Protein AF-A0A453GCZ1-F1 (afdb_monomer)

Radius of gyration: 31.41 Å; Cα contacts (8 Å, |Δi|>4): 240; chains: 1; bounding box: 70×49×87 Å

Structure (mmCIF, N/CA/C/O backbone):
data_AF-A0A453GCZ1-F1
#
_entry.id   AF-A0A453GCZ1-F1
#
loop_
_atom_site.group_PDB
_atom_site.id
_atom_site.type_symbol
_atom_site.label_atom_id
_atom_site.label_alt_id
_atom_site.label_comp_id
_atom_site.label_asym_id
_atom_site.label_entity_id
_atom_site.label_seq_id
_atom_site.pdbx_PDB_ins_code
_atom_site.Cartn_x
_atom_site.Cartn_y
_atom_site.Cartn_z
_atom_site.occupancy
_atom_site.B_iso_or_equiv
_atom_site.auth_seq_id
_atom_site.auth_comp_id
_atom_site.auth_asym_id
_atom_site.auth_atom_id
_atom_site.pdbx_PDB_model_num
ATOM 1 N N . ARG A 1 1 ? -0.052 4.384 -32.359 1.00 52.38 1 ARG A N 1
ATOM 2 C CA . ARG A 1 1 ? -1.405 4.890 -32.002 1.00 52.38 1 ARG A CA 1
ATOM 3 C C . ARG A 1 1 ? -2.052 4.075 -30.881 1.00 52.38 1 ARG A C 1
ATOM 5 O O . ARG A 1 1 ? -2.308 4.665 -29.848 1.00 52.38 1 ARG A O 1
ATOM 12 N N . TYR A 1 2 ? -2.239 2.755 -31.019 1.00 62.91 2 TYR A N 1
ATOM 13 C CA . TYR A 1 2 ? -2.777 1.904 -29.936 1.00 62.91 2 TYR A CA 1
ATOM 14 C C . TYR A 1 2 ? -1.978 2.024 -28.621 1.00 62.91 2 TYR A C 1
ATOM 16 O O . TYR A 1 2 ? -2.552 2.315 -27.582 1.00 62.91 2 TYR A O 1
ATOM 24 N N . LEU A 1 3 ? -0.642 1.931 -28.684 1.00 63.19 3 LEU A N 1
ATOM 25 C CA . LEU A 1 3 ? 0.225 2.043 -27.497 1.00 63.19 3 LEU A CA 1
ATOM 26 C C . LEU A 1 3 ? 0.106 3.394 -26.765 1.00 63.19 3 LEU A C 1
ATOM 28 O O . LEU A 1 3 ? 0.090 3.419 -25.540 1.00 63.19 3 LEU A O 1
ATOM 32 N N . LEU A 1 4 ? -0.033 4.490 -27.522 1.00 64.19 4 LEU A N 1
ATOM 33 C CA . LEU A 1 4 ? -0.219 5.849 -26.992 1.00 64.19 4 LEU A CA 1
ATOM 34 C C . LEU A 1 4 ? -1.610 6.042 -26.369 1.00 64.19 4 LEU A C 1
ATOM 36 O O . LEU A 1 4 ? -1.745 6.711 -25.351 1.00 64.19 4 LEU A O 1
ATOM 40 N N . LEU A 1 5 ? -2.645 5.451 -26.977 1.00 61.81 5 LEU A N 1
ATOM 41 C CA . LEU A 1 5 ? -4.030 5.562 -26.509 1.00 61.81 5 LEU A CA 1
ATOM 42 C C . LEU A 1 5 ? -4.294 4.729 -25.249 1.00 61.81 5 LEU A C 1
ATOM 44 O O . LEU A 1 5 ? -5.073 5.146 -24.401 1.00 61.81 5 LEU A O 1
ATOM 48 N N . HIS A 1 6 ? -3.640 3.574 -25.115 1.00 58.66 6 HIS A N 1
ATOM 49 C CA . HIS A 1 6 ? -3.877 2.628 -24.019 1.00 58.66 6 HIS A CA 1
ATOM 50 C C . HIS A 1 6 ? -2.789 2.632 -22.937 1.00 58.66 6 HIS A C 1
ATOM 52 O O . HIS A 1 6 ? -2.780 1.736 -22.097 1.00 58.66 6 HIS A O 1
ATOM 58 N N . ASN A 1 7 ? -1.869 3.603 -22.959 1.00 62.66 7 ASN A N 1
ATOM 59 C CA . ASN A 1 7 ? -0.787 3.764 -21.982 1.00 62.66 7 ASN A CA 1
ATOM 60 C C . ASN A 1 7 ? -0.085 2.440 -21.611 1.00 62.66 7 ASN A C 1
ATOM 62 O O . ASN A 1 7 ? 0.040 2.059 -20.449 1.00 62.66 7 ASN A O 1
ATOM 66 N N . CYS A 1 8 ? 0.348 1.690 -22.622 1.00 63.00 8 CYS A N 1
ATOM 67 C CA . CYS A 1 8 ? 0.938 0.367 -22.402 1.00 63.00 8 CYS A CA 1
ATOM 68 C C . CYS A 1 8 ? 2.413 0.421 -21.954 1.00 63.00 8 CYS A C 1
ATOM 70 O O . CYS A 1 8 ? 3.014 -0.630 -21.749 1.00 63.00 8 CYS A O 1
ATOM 72 N N . PHE A 1 9 ? 2.998 1.615 -21.791 1.00 63.91 9 PHE A N 1
ATOM 73 C CA . PHE A 1 9 ? 4.427 1.837 -21.520 1.00 63.91 9 PHE A CA 1
ATOM 74 C C . PHE A 1 9 ? 4.920 1.176 -20.229 1.00 63.91 9 PHE A C 1
ATOM 76 O O . PHE A 1 9 ? 5.952 0.512 -20.252 1.00 63.91 9 PHE A O 1
ATOM 83 N N . GLY A 1 10 ? 4.129 1.205 -19.151 1.00 55.56 10 GLY A N 1
ATOM 84 C CA . GLY A 1 10 ? 4.476 0.499 -17.910 1.00 55.56 10 GLY A CA 1
ATOM 85 C C . GLY A 1 10 ? 4.583 -1.027 -18.067 1.00 55.56 10 GLY A C 1
ATOM 86 O O . GLY A 1 10 ? 5.349 -1.668 -17.358 1.00 55.56 10 GLY A O 1
ATOM 87 N N . ARG A 1 11 ? 3.875 -1.627 -19.038 1.00 58.09 11 ARG A N 1
ATOM 88 C CA . ARG A 1 11 ? 3.975 -3.069 -19.341 1.00 58.09 11 ARG A CA 1
ATOM 89 C C . ARG A 1 11 ? 5.193 -3.413 -20.205 1.00 58.09 11 ARG A C 1
ATOM 91 O O . ARG A 1 11 ? 5.569 -4.580 -20.271 1.00 58.09 11 ARG A O 1
ATOM 98 N N . PHE A 1 12 ? 5.798 -2.424 -20.866 1.00 60.25 12 PHE A N 1
ATOM 99 C CA . PHE A 1 12 ? 6.966 -2.637 -21.719 1.00 60.25 12 PHE A CA 1
ATOM 100 C C . PHE A 1 12 ? 8.275 -2.730 -20.941 1.00 60.25 12 PHE A C 1
ATOM 102 O O . PHE A 1 12 ? 9.165 -3.404 -21.440 1.00 60.25 12 PHE A O 1
ATOM 109 N N . SER A 1 13 ? 8.391 -2.139 -19.743 1.00 56.53 13 SER A N 1
ATOM 110 C CA . SER A 1 13 ? 9.632 -2.189 -18.945 1.00 56.53 13 SER A CA 1
ATOM 111 C C . SER A 1 13 ? 10.123 -3.640 -18.762 1.00 56.53 13 SER A C 1
ATOM 113 O O . SER A 1 13 ? 11.217 -3.977 -19.205 1.00 56.53 13 SER A O 1
ATOM 115 N N . MET A 1 14 ? 9.253 -4.566 -18.326 1.00 47.69 14 MET A N 1
ATOM 116 C CA . MET A 1 14 ? 9.578 -6.006 -18.238 1.00 47.69 14 MET A CA 1
ATOM 117 C C . MET A 1 14 ? 9.864 -6.690 -19.586 1.00 47.69 14 MET A C 1
ATOM 119 O O . MET A 1 14 ? 10.720 -7.568 -19.666 1.00 47.69 14 MET A O 1
ATOM 123 N N . TYR A 1 15 ? 9.156 -6.313 -20.653 1.00 51.44 15 TYR A N 1
ATOM 124 C CA . TYR A 1 15 ? 9.354 -6.907 -21.981 1.00 51.44 15 TYR A CA 1
ATOM 125 C C . TYR A 1 15 ? 10.661 -6.444 -22.644 1.00 51.44 15 TYR A C 1
ATOM 127 O O . TYR A 1 15 ? 11.282 -7.224 -23.367 1.00 51.44 15 TYR A O 1
ATOM 135 N N . LEU A 1 16 ? 11.104 -5.208 -22.380 1.00 56.53 16 LEU A N 1
ATOM 136 C CA . LEU A 1 16 ? 12.399 -4.700 -22.835 1.00 56.53 16 LEU A CA 1
ATOM 137 C C . LEU A 1 16 ? 13.550 -5.486 -22.219 1.00 56.53 16 LEU A C 1
ATOM 139 O O . LEU A 1 16 ? 14.474 -5.843 -22.946 1.00 56.53 16 LEU A O 1
ATOM 143 N N . PHE A 1 17 ? 13.467 -5.808 -20.923 1.00 56.19 17 PHE A N 1
ATOM 144 C CA . PHE A 1 17 ? 14.454 -6.675 -20.280 1.00 56.19 17 PHE A CA 1
ATOM 145 C C . PHE A 1 17 ? 14.546 -8.032 -20.979 1.00 56.19 17 PHE A C 1
ATOM 147 O O . PHE A 1 17 ? 15.652 -8.510 -21.194 1.00 56.19 17 PHE A O 1
ATOM 154 N N . GLY A 1 18 ? 13.414 -8.599 -21.415 1.00 58.97 18 GLY A N 1
ATOM 155 C CA . GLY A 1 18 ? 13.373 -9.848 -22.183 1.00 58.97 18 GLY A CA 1
ATOM 156 C C . GLY A 1 18 ? 14.015 -9.754 -23.574 1.00 58.97 18 GLY A C 1
ATOM 157 O O . GLY A 1 18 ? 14.712 -10.672 -23.991 1.00 58.97 18 GLY A O 1
ATOM 158 N N . CYS A 1 19 ? 13.828 -8.638 -24.287 1.00 59.00 19 CYS A N 1
ATOM 159 C CA . CYS A 1 19 ? 14.410 -8.450 -25.624 1.00 59.00 19 CYS A CA 1
ATOM 160 C C . CYS A 1 19 ? 15.911 -8.126 -25.585 1.00 59.00 19 CYS A C 1
ATOM 162 O O . CYS A 1 19 ? 16.599 -8.300 -26.583 1.00 59.00 19 CYS A O 1
ATOM 164 N N . LEU A 1 20 ? 16.425 -7.653 -24.446 1.00 66.12 20 LEU A N 1
ATOM 165 C CA . LEU A 1 20 ? 17.833 -7.300 -24.239 1.00 66.12 20 LEU A CA 1
ATOM 166 C C . LEU A 1 20 ? 18.607 -8.399 -23.482 1.00 66.12 20 LEU A C 1
ATOM 168 O O . LEU A 1 20 ? 19.680 -8.145 -22.937 1.00 66.12 20 LEU A O 1
ATOM 172 N N . VAL A 1 21 ? 18.083 -9.631 -23.470 1.00 61.41 21 VAL A N 1
ATOM 173 C CA . VAL A 1 21 ? 18.743 -10.815 -22.891 1.00 61.41 21 VAL A CA 1
ATOM 174 C C . VAL A 1 21 ? 19.892 -11.308 -23.765 1.00 61.41 21 VAL A C 1
ATOM 176 O O . VAL A 1 21 ? 20.969 -11.622 -23.265 1.00 61.41 21 VAL A O 1
ATOM 179 N N . ASP A 1 22 ? 19.690 -11.347 -25.077 1.00 65.62 22 ASP A N 1
ATOM 180 C CA . ASP A 1 22 ? 20.684 -11.785 -26.045 1.00 65.62 22 ASP A CA 1
ATOM 181 C C . ASP A 1 22 ? 20.711 -10.834 -27.247 1.00 65.62 22 ASP A C 1
ATOM 183 O O . ASP A 1 22 ? 19.771 -10.080 -27.511 1.00 65.62 22 ASP A O 1
ATOM 187 N N . TYR A 1 23 ? 21.827 -10.831 -27.975 1.00 68.56 23 TYR A N 1
ATOM 188 C CA . TYR A 1 23 ? 22.014 -9.886 -29.070 1.00 68.56 23 TYR A CA 1
ATOM 189 C C . TYR A 1 23 ? 21.052 -10.112 -30.247 1.00 68.56 23 TYR A C 1
ATOM 191 O O . TYR A 1 23 ? 20.680 -9.147 -30.916 1.00 68.56 23 TYR A O 1
ATOM 199 N N . GLN A 1 24 ? 20.632 -11.352 -30.508 1.00 72.50 24 GLN A N 1
ATOM 200 C CA . GLN A 1 24 ? 19.727 -11.641 -31.616 1.00 72.50 24 GLN A CA 1
ATOM 201 C C . GLN A 1 24 ? 18.346 -11.036 -31.338 1.00 72.50 24 GLN A C 1
ATOM 203 O O . GLN A 1 24 ? 17.827 -10.295 -32.176 1.00 72.50 24 GLN A O 1
ATOM 208 N N . SER A 1 25 ? 17.823 -11.238 -30.128 1.00 73.25 25 SER A N 1
ATOM 209 C CA . SER A 1 25 ? 16.588 -10.597 -29.664 1.00 73.25 25 SER A CA 1
ATOM 210 C C . SER A 1 25 ? 16.693 -9.066 -29.672 1.00 73.25 25 SER A C 1
ATOM 212 O O . SER A 1 25 ? 15.781 -8.375 -30.135 1.00 73.25 25 SER A O 1
ATOM 214 N N . ALA A 1 26 ? 17.838 -8.514 -29.250 1.00 74.19 26 ALA A N 1
ATOM 215 C CA . ALA A 1 26 ? 18.060 -7.068 -29.232 1.00 74.19 26 ALA A CA 1
ATOM 216 C C . ALA A 1 26 ? 18.060 -6.469 -30.648 1.00 74.19 26 ALA A C 1
ATOM 218 O O . ALA A 1 26 ? 17.473 -5.412 -30.889 1.00 74.19 26 ALA A O 1
ATOM 219 N N . LYS A 1 27 ? 18.681 -7.165 -31.606 1.00 75.81 27 LYS A N 1
ATOM 220 C CA . LYS A 1 27 ? 18.728 -6.761 -33.014 1.00 75.81 27 LYS A CA 1
ATOM 221 C C . LYS A 1 27 ? 17.342 -6.767 -33.657 1.00 75.81 27 LYS A C 1
ATOM 223 O O . LYS A 1 27 ? 17.023 -5.865 -34.429 1.00 75.81 27 LYS A O 1
ATOM 228 N N . GLU A 1 28 ? 16.514 -7.756 -33.332 1.00 79.62 28 GLU A N 1
ATOM 229 C CA . GLU A 1 28 ? 15.129 -7.837 -33.810 1.00 79.62 28 GLU A CA 1
ATOM 230 C C . GLU A 1 28 ? 14.246 -6.730 -33.217 1.00 79.62 28 GLU A C 1
ATOM 232 O O . GLU A 1 28 ? 13.364 -6.208 -33.902 1.00 79.62 28 GLU A O 1
ATOM 237 N N . ALA A 1 29 ? 14.525 -6.308 -31.981 1.00 82.25 29 ALA A N 1
ATOM 238 C CA . ALA A 1 29 ? 13.827 -5.210 -31.316 1.00 82.25 29 ALA A CA 1
ATOM 239 C C . ALA A 1 29 ? 14.315 -3.806 -31.737 1.00 82.25 29 ALA A C 1
ATOM 241 O O . ALA A 1 29 ? 13.597 -2.822 -31.545 1.00 82.25 29 ALA A O 1
ATOM 242 N N . LEU A 1 30 ? 15.494 -3.679 -32.354 1.00 82.44 30 LEU A N 1
ATOM 243 C CA . LEU A 1 30 ? 16.097 -2.389 -32.719 1.00 82.44 30 LEU A CA 1
ATOM 244 C C . LEU A 1 30 ? 15.172 -1.475 -33.557 1.00 82.44 30 LEU A C 1
ATOM 246 O O . LEU A 1 30 ? 15.015 -0.301 -33.205 1.00 82.44 30 LEU A O 1
ATOM 250 N N . PRO A 1 31 ? 14.488 -1.962 -34.618 1.00 85.88 31 PRO A N 1
ATOM 251 C CA . PRO A 1 31 ? 13.574 -1.128 -35.400 1.00 85.88 31 PRO A CA 1
ATOM 252 C C . PRO A 1 31 ? 12.406 -0.590 -34.569 1.00 85.88 31 PRO A C 1
ATOM 254 O O . PRO A 1 31 ? 11.930 0.520 -34.814 1.00 85.88 31 PRO A O 1
ATOM 257 N N . PHE A 1 32 ? 11.953 -1.360 -33.576 1.00 85.56 32 PHE A N 1
ATOM 258 C CA . PHE A 1 32 ? 10.900 -0.942 -32.659 1.00 85.56 32 PHE A CA 1
ATOM 259 C C . PHE A 1 32 ? 11.378 0.198 -31.752 1.00 85.56 32 PHE A C 1
ATOM 261 O O . PHE A 1 32 ? 10.669 1.194 -31.618 1.00 85.56 32 PHE A O 1
ATOM 268 N N . PHE A 1 33 ? 12.597 0.122 -31.213 1.00 85.94 33 PHE A N 1
ATOM 269 C CA . PHE A 1 33 ? 13.170 1.202 -30.404 1.00 85.94 33 PHE A CA 1
ATOM 270 C C . PHE A 1 33 ? 13.351 2.505 -31.188 1.00 85.94 33 PHE A C 1
ATOM 272 O O . PHE A 1 33 ? 12.917 3.562 -30.726 1.00 85.94 33 PHE A O 1
ATOM 279 N N . HIS A 1 34 ? 13.883 2.439 -32.412 1.00 86.69 34 HIS A N 1
ATOM 280 C CA . HIS A 1 34 ? 13.953 3.609 -33.296 1.00 86.69 34 HIS A CA 1
ATOM 281 C C . HIS A 1 34 ? 12.562 4.188 -33.594 1.00 86.69 34 HIS A C 1
ATOM 283 O O . HIS A 1 34 ? 12.377 5.407 -33.629 1.00 86.69 34 HIS A O 1
ATOM 289 N N . ALA A 1 35 ? 11.555 3.331 -33.794 1.00 86.88 35 ALA A N 1
ATOM 290 C CA . ALA A 1 35 ? 10.185 3.777 -34.018 1.00 86.88 35 ALA A CA 1
ATOM 291 C C . ALA A 1 35 ? 9.595 4.485 -32.789 1.00 86.88 35 ALA A C 1
ATOM 293 O O . ALA A 1 35 ? 8.877 5.468 -32.967 1.00 86.88 35 ALA A O 1
ATOM 294 N N . LEU A 1 36 ? 9.911 4.042 -31.567 1.00 86.06 36 LEU A N 1
ATOM 295 C CA . LEU A 1 36 ? 9.486 4.717 -30.337 1.00 86.06 36 LEU A CA 1
ATOM 296 C C . LEU A 1 36 ? 10.095 6.115 -30.215 1.00 86.06 36 LEU A C 1
ATOM 298 O O . LEU A 1 36 ? 9.353 7.058 -29.954 1.00 86.06 36 LEU A O 1
ATOM 302 N N . ILE A 1 37 ? 11.398 6.270 -30.470 1.00 85.94 37 ILE A N 1
ATOM 303 C CA . ILE A 1 37 ? 12.069 7.582 -30.437 1.00 85.94 37 ILE A CA 1
ATOM 304 C C . ILE A 1 37 ? 11.438 8.528 -31.460 1.00 85.94 37 ILE A C 1
ATOM 306 O O . ILE A 1 37 ? 11.013 9.631 -31.123 1.00 85.94 37 ILE A O 1
ATOM 310 N N . ARG A 1 38 ? 11.294 8.079 -32.712 1.00 87.25 38 ARG A N 1
ATOM 311 C CA . ARG A 1 38 ? 10.680 8.892 -33.774 1.00 87.25 38 ARG A CA 1
ATOM 312 C C . ARG A 1 38 ? 9.235 9.254 -33.463 1.00 87.25 38 ARG A C 1
ATOM 314 O O . ARG A 1 38 ? 8.813 10.369 -33.754 1.00 87.25 38 ARG A O 1
ATOM 321 N N . LEU A 1 39 ? 8.478 8.325 -32.882 1.00 84.81 39 LEU A N 1
ATOM 322 C CA . LEU A 1 39 ? 7.102 8.570 -32.470 1.00 84.81 39 LEU A CA 1
ATOM 323 C C . LEU A 1 39 ? 7.046 9.628 -31.367 1.00 84.81 39 LEU A C 1
ATOM 325 O O . LEU A 1 39 ? 6.250 10.549 -31.477 1.00 84.81 39 LEU A O 1
ATOM 329 N N . ALA A 1 40 ? 7.915 9.530 -30.363 1.00 83.44 40 ALA A N 1
ATOM 330 C CA . ALA A 1 40 ? 8.007 10.486 -29.266 1.00 83.44 40 ALA A CA 1
ATOM 331 C C . ALA A 1 40 ? 8.329 11.902 -29.754 1.00 83.44 40 ALA A C 1
ATOM 333 O O . ALA A 1 40 ? 7.708 12.859 -29.300 1.00 83.44 40 ALA A O 1
ATOM 334 N N . VAL A 1 41 ? 9.249 12.025 -30.716 1.00 83.50 41 VAL A N 1
ATOM 335 C CA . VAL A 1 41 ? 9.578 13.299 -31.373 1.00 83.50 41 VAL A CA 1
ATOM 336 C C . VAL A 1 41 ? 8.400 13.824 -32.193 1.00 83.50 41 VAL A C 1
ATOM 338 O O . VAL A 1 41 ? 8.090 15.008 -32.138 1.00 83.50 41 VAL A O 1
ATOM 341 N N . ALA A 1 42 ? 7.724 12.957 -32.951 1.00 84.38 42 ALA A N 1
ATOM 342 C CA . ALA A 1 42 ? 6.636 13.366 -33.835 1.00 84.38 42 ALA A CA 1
ATOM 343 C C . ALA A 1 42 ? 5.349 13.754 -33.090 1.00 84.38 42 ALA A C 1
ATOM 345 O O . ALA A 1 42 ? 4.589 14.583 -33.587 1.00 84.38 42 ALA A O 1
ATOM 346 N N . THR A 1 43 ? 5.068 13.133 -31.942 1.00 81.31 43 THR A N 1
ATOM 347 C CA . THR A 1 43 ? 3.836 13.379 -31.174 1.00 81.31 43 THR A CA 1
ATOM 348 C C . THR A 1 43 ? 4.028 14.302 -29.983 1.00 81.31 43 THR A C 1
ATOM 350 O O . THR A 1 43 ? 3.031 14.663 -29.367 1.00 81.31 43 THR A O 1
ATOM 353 N N . ASP A 1 44 ? 5.274 14.632 -29.637 1.00 79.00 44 ASP A N 1
ATOM 354 C CA . ASP A 1 44 ? 5.636 15.394 -28.438 1.00 79.00 44 ASP A CA 1
ATOM 355 C C . ASP A 1 44 ? 5.010 14.820 -27.146 1.00 79.00 44 ASP A C 1
ATOM 357 O O . ASP A 1 44 ? 4.681 15.539 -26.207 1.00 79.00 44 ASP A O 1
ATOM 361 N N . ASP A 1 45 ? 4.810 13.494 -27.097 1.00 79.38 45 ASP A N 1
ATOM 362 C CA . ASP A 1 45 ? 4.117 12.848 -25.976 1.00 79.38 45 ASP A CA 1
ATOM 363 C C . ASP A 1 45 ? 5.070 12.722 -24.787 1.00 79.38 45 ASP A C 1
ATOM 365 O O . ASP A 1 45 ? 5.995 11.906 -24.793 1.00 79.38 45 ASP A O 1
ATOM 369 N N . GLU A 1 46 ? 4.826 13.528 -23.756 1.00 76.56 46 GLU A N 1
ATOM 370 C CA . GLU A 1 46 ? 5.695 13.629 -22.583 1.00 76.56 46 GLU A CA 1
ATOM 371 C C . GLU A 1 46 ? 5.865 12.294 -21.846 1.00 76.56 46 GLU A C 1
ATOM 373 O O . GLU A 1 46 ? 6.943 11.989 -21.342 1.00 76.56 46 GLU A O 1
ATOM 378 N N . ARG A 1 47 ? 4.845 11.431 -21.851 1.00 72.62 47 ARG A N 1
ATOM 379 C CA . ARG A 1 47 ? 4.907 10.122 -21.181 1.00 72.62 47 ARG A CA 1
ATOM 380 C C . ARG A 1 47 ? 5.849 9.182 -21.918 1.00 72.62 47 ARG A C 1
ATOM 382 O O . ARG A 1 47 ? 6.617 8.455 -21.292 1.00 72.6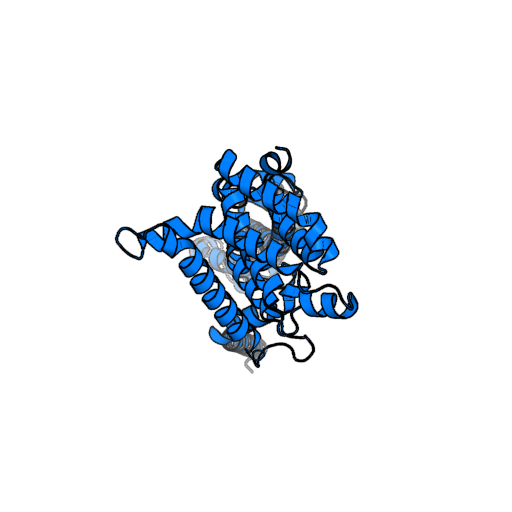2 47 ARG A O 1
ATOM 389 N N . LEU A 1 48 ? 5.811 9.211 -23.249 1.00 79.00 48 LEU A N 1
ATOM 390 C CA . LEU A 1 48 ? 6.724 8.424 -24.069 1.00 79.00 48 LEU A CA 1
ATOM 391 C C . LEU A 1 48 ? 8.169 8.935 -23.947 1.00 79.00 48 LEU A C 1
ATOM 393 O O . LEU A 1 48 ? 9.087 8.120 -23.896 1.00 79.00 48 LEU A O 1
ATOM 397 N N . LYS A 1 49 ? 8.383 10.253 -23.820 1.00 81.50 49 LYS A N 1
ATOM 398 C CA . LYS A 1 49 ? 9.717 10.810 -23.533 1.00 81.50 49 LYS A CA 1
ATOM 399 C C . LYS A 1 49 ? 10.256 10.332 -22.187 1.00 81.50 49 LYS A C 1
ATOM 401 O O . LYS A 1 49 ? 11.384 9.853 -22.126 1.00 81.50 49 LYS A O 1
ATOM 406 N N . GLN A 1 50 ? 9.442 10.412 -21.131 1.00 78.56 50 GLN A N 1
ATOM 407 C CA . GLN A 1 50 ? 9.815 9.934 -19.796 1.00 78.56 50 GLN A CA 1
ATOM 408 C C . GLN A 1 50 ? 10.141 8.437 -19.811 1.00 78.56 50 GLN A C 1
ATOM 410 O O . GLN A 1 50 ? 11.139 8.020 -19.235 1.00 78.56 50 GLN A O 1
ATOM 415 N N . PHE A 1 51 ? 9.364 7.629 -20.535 1.00 79.31 51 PHE A N 1
ATOM 416 C CA . PHE A 1 51 ? 9.672 6.212 -20.724 1.00 79.31 51 PHE A CA 1
ATOM 417 C C . PHE A 1 51 ? 11.019 5.993 -21.435 1.00 79.31 51 PHE A C 1
ATOM 419 O O . PHE A 1 51 ? 11.829 5.178 -20.995 1.00 79.31 51 PHE A O 1
ATOM 426 N N . ILE A 1 52 ? 11.295 6.731 -22.514 1.00 82.69 52 ILE A N 1
ATOM 427 C CA . ILE A 1 52 ? 12.562 6.603 -23.248 1.00 82.69 52 ILE A CA 1
ATOM 428 C C . ILE A 1 52 ? 13.754 6.976 -22.358 1.00 82.69 52 ILE A C 1
ATOM 430 O O . ILE A 1 52 ? 14.759 6.268 -22.359 1.00 82.69 52 ILE A O 1
ATOM 434 N N . LEU A 1 53 ? 13.642 8.059 -21.589 1.00 80.69 53 LEU A N 1
ATOM 435 C CA . LEU A 1 53 ? 14.731 8.570 -20.758 1.00 80.69 53 LEU A CA 1
ATOM 436 C C . LEU A 1 53 ? 14.956 7.761 -19.479 1.00 80.69 53 LEU A C 1
ATOM 438 O O . LEU A 1 53 ? 16.103 7.508 -19.125 1.00 80.69 53 LEU A O 1
ATOM 442 N N . ASN A 1 54 ? 13.888 7.339 -18.803 1.00 75.94 54 ASN A N 1
ATOM 443 C CA . ASN A 1 54 ? 13.995 6.732 -17.474 1.00 75.94 54 ASN A CA 1
ATOM 444 C C . ASN A 1 54 ? 14.070 5.198 -17.523 1.00 75.94 54 ASN A C 1
ATOM 446 O O . ASN A 1 54 ? 14.679 4.587 -16.643 1.00 75.94 54 ASN A O 1
ATOM 450 N N . GLU A 1 55 ? 13.498 4.572 -18.558 1.00 75.50 55 GLU A N 1
ATOM 451 C CA . GLU A 1 55 ? 13.418 3.109 -18.679 1.00 75.50 55 GLU A CA 1
ATOM 452 C C . GLU A 1 55 ? 14.296 2.587 -19.823 1.00 75.50 55 GLU A C 1
ATOM 454 O O . GLU A 1 55 ? 15.172 1.746 -19.611 1.00 75.50 55 GLU A O 1
ATOM 459 N N . MET A 1 56 ? 14.105 3.099 -21.044 1.00 81.00 56 MET A N 1
ATOM 460 C CA . MET A 1 56 ? 14.774 2.550 -22.231 1.00 81.00 56 MET A CA 1
ATOM 461 C C . MET A 1 56 ? 16.274 2.865 -22.249 1.00 81.00 56 MET A C 1
ATOM 463 O O . MET A 1 56 ? 17.083 1.949 -22.384 1.00 81.00 56 MET A O 1
ATOM 467 N N . LEU A 1 57 ? 16.659 4.135 -22.087 1.00 82.56 57 LEU A N 1
ATOM 468 C CA . LEU A 1 57 ? 18.056 4.569 -22.168 1.00 82.56 57 LEU A CA 1
ATOM 469 C C . LEU A 1 57 ? 18.958 3.882 -21.125 1.00 82.56 57 LEU A C 1
ATOM 471 O O . LEU A 1 57 ? 19.965 3.305 -21.537 1.00 82.56 57 LEU A O 1
ATOM 475 N N . PRO A 1 58 ? 18.618 3.839 -19.819 1.00 76.69 58 PRO A N 1
ATOM 476 C CA . PRO A 1 58 ? 19.452 3.151 -18.835 1.00 76.69 58 PRO A CA 1
ATOM 477 C C . PRO A 1 58 ? 19.610 1.659 -19.140 1.00 76.69 58 PRO A C 1
ATOM 479 O O . PRO A 1 58 ? 20.686 1.101 -18.945 1.00 76.69 58 PRO A O 1
ATOM 482 N N . THR A 1 59 ? 18.567 1.013 -19.669 1.00 76.31 59 THR A N 1
ATOM 483 C CA . THR A 1 59 ? 18.623 -0.408 -20.040 1.00 76.31 59 THR A CA 1
ATOM 484 C C . THR A 1 59 ? 19.558 -0.648 -21.230 1.00 76.31 59 THR A C 1
ATOM 486 O O . THR A 1 59 ? 20.315 -1.619 -21.231 1.00 76.31 59 THR A O 1
ATOM 489 N N . LEU A 1 60 ? 19.570 0.253 -22.217 1.00 79.06 60 LEU A N 1
ATOM 490 C CA . LEU A 1 60 ? 20.486 0.176 -23.358 1.00 79.06 60 LEU A CA 1
ATOM 491 C C . LEU A 1 60 ? 21.946 0.396 -22.944 1.00 79.06 60 LEU A C 1
ATOM 493 O O . LEU A 1 60 ? 22.814 -0.354 -23.384 1.00 79.06 60 LEU A O 1
ATOM 497 N N . VAL A 1 61 ? 22.213 1.367 -22.063 1.00 77.44 61 VAL A N 1
ATOM 498 C CA . VAL A 1 61 ? 23.569 1.616 -21.539 1.00 77.44 61 VAL A CA 1
ATOM 499 C C . VAL A 1 61 ? 24.083 0.393 -20.770 1.00 77.44 61 VAL A C 1
ATOM 501 O O . VAL A 1 61 ? 25.199 -0.060 -21.012 1.00 77.44 61 VAL A O 1
ATOM 504 N N . ARG A 1 62 ? 23.250 -0.224 -19.918 1.00 73.06 62 ARG A N 1
ATOM 505 C CA . ARG A 1 62 ? 23.601 -1.473 -19.212 1.00 73.06 62 ARG A CA 1
ATOM 506 C C . ARG A 1 62 ? 23.868 -2.642 -20.162 1.00 73.06 62 ARG A C 1
ATOM 508 O O . ARG A 1 62 ? 24.710 -3.491 -19.878 1.00 73.06 62 ARG A O 1
ATOM 515 N N . PHE A 1 63 ? 23.149 -2.720 -21.283 1.00 71.88 63 PHE A N 1
ATOM 516 C CA . PHE A 1 63 ? 23.363 -3.777 -22.272 1.00 71.88 63 PHE A CA 1
ATOM 517 C C . PHE A 1 63 ? 24.746 -3.684 -22.944 1.00 71.88 63 PHE A C 1
ATOM 519 O O . PHE A 1 63 ? 25.304 -4.729 -23.309 1.00 71.88 63 PHE A O 1
ATOM 526 N N . ASP A 1 64 ? 25.285 -2.469 -23.082 1.00 66.69 64 ASP A N 1
ATOM 527 C CA . ASP A 1 64 ? 26.565 -2.168 -23.735 1.00 66.69 64 ASP A CA 1
ATOM 528 C C . ASP A 1 64 ? 27.798 -2.486 -22.852 1.00 66.69 64 ASP A C 1
ATOM 530 O O . ASP A 1 64 ? 28.811 -2.960 -23.362 1.00 66.69 64 ASP A O 1
ATOM 534 N N . ASP A 1 65 ? 27.701 -2.345 -21.521 1.00 59.66 65 ASP A N 1
ATOM 535 C CA . ASP A 1 65 ? 28.846 -2.254 -20.580 1.00 59.66 65 ASP A CA 1
ATOM 536 C C . ASP A 1 65 ? 29.679 -3.538 -20.306 1.00 59.66 65 ASP A C 1
ATOM 538 O O . ASP A 1 65 ? 30.653 -3.517 -19.564 1.00 59.66 65 ASP A O 1
ATOM 542 N N . ARG A 1 66 ? 29.371 -4.695 -20.900 1.00 56.38 66 ARG A N 1
ATOM 543 C CA . ARG A 1 66 ? 30.151 -5.963 -20.774 1.00 56.38 66 ARG A CA 1
ATOM 544 C C . ARG A 1 66 ? 30.601 -6.446 -19.351 1.00 56.38 66 ARG A C 1
ATOM 546 O O . ARG A 1 66 ? 31.310 -7.452 -19.312 1.00 56.38 66 ARG A O 1
ATOM 553 N N . SER A 1 67 ? 30.222 -5.874 -18.194 1.00 46.19 67 SER A N 1
ATOM 554 C CA . SER A 1 67 ? 30.671 -6.347 -16.850 1.00 46.19 67 SER A CA 1
ATOM 555 C C . SER A 1 67 ? 29.714 -6.008 -15.676 1.00 46.19 67 SER A C 1
ATOM 557 O O . SER A 1 67 ? 28.856 -5.149 -15.865 1.00 46.19 67 SER A O 1
ATOM 559 N N . PRO A 1 68 ? 29.876 -6.559 -14.437 1.00 45.50 68 PRO A N 1
ATOM 560 C CA . PRO A 1 68 ? 30.053 -7.957 -13.987 1.00 45.50 68 PRO A CA 1
ATOM 561 C C . PRO A 1 68 ? 28.646 -8.644 -13.866 1.00 45.50 68 PRO A C 1
ATOM 563 O O . PRO A 1 68 ? 27.754 -8.173 -14.565 1.00 45.50 68 PRO A O 1
ATOM 566 N N . PRO A 1 69 ? 28.373 -9.755 -13.122 1.00 44.62 69 PRO A N 1
ATOM 567 C CA . PRO A 1 69 ? 27.175 -10.581 -13.338 1.00 44.62 69 PRO A CA 1
ATOM 568 C C . PRO A 1 69 ? 25.859 -9.900 -12.899 1.00 44.62 69 PRO A C 1
ATOM 570 O O . PRO A 1 69 ? 25.312 -10.199 -11.842 1.00 44.62 69 PRO A O 1
ATOM 573 N N . SER A 1 70 ? 25.342 -8.994 -13.726 1.00 50.31 70 SER A N 1
ATOM 574 C CA . SER A 1 70 ? 23.945 -8.561 -13.774 1.00 50.31 70 SER A CA 1
ATOM 575 C C . SER A 1 70 ? 22.996 -9.737 -14.024 1.00 50.31 70 SER A C 1
ATOM 577 O O . SER A 1 70 ? 23.387 -10.777 -14.569 1.00 50.31 70 SER A O 1
ATOM 579 N N . GLY A 1 71 ? 21.711 -9.570 -13.699 1.00 47.47 71 GLY A N 1
ATOM 580 C CA . GLY A 1 71 ? 20.690 -10.567 -14.055 1.00 47.47 71 GLY A CA 1
ATOM 581 C C . GLY A 1 71 ? 20.656 -10.847 -15.566 1.00 47.47 71 GLY A C 1
ATOM 582 O O . GLY A 1 71 ? 20.456 -11.984 -15.990 1.00 47.47 71 GLY A O 1
ATOM 583 N N . ILE A 1 72 ? 20.960 -9.824 -16.373 1.00 46.72 72 ILE A N 1
ATOM 584 C CA . ILE A 1 72 ? 21.025 -9.878 -17.840 1.00 46.72 72 ILE A CA 1
ATOM 585 C C . ILE A 1 72 ? 22.281 -10.616 -18.324 1.00 46.72 72 ILE A C 1
ATOM 587 O O . ILE A 1 72 ? 22.210 -11.420 -19.250 1.00 46.72 72 ILE A O 1
ATOM 591 N N . SER A 1 73 ? 23.440 -10.396 -17.701 1.00 47.62 73 SER A N 1
ATOM 592 C CA . SER A 1 73 ? 24.681 -11.076 -18.105 1.00 47.62 73 SER A CA 1
ATOM 593 C C . SER A 1 73 ? 24.714 -12.557 -17.710 1.00 47.62 73 SER A C 1
ATOM 595 O O . SER A 1 73 ? 25.315 -13.353 -18.432 1.00 47.62 73 SER A O 1
ATOM 597 N N . ARG A 1 74 ? 24.006 -12.964 -16.643 1.00 45.66 74 ARG A N 1
ATOM 598 C CA . ARG A 1 74 ? 23.761 -14.388 -16.346 1.00 45.66 74 ARG A CA 1
ATOM 599 C C . ARG A 1 74 ? 22.971 -15.067 -17.467 1.00 45.66 74 ARG A C 1
ATOM 601 O O . ARG A 1 74 ? 23.407 -16.108 -17.950 1.00 45.66 74 ARG A O 1
ATOM 608 N N . LEU A 1 75 ? 21.902 -14.435 -17.955 1.00 43.22 75 LEU A N 1
ATOM 609 C CA . LEU A 1 75 ? 21.129 -14.942 -19.096 1.00 43.22 75 LEU A CA 1
ATOM 610 C C . LEU A 1 75 ? 21.927 -14.894 -20.422 1.00 43.22 75 LEU A C 1
ATOM 612 O O . LEU A 1 75 ? 21.819 -15.812 -21.237 1.00 43.22 75 LEU A O 1
ATOM 616 N N . LYS A 1 76 ? 22.798 -13.886 -20.619 1.00 45.97 76 LYS A N 1
ATOM 617 C CA . LYS A 1 76 ? 23.760 -13.842 -21.745 1.00 45.97 76 LYS A CA 1
ATOM 618 C C . LYS A 1 76 ? 24.735 -15.020 -21.715 1.00 45.97 76 LYS A C 1
ATOM 620 O O . LYS A 1 76 ? 25.014 -15.594 -22.766 1.00 45.97 76 LYS A O 1
ATOM 625 N N . SER A 1 77 ? 25.260 -15.370 -20.536 1.00 46.72 77 SER A N 1
ATOM 626 C CA . SER A 1 77 ? 26.283 -16.416 -20.382 1.00 46.72 77 SER A CA 1
ATOM 627 C C . SER A 1 77 ? 25.781 -17.821 -20.726 1.00 46.72 77 SER A C 1
ATOM 629 O O . SER A 1 77 ? 26.566 -18.658 -21.163 1.00 46.72 77 SER A O 1
ATOM 631 N N . GLU A 1 78 ? 24.472 -18.058 -20.609 1.00 47.25 78 GLU A N 1
ATOM 632 C CA . GLU A 1 78 ? 23.830 -19.310 -21.025 1.00 47.25 78 GLU A CA 1
ATOM 633 C C . GLU A 1 78 ? 23.613 -19.389 -22.545 1.00 47.25 78 GLU A C 1
ATOM 635 O O . GLU A 1 78 ? 23.418 -20.482 -23.076 1.00 47.25 78 GLU A O 1
ATOM 640 N N . SER A 1 79 ? 23.670 -18.255 -23.258 1.00 48.31 79 SER A N 1
ATOM 641 C CA . SER A 1 79 ? 23.012 -18.135 -24.561 1.00 48.31 79 SER A CA 1
ATOM 642 C C . SER A 1 79 ? 23.913 -17.917 -25.777 1.00 48.31 79 SER A C 1
ATOM 644 O O . SER A 1 79 ? 23.401 -18.130 -26.870 1.00 48.31 79 SER A O 1
ATOM 646 N N . ASN A 1 80 ? 25.197 -17.515 -25.697 1.00 44.81 80 ASN A N 1
ATOM 647 C CA . ASN A 1 80 ? 25.964 -17.311 -26.945 1.00 44.81 80 ASN A CA 1
ATOM 648 C C . ASN A 1 80 ? 27.496 -17.460 -26.909 1.00 44.81 80 ASN A C 1
ATOM 650 O O . ASN A 1 80 ? 28.209 -16.810 -26.149 1.00 44.81 80 ASN A O 1
ATOM 654 N N . SER A 1 81 ? 27.982 -18.216 -27.901 1.00 43.56 81 SER A N 1
ATOM 655 C CA . SER A 1 81 ? 29.341 -18.224 -28.446 1.00 43.56 81 SER A CA 1
ATOM 656 C C . SER A 1 81 ? 29.372 -17.501 -29.810 1.00 43.56 81 SER A C 1
ATOM 658 O O . SER A 1 81 ? 28.782 -17.994 -30.769 1.00 43.56 81 SER A O 1
ATOM 660 N N . GLY A 1 82 ? 30.104 -16.384 -29.944 1.00 45.94 82 GLY A N 1
ATOM 661 C CA . GLY A 1 82 ? 30.817 -16.068 -31.200 1.00 45.94 82 GLY A CA 1
ATOM 662 C C . GLY A 1 82 ? 30.425 -14.868 -32.091 1.00 45.94 82 GLY A C 1
ATOM 663 O O . GLY A 1 82 ? 31.105 -14.684 -33.097 1.00 45.94 82 GLY A O 1
ATOM 664 N N . ILE A 1 83 ? 29.423 -14.022 -31.793 1.00 50.50 83 ILE A N 1
ATOM 665 C CA . ILE A 1 83 ? 29.010 -12.909 -32.700 1.00 50.50 83 ILE A CA 1
ATOM 666 C C . ILE A 1 83 ? 28.881 -11.559 -31.951 1.00 50.50 83 ILE A C 1
ATOM 668 O O . ILE A 1 83 ? 27.791 -11.024 -31.771 1.00 50.50 83 ILE A O 1
ATOM 672 N N . GLU A 1 84 ? 29.994 -10.987 -31.474 1.00 52.25 84 GLU A N 1
ATOM 673 C CA . GLU A 1 84 ? 29.967 -9.848 -30.523 1.00 52.25 84 GLU A CA 1
ATOM 674 C C . GLU A 1 84 ? 30.437 -8.468 -31.038 1.00 52.25 84 GLU A C 1
ATOM 676 O O . GLU A 1 84 ? 30.253 -7.477 -30.333 1.00 52.25 84 GLU A O 1
ATOM 681 N N . VAL A 1 85 ? 31.082 -8.348 -32.207 1.00 47.28 85 VAL A N 1
ATOM 682 C CA . VAL A 1 85 ? 31.882 -7.132 -32.513 1.00 47.28 85 VAL A CA 1
ATOM 683 C C . VAL A 1 85 ? 31.199 -6.121 -33.446 1.00 47.28 85 VAL A C 1
ATOM 685 O O . VAL A 1 85 ? 31.357 -4.917 -33.252 1.00 47.28 85 VAL A O 1
ATOM 688 N N . SER A 1 86 ? 30.416 -6.545 -34.448 1.00 46.94 86 SER A N 1
ATOM 689 C CA . SER A 1 86 ? 29.662 -5.592 -35.296 1.00 46.94 86 SER A CA 1
ATOM 690 C C . SER A 1 86 ? 28.372 -5.103 -34.636 1.00 46.94 86 SER A C 1
ATOM 692 O O . SER A 1 86 ? 27.742 -4.173 -35.121 1.00 46.94 86 SER A O 1
ATOM 694 N N . SER A 1 87 ? 27.988 -5.764 -33.553 1.00 54.75 87 SER A N 1
ATOM 695 C CA . SER A 1 87 ? 26.649 -5.833 -33.002 1.00 54.75 87 SER A CA 1
ATOM 696 C C . SER A 1 87 ? 26.339 -4.751 -31.963 1.00 54.75 87 SER A C 1
ATOM 698 O O . SER A 1 87 ? 25.218 -4.261 -31.887 1.00 54.75 87 SER A O 1
ATOM 700 N N . MET A 1 88 ? 27.348 -4.302 -31.217 1.00 64.19 88 MET A N 1
ATOM 701 C CA . MET A 1 88 ? 27.211 -3.227 -30.222 1.00 64.19 88 MET A CA 1
ATOM 702 C C . MET A 1 88 ? 27.118 -1.827 -30.830 1.00 64.19 88 MET A C 1
ATOM 704 O O . MET A 1 88 ? 26.530 -0.932 -30.230 1.00 64.19 88 MET A O 1
ATOM 708 N N . LYS A 1 89 ? 27.628 -1.636 -32.054 1.00 71.56 89 LYS A N 1
ATOM 709 C CA . LYS A 1 89 ? 27.551 -0.338 -32.740 1.00 71.56 89 LYS A CA 1
ATOM 710 C C . LYS A 1 89 ? 26.110 0.139 -32.903 1.00 71.56 89 LYS A C 1
ATOM 712 O O . LYS A 1 89 ? 25.860 1.324 -32.737 1.00 71.56 89 LYS A O 1
ATOM 717 N N . ASP A 1 90 ? 25.176 -0.775 -33.160 1.00 76.56 90 ASP A N 1
ATOM 718 C CA . ASP A 1 90 ? 23.762 -0.442 -33.352 1.00 76.56 90 ASP A CA 1
ATOM 719 C C . ASP A 1 90 ? 23.109 0.076 -32.056 1.00 76.56 90 ASP A C 1
ATOM 721 O O . ASP A 1 90 ? 22.334 1.031 -32.088 1.00 76.56 90 ASP A O 1
ATOM 725 N N . ILE A 1 91 ? 23.472 -0.499 -30.903 1.00 77.81 91 ILE A N 1
ATOM 726 C CA . ILE A 1 91 ? 22.991 -0.058 -29.584 1.00 77.81 91 ILE A CA 1
ATOM 727 C C . ILE A 1 91 ? 23.609 1.289 -29.206 1.00 77.81 91 ILE A C 1
ATOM 729 O O . ILE A 1 91 ? 22.892 2.190 -28.778 1.00 77.81 91 ILE A O 1
ATOM 733 N N . VAL A 1 92 ? 24.911 1.472 -29.441 1.00 80.31 92 VAL A N 1
ATOM 734 C CA . VAL A 1 92 ? 25.584 2.764 -29.235 1.00 80.31 92 VAL A CA 1
ATOM 735 C C . VAL A 1 92 ? 24.967 3.849 -30.122 1.00 80.31 92 VAL A C 1
ATOM 737 O O . VAL A 1 92 ? 24.727 4.958 -29.649 1.00 80.31 92 VAL A O 1
ATOM 740 N N . CYS A 1 93 ? 24.638 3.538 -31.381 1.00 82.56 93 CYS A N 1
ATOM 741 C CA . CYS A 1 93 ? 23.934 4.461 -32.273 1.00 82.56 93 CYS A CA 1
ATOM 742 C C . CYS A 1 93 ? 22.540 4.831 -31.748 1.00 82.56 93 CYS A C 1
ATOM 744 O O . CYS A 1 93 ? 22.144 5.991 -31.851 1.00 82.56 93 CYS A O 1
ATOM 746 N N . LEU A 1 94 ? 21.813 3.880 -31.159 1.00 84.06 94 LEU A N 1
ATOM 747 C CA . LEU A 1 94 ? 20.513 4.132 -30.538 1.00 84.06 94 LEU A CA 1
ATOM 748 C C . LEU A 1 94 ? 20.646 5.028 -29.292 1.00 84.06 94 LEU A C 1
ATOM 750 O O . LEU A 1 94 ? 19.901 5.997 -29.156 1.00 84.06 94 LEU A O 1
ATOM 754 N N . CYS A 1 95 ? 21.631 4.773 -28.424 1.00 84.06 95 CYS A N 1
ATOM 755 C CA . CYS A 1 95 ? 21.958 5.649 -27.292 1.00 84.06 95 CYS A CA 1
ATOM 756 C C . CYS A 1 95 ? 22.321 7.064 -27.761 1.00 84.06 95 CYS A C 1
ATOM 758 O O . CYS A 1 95 ? 21.869 8.048 -27.176 1.00 84.06 95 CYS A O 1
ATOM 760 N N . GLN A 1 96 ? 23.093 7.173 -28.844 1.00 84.19 96 GLN A N 1
ATOM 761 C CA . GLN A 1 96 ? 23.471 8.452 -29.435 1.00 84.19 96 GLN A CA 1
ATOM 762 C C . GLN A 1 96 ? 22.261 9.197 -30.015 1.00 84.19 96 GLN A C 1
ATOM 764 O O . GLN A 1 96 ? 22.169 10.416 -29.877 1.00 84.19 96 GLN A O 1
ATOM 769 N N . GLU A 1 97 ? 21.308 8.489 -30.627 1.00 84.94 97 GLU A N 1
ATOM 770 C CA . GLU A 1 97 ? 20.057 9.085 -31.107 1.00 84.94 97 GLU A CA 1
ATOM 771 C C . GLU A 1 97 ? 19.246 9.670 -29.943 1.00 84.94 97 GLU A C 1
ATOM 773 O O . GLU A 1 97 ? 18.837 10.828 -30.011 1.00 84.94 97 GLU A O 1
ATOM 778 N N . ILE A 1 98 ? 19.086 8.929 -28.841 1.00 85.31 98 ILE A N 1
ATOM 779 C CA . ILE A 1 98 ? 18.391 9.419 -27.639 1.00 85.31 98 ILE A CA 1
ATOM 780 C C . ILE A 1 98 ? 19.123 10.631 -27.043 1.00 85.31 98 ILE A C 1
ATOM 782 O O . ILE A 1 98 ? 18.486 11.636 -26.722 1.00 85.31 98 ILE A O 1
ATOM 786 N N . TYR A 1 99 ? 20.454 10.563 -26.930 1.00 83.25 99 TYR A N 1
ATOM 787 C CA . TYR A 1 99 ? 21.275 11.653 -26.402 1.00 83.25 99 TYR A CA 1
ATOM 788 C C . TYR A 1 99 ? 21.109 12.937 -27.220 1.00 83.25 99 TYR A C 1
ATOM 790 O O . TYR A 1 99 ? 20.833 13.998 -26.659 1.00 83.25 99 TYR A O 1
ATOM 798 N N . ASN A 1 100 ? 21.206 12.840 -28.546 1.00 82.12 100 ASN A N 1
ATOM 799 C CA . ASN A 1 100 ? 21.067 13.990 -29.438 1.00 82.12 100 ASN A CA 1
ATOM 800 C C . ASN A 1 100 ? 19.659 14.596 -29.383 1.00 82.12 100 ASN A C 1
ATOM 802 O O . ASN A 1 100 ? 19.506 15.814 -29.436 1.00 82.12 100 ASN A O 1
ATOM 806 N N . VAL A 1 101 ? 18.626 13.755 -29.269 1.00 81.38 101 VAL A N 1
ATOM 807 C CA . VAL A 1 101 ? 17.231 14.212 -29.251 1.00 81.38 101 VAL A CA 1
ATOM 808 C C . VAL A 1 101 ? 16.862 14.875 -27.921 1.00 81.38 101 VAL A C 1
ATOM 810 O O . VAL A 1 101 ? 16.171 15.892 -27.929 1.00 81.38 101 VAL A O 1
ATOM 813 N N . TYR A 1 102 ? 17.308 14.329 -26.786 1.00 77.12 102 TYR A N 1
ATOM 814 C CA . TYR A 1 102 ? 16.776 14.717 -25.474 1.00 77.12 102 TYR A CA 1
ATOM 815 C C . TYR A 1 102 ? 17.789 15.343 -24.514 1.00 77.12 102 TYR A C 1
ATOM 817 O O . TYR A 1 102 ? 17.412 16.191 -23.706 1.00 77.12 102 TYR A O 1
ATOM 825 N N . LEU A 1 103 ? 19.062 14.952 -24.580 1.00 72.25 103 LEU A N 1
ATOM 826 C CA . LEU A 1 103 ? 20.065 15.313 -23.571 1.00 72.25 103 LEU A CA 1
ATOM 827 C C . LEU A 1 103 ? 21.011 16.418 -24.047 1.00 72.25 103 LEU A C 1
ATOM 829 O O . LEU A 1 103 ? 21.444 17.244 -23.244 1.00 72.25 103 LEU A O 1
ATOM 833 N N . GLN A 1 104 ? 21.272 16.511 -25.352 1.00 67.81 104 GLN A N 1
ATOM 834 C CA . GLN A 1 104 ? 22.189 17.496 -25.929 1.00 67.81 104 GLN A CA 1
ATOM 835 C C . GLN A 1 104 ? 21.810 18.945 -25.574 1.00 67.81 104 GLN A C 1
ATOM 837 O O . GLN A 1 104 ? 22.690 19.743 -25.244 1.00 67.81 104 GLN A O 1
ATOM 842 N N . ASN A 1 105 ? 20.513 19.272 -25.578 1.00 56.06 105 ASN A N 1
ATOM 843 C CA . ASN A 1 105 ? 20.003 20.603 -25.220 1.00 56.06 105 ASN A CA 1
ATOM 844 C C . ASN A 1 105 ? 20.066 20.888 -23.707 1.00 56.06 105 ASN A C 1
ATOM 846 O O . ASN A 1 105 ? 20.174 22.043 -23.306 1.00 56.06 105 ASN A O 1
ATOM 850 N N . GLN A 1 106 ? 20.031 19.857 -22.855 1.00 55.47 106 GLN A N 1
ATOM 851 C CA . GLN A 1 106 ? 20.181 20.024 -21.405 1.00 55.47 106 GLN A CA 1
ATOM 852 C C . GLN A 1 106 ? 21.649 20.268 -21.026 1.00 55.47 106 GLN A C 1
ATOM 854 O O . GLN A 1 106 ? 21.933 21.153 -20.223 1.00 55.47 106 GLN A O 1
ATOM 859 N N . VAL A 1 107 ? 22.586 19.568 -21.678 1.00 50.41 107 VAL A N 1
ATOM 860 C CA . VAL A 1 107 ? 24.040 19.726 -21.473 1.00 50.41 107 VAL A CA 1
ATOM 861 C C . VAL A 1 107 ? 24.546 21.099 -21.949 1.00 50.41 107 VAL A C 1
ATOM 863 O O . VAL A 1 107 ? 25.400 21.703 -21.296 1.00 50.41 107 VAL A O 1
ATOM 866 N N . THR A 1 108 ? 23.995 21.630 -23.046 1.00 47.47 108 THR A N 1
ATOM 867 C CA . THR A 1 108 ? 24.332 22.972 -23.574 1.00 47.47 108 THR A CA 1
ATOM 868 C C . THR A 1 108 ? 23.718 24.127 -22.777 1.00 47.47 108 THR A C 1
ATOM 870 O O . THR A 1 108 ? 24.240 25.234 -22.827 1.00 47.47 108 THR A O 1
ATOM 873 N N . MET A 1 109 ? 22.651 23.896 -22.008 1.00 42.72 109 MET A N 1
ATOM 874 C CA . MET A 1 109 ? 22.075 24.905 -21.105 1.00 42.72 109 MET A CA 1
ATOM 875 C C . MET A 1 109 ? 22.857 25.038 -19.787 1.00 42.72 109 MET A C 1
ATOM 877 O O . MET A 1 109 ? 22.907 26.124 -19.215 1.00 42.72 109 MET A O 1
ATOM 881 N N . THR A 1 110 ? 23.492 23.963 -19.308 1.00 44.81 110 THR A N 1
ATOM 882 C CA . THR A 1 110 ? 24.377 23.993 -18.126 1.00 44.81 110 THR A CA 1
ATOM 883 C C . THR A 1 110 ? 25.766 24.563 -18.410 1.00 44.81 110 THR A C 1
ATOM 885 O O . THR A 1 110 ? 26.385 25.131 -17.513 1.00 44.81 110 THR A O 1
ATOM 888 N N . ASN A 1 111 ? 26.245 24.451 -19.649 1.00 45.19 111 ASN A N 1
ATOM 889 C CA . ASN A 1 111 ? 27.554 24.940 -20.071 1.00 45.19 111 ASN A CA 1
ATOM 890 C C . ASN A 1 111 ? 27.337 26.070 -21.081 1.00 45.19 111 ASN A C 1
ATOM 892 O O . ASN A 1 111 ? 27.149 25.804 -22.264 1.00 45.19 111 ASN A O 1
ATOM 896 N N . GLY A 1 112 ? 27.291 27.314 -20.601 1.00 42.31 112 GLY A N 1
ATOM 897 C CA . GLY A 1 112 ? 27.007 28.482 -21.433 1.00 42.31 112 GLY A CA 1
ATOM 898 C C . GLY A 1 112 ? 27.829 28.552 -22.731 1.00 42.31 112 GLY A C 1
ATOM 899 O O . GLY A 1 112 ? 29.027 28.294 -22.733 1.00 42.31 112 GLY A O 1
ATOM 900 N N . GLU A 1 113 ? 27.130 28.977 -23.788 1.00 47.34 113 GLU A N 1
ATOM 901 C CA . GLU A 1 113 ? 27.593 29.430 -25.110 1.00 47.34 113 GLU A CA 1
ATOM 902 C C . GLU A 1 113 ? 28.209 28.409 -26.097 1.00 47.34 113 GLU A C 1
ATOM 904 O O . GLU A 1 113 ? 29.268 27.829 -25.897 1.00 47.34 113 GLU A O 1
ATOM 909 N N . MET A 1 114 ? 27.535 28.313 -27.258 1.00 50.62 114 MET A N 1
ATOM 910 C CA . MET A 1 114 ? 28.069 28.025 -28.603 1.00 50.62 114 MET A CA 1
ATOM 911 C C . MET A 1 114 ? 29.103 26.888 -28.709 1.00 50.62 114 MET A C 1
ATOM 913 O O . MET A 1 114 ? 30.289 27.121 -28.934 1.00 50.62 114 MET A O 1
ATOM 917 N N . ALA A 1 115 ? 28.637 25.637 -28.683 1.00 42.19 115 ALA A N 1
ATOM 918 C CA . ALA A 1 115 ? 29.453 24.502 -29.106 1.00 42.19 115 ALA A CA 1
ATOM 919 C C . ALA A 1 115 ? 29.214 24.169 -30.591 1.00 42.19 115 ALA A C 1
ATOM 921 O O . ALA A 1 115 ? 28.118 23.787 -31.007 1.00 42.19 115 ALA A O 1
ATOM 922 N N . ASP A 1 116 ? 30.276 24.333 -31.377 1.00 47.41 116 ASP A N 1
ATOM 923 C CA . ASP A 1 116 ? 30.404 23.987 -32.792 1.00 47.41 116 ASP A CA 1
ATOM 924 C C . ASP A 1 116 ? 30.046 22.505 -33.062 1.00 47.41 116 ASP A C 1
ATOM 926 O O . ASP A 1 116 ? 30.182 21.642 -32.198 1.00 47.41 116 ASP A O 1
ATOM 930 N N . ARG A 1 117 ? 29.596 22.136 -34.268 1.00 46.25 117 ARG A N 1
ATOM 931 C CA . ARG A 1 117 ? 29.070 20.768 -34.538 1.00 46.25 117 ARG A CA 1
ATOM 932 C C . ARG A 1 117 ? 30.089 19.628 -34.345 1.00 46.25 117 ARG A C 1
ATOM 934 O O . ARG A 1 117 ? 29.687 18.467 -34.292 1.00 46.25 117 ARG A O 1
ATOM 941 N N . LYS A 1 118 ? 31.385 19.939 -34.221 1.00 45.56 118 LYS A N 1
ATOM 942 C CA . LYS A 1 118 ? 32.453 18.973 -33.902 1.00 45.56 118 LYS A CA 1
ATOM 943 C C . LYS A 1 118 ? 32.438 18.500 -32.439 1.00 45.56 118 LYS A C 1
ATOM 945 O O . LYS A 1 118 ? 32.955 17.427 -32.176 1.00 45.56 118 LYS A O 1
ATOM 950 N N . THR A 1 119 ? 31.783 19.225 -31.531 1.00 55.47 119 THR A N 1
ATOM 951 C CA . THR A 1 119 ? 31.737 18.942 -30.081 1.00 55.47 119 THR A CA 1
ATOM 952 C C . THR A 1 119 ? 30.638 17.943 -29.677 1.00 55.47 119 THR A C 1
ATOM 954 O O . THR A 1 119 ? 30.561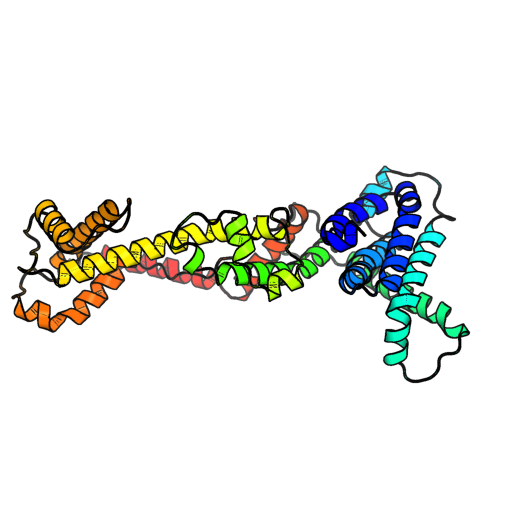 17.527 -28.526 1.00 55.47 119 THR A O 1
ATOM 957 N N . CYS A 1 120 ? 29.758 17.553 -30.609 1.00 52.91 120 CYS A N 1
ATOM 958 C CA . CYS A 1 120 ? 28.588 16.705 -30.335 1.00 52.91 120 CYS A CA 1
ATOM 959 C C . CYS A 1 120 ? 28.946 15.218 -30.147 1.00 52.91 120 CYS A C 1
ATOM 961 O O . CYS A 1 120 ? 28.430 14.575 -29.234 1.00 52.91 120 CYS A O 1
ATOM 963 N N . ALA A 1 121 ? 29.853 14.683 -30.973 1.00 58.69 121 ALA A N 1
ATOM 964 C CA . ALA A 1 121 ? 30.326 13.306 -30.833 1.00 58.69 121 ALA A CA 1
ATOM 965 C C . ALA A 1 121 ? 31.183 13.138 -29.570 1.00 58.69 121 ALA A C 1
ATOM 967 O O . ALA A 1 121 ? 30.966 12.195 -28.815 1.00 58.69 121 ALA A O 1
ATOM 968 N N . ASP A 1 122 ? 32.076 14.094 -29.305 1.00 65.31 122 ASP A N 1
ATOM 969 C CA . ASP A 1 122 ? 32.931 14.087 -28.114 1.00 65.31 122 ASP A CA 1
ATOM 970 C C . ASP A 1 122 ? 32.089 14.204 -26.828 1.00 65.31 122 ASP A C 1
ATOM 972 O O . ASP A 1 122 ? 32.284 13.433 -25.893 1.00 65.31 122 ASP A O 1
ATOM 976 N N . GLY A 1 123 ? 31.056 15.060 -26.821 1.00 76.06 123 GLY A N 1
ATOM 977 C CA . GLY A 1 123 ? 30.140 15.193 -25.683 1.00 76.06 123 GLY A CA 1
ATOM 978 C C . GLY A 1 123 ? 29.305 13.939 -25.390 1.00 76.06 123 GLY A C 1
ATOM 979 O O . GLY A 1 123 ? 29.107 13.601 -24.224 1.00 76.06 123 GLY A O 1
ATOM 980 N N . PHE A 1 124 ? 28.844 13.220 -26.421 1.00 79.56 124 PHE A N 1
ATOM 981 C CA . PHE A 1 124 ? 28.160 11.933 -26.233 1.00 79.56 124 PHE A CA 1
ATOM 982 C C . PHE A 1 124 ? 29.094 10.879 -25.630 1.00 79.56 124 PHE A C 1
ATOM 984 O O . PHE A 1 124 ? 28.704 10.177 -24.700 1.00 79.56 124 PHE A O 1
ATOM 991 N N . ILE A 1 125 ? 30.324 10.774 -26.142 1.00 79.62 125 ILE A N 1
ATOM 992 C CA . ILE A 1 125 ? 31.307 9.801 -25.655 1.00 79.62 125 ILE A CA 1
ATOM 993 C C . ILE A 1 125 ? 31.699 10.099 -24.204 1.00 79.62 125 ILE A C 1
ATOM 995 O O . ILE A 1 125 ? 31.763 9.178 -23.392 1.00 79.62 125 ILE A O 1
ATOM 999 N N . ASP A 1 126 ? 31.904 11.367 -23.848 1.00 79.75 126 ASP A N 1
ATOM 1000 C CA . ASP A 1 126 ? 32.199 11.770 -22.471 1.00 79.75 126 ASP A CA 1
ATOM 1001 C C . ASP A 1 126 ? 31.041 11.461 -21.516 1.00 79.75 126 ASP A C 1
ATOM 1003 O O . ASP A 1 126 ? 31.265 10.934 -20.421 1.00 79.75 126 ASP A O 1
ATOM 1007 N N . TRP A 1 127 ? 29.801 11.735 -21.937 1.00 85.31 127 TRP A N 1
ATOM 1008 C CA . TRP A 1 127 ? 28.603 11.378 -21.176 1.00 85.31 127 TRP A CA 1
ATOM 1009 C C . TRP A 1 127 ? 28.490 9.862 -20.989 1.00 85.31 127 TRP A C 1
ATOM 1011 O O . TRP A 1 127 ? 28.380 9.396 -19.856 1.00 85.31 127 TRP A O 1
ATOM 1021 N N . LEU A 1 128 ? 28.602 9.086 -22.070 1.00 82.19 128 LEU A N 1
ATOM 1022 C CA . LEU A 1 128 ? 28.506 7.628 -22.022 1.00 82.19 128 LEU A CA 1
ATOM 1023 C C . LEU A 1 128 ? 29.589 7.040 -21.108 1.00 82.19 128 LEU A C 1
ATOM 1025 O O . LEU A 1 128 ? 29.291 6.226 -20.241 1.00 82.19 128 LEU A O 1
ATOM 1029 N N . ASN A 1 129 ? 30.833 7.511 -21.217 1.00 79.00 129 ASN A N 1
ATOM 1030 C CA . ASN A 1 129 ? 31.925 7.083 -20.342 1.00 79.00 129 ASN A CA 1
ATOM 1031 C C . ASN A 1 129 ? 31.663 7.395 -18.863 1.00 79.00 129 ASN A C 1
ATOM 1033 O O . ASN A 1 129 ? 32.111 6.651 -17.989 1.00 79.00 129 ASN A O 1
ATOM 1037 N N . LYS A 1 130 ? 30.980 8.504 -18.560 1.00 83.69 130 LYS A N 1
ATOM 1038 C CA . LYS A 1 130 ? 30.593 8.848 -17.190 1.00 83.69 130 LYS A CA 1
ATOM 1039 C C . LYS A 1 130 ? 29.523 7.891 -16.663 1.00 83.69 130 LYS A C 1
ATOM 1041 O O . LYS A 1 130 ? 29.687 7.392 -15.553 1.00 83.69 130 LYS A O 1
ATOM 1046 N N . GLU A 1 131 ? 28.493 7.605 -17.457 1.00 80.38 131 GLU A N 1
ATOM 1047 C CA . GLU A 1 131 ? 27.441 6.645 -17.097 1.00 80.38 131 GLU A CA 1
ATOM 1048 C C . GLU A 1 131 ? 28.017 5.241 -16.870 1.00 80.38 131 GLU A C 1
ATOM 1050 O O . GLU A 1 131 ? 27.752 4.627 -15.840 1.00 80.38 131 GLU A O 1
ATOM 1055 N N . LEU A 1 132 ? 28.889 4.761 -17.764 1.00 78.44 132 LEU A N 1
ATOM 1056 C CA . LEU A 1 132 ? 29.545 3.456 -17.613 1.00 78.44 132 LEU A CA 1
ATOM 1057 C C . LEU A 1 132 ? 30.433 3.408 -16.360 1.00 78.44 132 LEU A C 1
ATOM 1059 O O . LEU A 1 132 ? 30.441 2.416 -15.637 1.00 78.44 132 LEU A O 1
ATOM 1063 N N . LYS A 1 133 ? 31.176 4.476 -16.040 1.00 79.56 133 LYS A N 1
ATOM 1064 C CA . LYS A 1 133 ? 31.971 4.531 -14.797 1.00 79.56 133 LYS A CA 1
ATOM 1065 C C . LYS A 1 133 ? 31.102 4.438 -13.544 1.00 79.56 133 LYS A C 1
ATOM 1067 O O . LYS A 1 133 ? 31.488 3.772 -12.586 1.00 79.56 133 LYS A O 1
ATOM 1072 N N . ASP A 1 134 ? 29.959 5.111 -13.545 1.00 80.38 134 ASP A N 1
ATOM 1073 C CA . ASP A 1 134 ? 29.022 5.096 -12.426 1.00 80.38 134 ASP A CA 1
ATOM 1074 C C . ASP A 1 134 ? 28.326 3.730 -12.277 1.00 80.38 134 ASP A C 1
ATOM 1076 O O . ASP A 1 134 ? 28.172 3.224 -11.163 1.00 80.38 134 ASP A O 1
ATOM 1080 N N . LEU A 1 135 ? 27.989 3.074 -13.391 1.00 74.81 135 LEU A N 1
ATOM 1081 C CA . LEU A 1 135 ? 27.496 1.693 -13.405 1.00 74.81 135 LEU A CA 1
ATOM 1082 C C . LEU A 1 135 ? 28.521 0.719 -12.815 1.00 74.81 135 LEU A C 1
ATOM 1084 O O . LEU A 1 135 ? 28.189 -0.041 -11.906 1.00 74.81 135 LEU A O 1
ATOM 1088 N N . HIS A 1 136 ? 29.780 0.791 -13.251 1.00 73.44 136 HIS A N 1
ATOM 1089 C CA . HIS A 1 136 ? 30.857 -0.033 -12.702 1.00 73.44 136 HIS A CA 1
ATOM 1090 C C . HIS A 1 136 ? 31.051 0.176 -11.199 1.00 73.44 136 HIS A C 1
ATOM 1092 O O . HIS A 1 136 ? 31.241 -0.789 -10.456 1.00 73.44 136 HIS A O 1
ATOM 1098 N N . TYR A 1 137 ? 30.996 1.429 -10.741 1.00 78.62 137 TYR A N 1
ATOM 1099 C CA . TYR A 1 137 ? 31.090 1.741 -9.321 1.00 78.62 137 TYR A CA 1
ATOM 1100 C C . TYR A 1 137 ? 29.958 1.069 -8.537 1.00 78.62 137 TYR A C 1
ATOM 1102 O O . TYR A 1 137 ? 30.229 0.341 -7.581 1.00 78.62 137 TYR A O 1
ATOM 1110 N N . ARG A 1 138 ? 28.706 1.223 -8.983 1.00 74.88 138 ARG A N 1
ATOM 1111 C CA . ARG A 1 138 ? 27.531 0.614 -8.342 1.00 74.88 138 ARG A CA 1
ATOM 1112 C C . ARG A 1 138 ? 27.580 -0.912 -8.354 1.00 74.88 138 ARG A C 1
ATOM 1114 O O . ARG A 1 138 ? 27.312 -1.537 -7.332 1.00 74.88 138 ARG A O 1
ATOM 1121 N N . ALA A 1 139 ? 28.012 -1.508 -9.462 1.00 71.06 139 ALA A N 1
ATOM 1122 C CA . ALA A 1 139 ? 28.167 -2.953 -9.588 1.00 71.06 139 ALA A CA 1
ATOM 1123 C C . ALA A 1 139 ? 29.288 -3.538 -8.714 1.00 71.06 139 ALA A C 1
ATOM 1125 O O . ALA A 1 139 ? 29.274 -4.731 -8.411 1.00 71.06 139 ALA A O 1
ATOM 1126 N N . SER A 1 140 ? 30.254 -2.711 -8.307 1.00 73.56 140 SER A N 1
ATOM 1127 C CA . SER A 1 140 ? 31.344 -3.105 -7.409 1.00 73.56 140 SER A CA 1
ATOM 1128 C C . SER A 1 140 ? 30.991 -3.016 -5.920 1.00 73.56 140 SER A C 1
ATOM 1130 O O . SER A 1 140 ? 31.776 -3.468 -5.084 1.00 73.56 140 SER A O 1
ATOM 1132 N N . LEU A 1 141 ? 29.834 -2.438 -5.574 1.00 78.25 141 LEU A N 1
ATOM 1133 C CA . LEU A 1 141 ? 29.416 -2.297 -4.183 1.00 78.25 141 LEU A CA 1
ATOM 1134 C C . LEU A 1 141 ? 29.145 -3.674 -3.555 1.00 78.25 141 LEU A C 1
ATOM 1136 O O . LEU A 1 141 ? 28.519 -4.531 -4.184 1.00 78.25 141 LEU A O 1
ATOM 1140 N N . PRO A 1 142 ? 29.601 -3.912 -2.313 1.00 78.25 142 PRO A N 1
ATOM 1141 C CA . PRO A 1 142 ? 29.257 -5.127 -1.596 1.00 78.25 142 PRO A CA 1
ATOM 1142 C C . PRO A 1 142 ? 27.781 -5.107 -1.183 1.00 78.25 142 PRO A C 1
ATOM 1144 O O . PRO A 1 142 ? 27.184 -4.047 -0.984 1.00 78.25 142 PRO A O 1
ATOM 1147 N N . ALA A 1 143 ? 27.210 -6.299 -0.998 1.00 79.25 143 ALA A N 1
ATOM 1148 C CA . ALA A 1 143 ? 25.890 -6.435 -0.400 1.00 79.25 143 ALA A CA 1
ATOM 1149 C C . ALA A 1 143 ? 25.869 -5.777 0.996 1.00 79.25 143 ALA A C 1
ATOM 1151 O O . ALA A 1 143 ? 26.823 -5.969 1.756 1.00 79.25 143 ALA A O 1
ATOM 1152 N N . PRO A 1 144 ? 24.802 -5.047 1.363 1.00 79.62 144 PRO A N 1
ATOM 1153 C CA . PRO A 1 144 ? 24.646 -4.528 2.716 1.00 79.62 144 PRO A CA 1
ATOM 1154 C C . PRO A 1 144 ? 24.674 -5.661 3.749 1.00 79.62 144 PRO A C 1
ATOM 1156 O O . PRO A 1 144 ? 24.069 -6.709 3.524 1.00 79.62 144 PRO A O 1
ATOM 1159 N N . ASP A 1 145 ? 25.294 -5.436 4.910 1.00 79.31 145 ASP A N 1
ATOM 1160 C CA . ASP A 1 145 ? 25.417 -6.453 5.972 1.00 79.31 145 ASP A CA 1
ATOM 1161 C C . ASP A 1 145 ? 24.060 -6.975 6.483 1.00 79.31 145 ASP A C 1
ATOM 1163 O O . ASP A 1 145 ? 23.950 -8.111 6.947 1.00 79.31 145 ASP A O 1
ATOM 1167 N N . ILE A 1 146 ? 23.022 -6.142 6.375 1.00 79.50 146 ILE A N 1
ATOM 1168 C CA . ILE A 1 146 ? 21.640 -6.427 6.790 1.00 79.50 146 ILE A CA 1
ATOM 1169 C C . ILE A 1 146 ? 20.906 -7.288 5.739 1.00 79.50 146 ILE A C 1
ATOM 1171 O O . ILE A 1 146 ? 19.855 -7.865 6.021 1.00 79.50 146 ILE A O 1
ATOM 1175 N N . PHE A 1 147 ? 21.442 -7.415 4.520 1.00 84.25 147 PHE A N 1
ATOM 1176 C CA . PHE A 1 147 ? 20.776 -8.141 3.444 1.00 84.25 147 PHE A CA 1
ATOM 1177 C C . PHE A 1 147 ? 20.756 -9.662 3.707 1.00 84.25 147 PHE A C 1
ATOM 1179 O O . PHE A 1 147 ? 21.744 -10.226 4.190 1.00 84.25 147 PHE A O 1
ATOM 1186 N N . PRO A 1 148 ? 19.658 -10.376 3.384 1.00 79.88 148 PRO A N 1
ATOM 1187 C CA . PRO A 1 148 ? 19.546 -11.796 3.688 1.00 79.88 148 PRO A CA 1
ATOM 1188 C C . PRO A 1 148 ? 20.645 -12.636 3.026 1.00 79.88 148 PRO A C 1
ATOM 1190 O O . PRO A 1 148 ? 20.740 -12.706 1.805 1.00 79.88 148 PRO A O 1
ATOM 1193 N N . LYS A 1 149 ? 21.423 -13.376 3.830 1.00 78.94 149 LYS A N 1
ATOM 1194 C CA . LYS A 1 149 ? 22.548 -14.214 3.352 1.00 78.94 149 LYS A CA 1
ATOM 1195 C C . LYS A 1 149 ? 22.156 -15.316 2.360 1.00 78.94 149 LYS A C 1
ATOM 1197 O O . LYS A 1 149 ? 23.013 -15.844 1.660 1.00 78.94 149 LYS A O 1
ATOM 1202 N N . HIS A 1 150 ? 20.882 -15.702 2.343 1.00 77.38 150 HIS A N 1
ATOM 1203 C CA . HIS A 1 150 ? 20.342 -16.731 1.453 1.00 77.38 150 HIS A CA 1
ATOM 1204 C C . HIS A 1 150 ? 19.826 -16.163 0.120 1.00 77.38 150 HIS A C 1
ATOM 1206 O O . HIS A 1 150 ? 19.415 -16.933 -0.745 1.00 77.38 150 HIS A O 1
ATOM 1212 N N . VAL A 1 151 ? 19.845 -14.837 -0.057 1.00 76.25 151 VAL A N 1
ATOM 1213 C CA . VAL A 1 151 ? 19.420 -14.151 -1.281 1.00 76.25 151 VAL A CA 1
ATOM 1214 C C . VAL A 1 151 ? 20.638 -13.504 -1.929 1.00 76.25 151 VAL A C 1
ATOM 1216 O O . VAL A 1 151 ? 21.446 -12.855 -1.270 1.00 76.25 151 VAL A O 1
ATOM 1219 N N . VAL A 1 152 ? 20.776 -13.674 -3.244 1.00 78.44 152 VAL A N 1
ATOM 1220 C CA . VAL A 1 152 ? 21.835 -13.005 -4.003 1.00 78.44 152 VAL A CA 1
ATOM 1221 C C . VAL A 1 152 ? 21.469 -11.533 -4.138 1.00 78.44 152 VAL A C 1
ATOM 1223 O O . VAL A 1 152 ? 20.501 -11.198 -4.818 1.00 78.44 152 VAL A O 1
ATOM 1226 N N . TRP A 1 153 ? 22.244 -10.663 -3.494 1.00 80.00 153 TRP A N 1
ATOM 1227 C CA . TRP A 1 153 ? 22.101 -9.224 -3.670 1.00 80.00 153 TRP A CA 1
ATOM 1228 C C . TRP A 1 153 ? 22.506 -8.816 -5.090 1.00 80.00 153 TRP A C 1
ATOM 1230 O O . T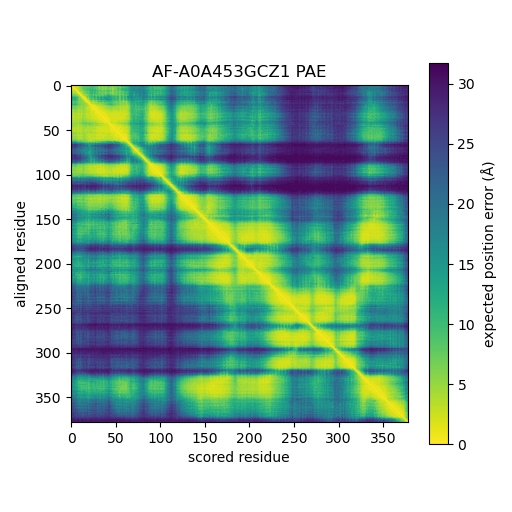RP A 1 153 ? 23.570 -9.189 -5.585 1.00 80.00 153 TRP A O 1
ATOM 1240 N N . ASN A 1 154 ? 21.637 -8.042 -5.725 1.00 80.31 154 ASN A N 1
ATOM 1241 C CA . ASN A 1 154 ? 21.844 -7.394 -7.013 1.00 80.31 154 ASN A CA 1
ATOM 1242 C C . ASN A 1 154 ? 21.586 -5.885 -6.874 1.00 80.31 154 ASN A C 1
ATOM 1244 O O . ASN A 1 154 ? 20.494 -5.475 -6.469 1.00 80.31 154 ASN A O 1
ATOM 1248 N N . TRP A 1 155 ? 22.568 -5.064 -7.235 1.00 77.44 155 TRP A N 1
ATOM 1249 C CA . TRP A 1 155 ? 22.449 -3.606 -7.241 1.00 77.44 155 TRP A CA 1
ATOM 1250 C C . TRP A 1 155 ? 21.355 -3.112 -8.208 1.00 77.44 155 TRP A C 1
ATOM 1252 O O . TRP A 1 155 ? 20.703 -2.111 -7.928 1.00 77.44 155 TRP A O 1
ATOM 1262 N N . GLU A 1 156 ? 21.080 -3.839 -9.299 1.00 73.88 156 GLU A N 1
ATOM 1263 C CA . GLU A 1 156 ? 20.060 -3.463 -10.291 1.00 73.88 156 GLU A CA 1
ATOM 1264 C C . GLU A 1 156 ? 18.648 -3.500 -9.702 1.00 73.88 156 GLU A C 1
ATOM 1266 O O . GLU A 1 156 ? 17.838 -2.609 -9.953 1.00 73.88 156 GLU A O 1
ATOM 1271 N N . PHE A 1 157 ? 18.358 -4.522 -8.896 1.00 81.38 157 PHE A N 1
ATOM 1272 C CA . PHE A 1 157 ? 17.076 -4.640 -8.203 1.00 81.38 157 PHE A CA 1
ATOM 1273 C C . PHE A 1 157 ? 16.971 -3.646 -7.045 1.00 81.38 157 PHE A C 1
ATOM 1275 O O . PHE A 1 157 ? 15.870 -3.206 -6.730 1.00 81.38 157 PHE A O 1
ATOM 1282 N N . ASN A 1 158 ? 18.101 -3.244 -6.449 1.00 82.31 158 ASN A N 1
ATOM 1283 C CA . ASN A 1 158 ? 18.108 -2.153 -5.478 1.00 82.31 158 ASN A CA 1
ATOM 1284 C C . ASN A 1 158 ? 17.686 -0.835 -6.137 1.00 82.31 158 ASN A C 1
ATOM 1286 O O . ASN A 1 158 ? 16.827 -0.138 -5.616 1.00 82.31 158 ASN A O 1
ATOM 1290 N N . GLU A 1 159 ? 18.226 -0.523 -7.317 1.00 80.69 159 GLU A N 1
ATOM 1291 C CA . GLU A 1 159 ? 17.801 0.662 -8.070 1.00 80.69 159 GLU A CA 1
ATOM 1292 C C . GLU A 1 159 ? 16.346 0.596 -8.522 1.00 80.69 159 GLU A C 1
ATOM 1294 O O . GLU A 1 159 ? 15.646 1.605 -8.491 1.00 80.69 159 GLU A O 1
ATOM 1299 N N . GLU A 1 160 ? 15.888 -0.570 -8.983 1.00 81.12 160 GLU A N 1
ATOM 1300 C CA . GLU A 1 160 ? 14.486 -0.760 -9.356 1.00 81.12 160 GLU A CA 1
ATOM 1301 C C . GLU A 1 160 ? 13.569 -0.516 -8.151 1.00 81.12 160 GLU A C 1
ATOM 1303 O O . GLU A 1 160 ? 12.570 0.197 -8.273 1.00 81.12 160 GLU A O 1
ATOM 1308 N N . PHE A 1 161 ? 13.944 -1.031 -6.974 1.00 85.31 161 PHE A N 1
ATOM 1309 C CA . PHE A 1 161 ? 13.258 -0.739 -5.721 1.00 85.31 161 PHE A CA 1
ATOM 1310 C C . PHE A 1 161 ? 13.260 0.765 -5.416 1.00 85.31 161 PHE A C 1
ATOM 1312 O O . PHE A 1 161 ? 12.184 1.329 -5.228 1.00 85.31 161 PHE A O 1
ATOM 1319 N N . ASP A 1 162 ? 14.419 1.429 -5.439 1.00 84.06 162 ASP A N 1
ATOM 1320 C CA . ASP A 1 162 ? 14.545 2.858 -5.121 1.00 84.06 162 ASP A CA 1
ATOM 1321 C C . ASP A 1 162 ? 13.706 3.743 -6.060 1.00 84.06 162 ASP A C 1
ATOM 1323 O O . ASP A 1 162 ? 13.118 4.736 -5.630 1.00 84.06 162 ASP A O 1
ATOM 1327 N N . ARG A 1 163 ? 13.593 3.370 -7.342 1.00 83.25 163 ARG A N 1
ATOM 1328 C CA . ARG A 1 163 ? 12.742 4.070 -8.321 1.00 83.25 163 ARG A CA 1
ATOM 1329 C C . ARG A 1 163 ? 11.256 3.842 -8.076 1.00 83.25 163 ARG A C 1
ATOM 1331 O O . ARG A 1 163 ? 10.454 4.762 -8.238 1.00 83.25 163 ARG A O 1
ATOM 1338 N N . TYR A 1 164 ? 10.873 2.618 -7.726 1.00 83.44 164 TYR A N 1
ATOM 1339 C CA . TYR A 1 164 ? 9.474 2.260 -7.515 1.00 83.44 164 TYR A CA 1
ATOM 1340 C C . TYR A 1 164 ? 8.947 2.723 -6.148 1.00 83.44 164 TYR A C 1
ATOM 1342 O O . TYR A 1 164 ? 7.765 3.044 -6.014 1.00 83.44 164 TYR A O 1
ATOM 1350 N N . PHE A 1 165 ? 9.817 2.814 -5.142 1.00 86.75 165 PHE A N 1
ATOM 1351 C CA . PHE A 1 165 ? 9.454 3.095 -3.758 1.00 86.75 165 PHE A CA 1
ATOM 1352 C C . PHE A 1 165 ? 8.633 4.388 -3.557 1.00 86.75 165 PHE A C 1
ATOM 1354 O O . PHE A 1 165 ? 7.602 4.319 -2.885 1.00 86.75 165 PHE A O 1
ATOM 1361 N N . PRO A 1 166 ? 8.965 5.545 -4.169 1.00 88.12 166 PRO A N 1
ATOM 1362 C CA . PRO A 1 166 ? 8.129 6.744 -4.070 1.00 88.12 166 PRO A CA 1
ATOM 1363 C C . PRO A 1 166 ? 6.703 6.526 -4.588 1.00 88.12 166 PRO A C 1
ATOM 1365 O O . PRO A 1 166 ? 5.739 6.939 -3.951 1.00 88.12 166 PRO A O 1
ATOM 1368 N N . THR A 1 167 ? 6.558 5.806 -5.704 1.00 87.81 167 THR A N 1
ATOM 1369 C CA . THR A 1 167 ? 5.242 5.468 -6.271 1.00 87.81 167 THR A CA 1
ATOM 1370 C C . THR A 1 167 ? 4.451 4.564 -5.334 1.00 87.81 167 THR A C 1
ATOM 1372 O O . THR A 1 167 ? 3.250 4.753 -5.153 1.00 87.81 167 THR A O 1
ATOM 1375 N N . TYR A 1 168 ? 5.127 3.603 -4.706 1.00 90.38 168 TYR A N 1
ATOM 1376 C CA . TYR A 1 168 ? 4.536 2.758 -3.677 1.00 90.38 168 TYR A CA 1
ATOM 1377 C C . TYR A 1 168 ? 4.033 3.567 -2.471 1.00 90.38 168 TYR A C 1
ATOM 1379 O O . TYR A 1 168 ? 2.909 3.349 -2.026 1.00 90.38 168 TYR A O 1
ATOM 1387 N N . MET A 1 169 ? 4.811 4.537 -1.987 1.00 90.50 169 MET A N 1
ATOM 1388 C CA . MET A 1 169 ? 4.394 5.396 -0.873 1.00 90.50 169 MET A CA 1
ATOM 1389 C C . MET A 1 169 ? 3.193 6.278 -1.231 1.00 90.50 169 MET A C 1
ATOM 1391 O O . MET A 1 169 ? 2.299 6.452 -0.407 1.00 90.50 169 MET A O 1
ATOM 1395 N N . GLU A 1 170 ? 3.125 6.792 -2.461 1.00 90.38 170 GLU A N 1
ATOM 1396 C CA . GLU A 1 170 ? 1.952 7.537 -2.931 1.00 90.38 170 GLU A CA 1
ATOM 1397 C C . GLU A 1 170 ? 0.707 6.645 -3.038 1.00 90.38 170 GLU A C 1
ATOM 1399 O O . GLU A 1 170 ? -0.373 7.069 -2.637 1.00 90.38 170 GLU A O 1
ATOM 1404 N N . MET A 1 171 ? 0.848 5.395 -3.505 1.00 90.50 171 MET A N 1
ATOM 1405 C CA . MET A 1 171 ? -0.247 4.413 -3.485 1.00 90.50 171 MET A CA 1
ATOM 1406 C C . MET A 1 171 ? -0.740 4.131 -2.066 1.00 90.50 171 MET A C 1
ATOM 1408 O O . MET A 1 171 ? -1.949 4.085 -1.842 1.00 90.50 171 MET A O 1
ATOM 1412 N N . LEU A 1 172 ? 0.190 3.942 -1.125 1.00 90.25 172 LEU A N 1
ATOM 1413 C CA . LEU A 1 172 ? -0.121 3.688 0.278 1.00 90.25 172 LEU A CA 1
ATOM 1414 C C . LEU A 1 172 ? -0.915 4.858 0.869 1.00 90.25 172 LEU A C 1
ATOM 1416 O O . LEU A 1 172 ? -1.981 4.641 1.431 1.00 90.25 172 LEU A O 1
ATOM 1420 N N . HIS A 1 173 ? -0.437 6.090 0.671 1.00 88.81 173 HIS A N 1
ATOM 1421 C CA . HIS A 1 173 ? -1.112 7.302 1.135 1.00 88.81 173 HIS A CA 1
ATOM 1422 C C . HIS A 1 173 ? -2.502 7.464 0.505 1.00 88.81 173 HIS A C 1
ATOM 1424 O O . HIS A 1 173 ? -3.473 7.733 1.203 1.00 88.81 173 HIS A O 1
ATOM 1430 N N . GLU A 1 174 ? -2.621 7.270 -0.809 1.00 89.56 174 GLU A N 1
ATOM 1431 C CA . GLU A 1 174 ? -3.899 7.359 -1.517 1.00 89.56 174 GLU A CA 1
ATOM 1432 C C . GLU A 1 174 ? -4.930 6.387 -0.915 1.00 89.56 174 GLU A C 1
ATOM 1434 O O . GLU A 1 174 ? -6.036 6.797 -0.570 1.00 89.56 174 GLU A O 1
ATOM 1439 N N . VAL A 1 175 ? -4.549 5.127 -0.673 1.00 85.81 175 VAL A N 1
ATOM 1440 C CA . VAL A 1 175 ? -5.404 4.136 0.009 1.00 85.81 175 VAL A CA 1
ATOM 1441 C C . VAL A 1 175 ? -5.688 4.515 1.469 1.00 85.81 175 V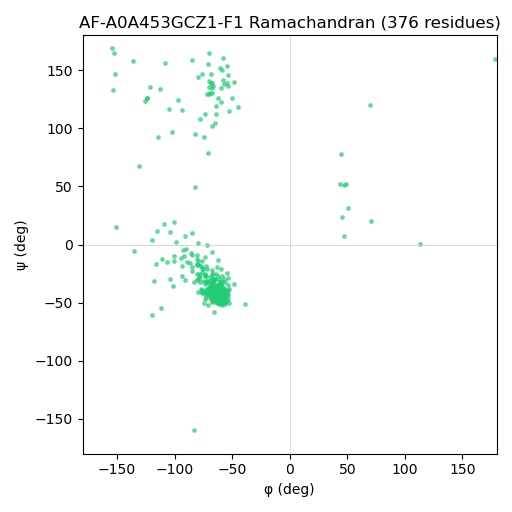AL A C 1
ATOM 1443 O O . VAL A 1 175 ? -6.808 4.339 1.964 1.00 85.81 175 VAL A O 1
ATOM 1446 N N . ASP A 1 176 ? -4.704 5.054 2.180 1.00 82.81 176 ASP A N 1
ATOM 1447 C CA . ASP A 1 176 ? -4.846 5.453 3.581 1.00 82.81 176 ASP A CA 1
ATOM 1448 C C . ASP A 1 176 ? -5.852 6.607 3.760 1.00 82.81 176 ASP A C 1
ATOM 1450 O O . ASP A 1 176 ? -6.615 6.636 4.726 1.00 82.81 176 ASP A O 1
ATOM 1454 N N . THR A 1 177 ? -6.001 7.475 2.758 1.00 82.75 177 THR A N 1
ATOM 1455 C CA . THR A 1 177 ? -7.034 8.526 2.774 1.00 82.75 177 THR A CA 1
ATOM 1456 C C . THR A 1 177 ? -8.457 8.024 2.479 1.00 82.75 177 THR A C 1
ATOM 1458 O O . THR A 1 177 ? -9.428 8.712 2.788 1.00 82.75 177 THR A O 1
ATOM 1461 N N . MET A 1 178 ? -8.630 6.802 1.956 1.00 78.19 178 MET A N 1
ATOM 1462 C CA . MET A 1 178 ? -9.933 6.231 1.565 1.00 78.19 178 MET A CA 1
ATOM 1463 C C . MET A 1 178 ? -10.732 5.625 2.740 1.00 78.19 178 MET A C 1
ATOM 1465 O O . MET A 1 178 ? -11.195 4.487 2.661 1.00 78.19 178 MET A O 1
ATOM 1469 N N . ASN A 1 179 ? -10.893 6.348 3.852 1.00 67.12 179 ASN A N 1
ATOM 1470 C CA . ASN A 1 179 ? -11.621 5.850 5.036 1.00 67.12 179 ASN A CA 1
ATOM 1471 C C . ASN A 1 179 ? -13.128 5.656 4.771 1.00 67.12 179 ASN A C 1
ATOM 1473 O O . ASN A 1 179 ? -13.651 4.561 4.974 1.00 67.12 179 ASN A O 1
ATOM 1477 N N . ASP A 1 180 ? -13.783 6.651 4.171 1.00 60.28 180 ASP A N 1
ATOM 1478 C CA . ASP A 1 180 ? -15.230 6.667 3.872 1.00 60.28 180 ASP A CA 1
ATOM 1479 C C . ASP A 1 180 ? -15.647 5.630 2.803 1.00 60.28 180 ASP A C 1
ATOM 1481 O O . ASP A 1 180 ? -16.814 5.465 2.442 1.00 60.28 180 ASP A O 1
ATOM 1485 N N . CYS A 1 181 ? -14.671 4.954 2.192 1.00 55.69 181 CYS A N 1
ATOM 1486 C CA . CYS A 1 181 ? -14.890 4.004 1.104 1.00 55.69 181 CYS A CA 1
ATOM 1487 C C . CYS A 1 181 ? -15.235 2.601 1.603 1.00 55.69 181 CYS A C 1
ATOM 1489 O O . CYS A 1 181 ? -15.868 1.834 0.878 1.00 55.69 181 CYS A O 1
ATOM 1491 N N . LEU A 1 182 ? -14.860 2.286 2.840 1.00 56.31 182 LEU A N 1
ATOM 1492 C CA . LEU A 1 182 ? -15.098 0.990 3.470 1.00 56.31 182 LEU A CA 1
ATOM 1493 C C . LEU A 1 182 ? -16.416 0.974 4.271 1.00 56.31 182 LEU A C 1
ATOM 1495 O O . LEU A 1 182 ? -16.841 -0.083 4.736 1.00 56.31 182 LEU A O 1
ATOM 1499 N N . GLU A 1 183 ? -17.104 2.120 4.384 1.00 52.25 183 GLU A N 1
ATOM 1500 C CA . GLU A 1 183 ? -18.323 2.307 5.185 1.00 52.25 183 GLU A CA 1
ATOM 1501 C C . GLU A 1 183 ? -19.535 1.490 4.707 1.00 52.25 183 GLU A C 1
ATOM 1503 O O . GLU A 1 183 ? -20.360 1.078 5.525 1.00 52.25 183 GLU A O 1
ATOM 1508 N N . HIS A 1 184 ? -19.654 1.185 3.408 1.00 48.56 184 HIS A N 1
ATOM 1509 C CA . HIS A 1 184 ? -20.950 0.744 2.866 1.00 48.56 184 HIS A CA 1
ATOM 1510 C C . HIS A 1 184 ? -20.959 -0.466 1.921 1.00 48.56 184 HIS A C 1
ATOM 1512 O O . HIS A 1 184 ? -22.057 -0.898 1.574 1.00 48.56 184 HIS A O 1
ATOM 1518 N N . LYS A 1 185 ? -19.811 -1.031 1.510 1.00 52.03 185 LYS A N 1
ATOM 1519 C CA . LYS A 1 185 ? -19.688 -2.311 0.766 1.00 52.03 185 LYS A CA 1
ATOM 1520 C C . LYS A 1 185 ? -18.223 -2.618 0.439 1.00 52.03 185 LYS A C 1
ATOM 1522 O O . LYS A 1 185 ? -17.412 -1.702 0.364 1.00 52.03 185 LYS A O 1
ATOM 1527 N N . PHE A 1 186 ? -17.931 -3.892 0.156 1.00 53.81 186 PHE A N 1
ATOM 1528 C CA . PHE A 1 186 ? -16.686 -4.326 -0.483 1.00 53.81 186 PHE A CA 1
ATOM 1529 C C . PHE A 1 186 ? -16.357 -3.418 -1.676 1.00 53.81 186 PHE A C 1
ATOM 1531 O O . PHE A 1 186 ? -17.135 -3.349 -2.634 1.00 53.81 186 PHE A O 1
ATOM 1538 N N . LEU A 1 187 ? -15.215 -2.730 -1.631 1.00 58.78 187 LEU A N 1
ATOM 1539 C CA . LEU A 1 187 ? -14.709 -1.989 -2.784 1.00 58.78 187 LEU A CA 1
ATOM 1540 C C . LEU A 1 187 ? -14.318 -2.999 -3.862 1.00 58.78 187 LEU A C 1
ATOM 1542 O O . LEU A 1 187 ? -13.272 -3.645 -3.789 1.00 58.78 187 LEU A O 1
ATOM 1546 N N . ASN A 1 188 ? -15.174 -3.154 -4.869 1.00 66.75 188 ASN A N 1
ATOM 1547 C CA . ASN A 1 188 ? -14.787 -3.837 -6.092 1.00 66.75 188 ASN A CA 1
ATOM 1548 C C . ASN A 1 188 ? -13.790 -2.962 -6.883 1.00 66.75 188 ASN A C 1
ATOM 1550 O O . ASN A 1 188 ? -13.631 -1.766 -6.625 1.00 66.75 188 ASN A O 1
ATOM 1554 N N . GLY A 1 189 ? -13.099 -3.563 -7.856 1.00 68.94 189 GLY A N 1
ATOM 1555 C CA . GLY A 1 189 ? -12.089 -2.851 -8.648 1.00 68.94 189 GLY A CA 1
ATOM 1556 C C . GLY A 1 189 ? -12.630 -1.610 -9.373 1.00 68.94 189 GLY A C 1
ATOM 1557 O O . GLY A 1 189 ? -11.884 -0.650 -9.558 1.00 68.94 189 GLY A O 1
ATOM 1558 N N . ASP A 1 190 ? -13.915 -1.612 -9.740 1.00 74.94 190 ASP A N 1
ATOM 1559 C CA . ASP A 1 190 ? -14.594 -0.482 -10.386 1.00 74.94 190 ASP A CA 1
ATOM 1560 C C . ASP A 1 190 ? -14.736 0.714 -9.440 1.00 74.94 190 ASP A C 1
ATOM 1562 O O . ASP A 1 190 ? -14.315 1.821 -9.777 1.00 74.94 190 ASP A O 1
ATOM 1566 N N . ALA A 1 191 ? -15.235 0.484 -8.224 1.00 77.38 191 ALA A N 1
ATOM 1567 C CA . ALA A 1 191 ? -15.400 1.527 -7.219 1.00 77.38 191 ALA A CA 1
ATOM 1568 C C . ALA A 1 191 ? -14.052 2.125 -6.785 1.00 77.38 191 ALA A C 1
ATOM 1570 O O . ALA A 1 191 ? -13.951 3.335 -6.582 1.00 77.38 191 ALA A O 1
ATOM 1571 N N . LEU A 1 192 ? -13.000 1.301 -6.706 1.00 81.38 192 LEU A N 1
ATOM 1572 C CA . LEU A 1 192 ? -11.640 1.785 -6.465 1.00 81.38 192 LEU A CA 1
ATOM 1573 C C . LEU A 1 192 ? -11.179 2.723 -7.587 1.00 81.38 192 LEU A C 1
ATOM 1575 O O . LEU A 1 192 ? -10.709 3.825 -7.319 1.00 81.38 192 LEU A O 1
ATOM 1579 N N . LEU A 1 193 ? -11.334 2.311 -8.848 1.00 83.31 193 LEU A N 1
ATOM 1580 C CA . LEU A 1 193 ? -10.912 3.117 -9.992 1.00 83.31 193 LEU A CA 1
ATOM 1581 C C . LEU A 1 193 ? -11.655 4.459 -10.070 1.00 83.31 193 LEU A C 1
ATOM 1583 O O . LEU A 1 193 ? -11.057 5.460 -10.471 1.00 83.31 193 LEU A O 1
ATOM 1587 N N . GLU A 1 194 ? -12.939 4.497 -9.722 1.00 83.44 194 GLU A N 1
ATOM 1588 C CA . GLU A 1 194 ? -13.732 5.731 -9.706 1.00 83.44 194 GLU A CA 1
ATOM 1589 C C . GLU A 1 194 ? -13.311 6.699 -8.597 1.00 83.44 194 GLU A C 1
ATOM 1591 O O . GLU A 1 194 ? -13.313 7.906 -8.829 1.00 83.44 194 GLU A O 1
ATOM 1596 N N . ARG A 1 195 ? -12.918 6.185 -7.425 1.00 83.50 195 ARG A N 1
ATOM 1597 C CA . ARG A 1 195 ? -12.600 7.009 -6.250 1.00 83.50 195 ARG A CA 1
ATOM 1598 C C . ARG A 1 195 ? -11.166 7.512 -6.164 1.00 83.50 195 ARG A C 1
ATOM 1600 O O . ARG A 1 195 ? -10.921 8.431 -5.391 1.00 83.50 195 ARG A O 1
ATOM 1607 N N . LEU A 1 196 ? -10.240 6.944 -6.935 1.00 86.69 196 LEU A N 1
ATOM 1608 C CA . LEU A 1 196 ? -8.871 7.456 -6.999 1.00 86.69 196 LEU A CA 1
ATOM 1609 C C . LEU A 1 196 ? -8.853 8.952 -7.336 1.00 86.69 196 LEU A C 1
ATOM 1611 O O . LEU A 1 196 ? -9.530 9.392 -8.272 1.00 86.69 196 LEU A O 1
ATOM 1615 N N . ASN A 1 197 ? -8.006 9.699 -6.632 1.00 87.38 197 ASN A N 1
ATOM 1616 C CA . ASN A 1 197 ? -7.754 11.105 -6.885 1.00 87.38 197 ASN A CA 1
ATOM 1617 C C . ASN A 1 197 ? -7.441 11.325 -8.382 1.00 87.38 197 ASN A C 1
ATOM 1619 O O . ASN A 1 197 ? -6.537 10.676 -8.926 1.00 87.38 197 ASN A O 1
ATOM 1623 N N . PRO A 1 198 ? -8.156 12.233 -9.078 1.00 85.56 198 PRO A N 1
ATOM 1624 C CA . PRO A 1 198 ? -7.922 12.518 -10.491 1.00 85.56 198 PRO A CA 1
ATOM 1625 C C . PRO A 1 198 ? -6.466 12.872 -10.824 1.00 85.56 198 PRO A C 1
ATOM 1627 O O . PRO A 1 198 ? -5.975 12.471 -11.881 1.00 85.56 198 PRO A O 1
ATOM 1630 N N . GLU A 1 199 ? -5.760 13.567 -9.929 1.00 84.12 199 GLU A N 1
ATOM 1631 C CA . GLU A 1 199 ? -4.347 13.920 -10.107 1.00 84.12 199 GLU A CA 1
ATOM 1632 C C . GLU A 1 199 ? -3.451 12.679 -10.051 1.00 84.12 199 GLU A C 1
ATOM 1634 O O . GLU A 1 199 ? -2.601 12.486 -10.922 1.00 84.12 199 GLU A O 1
ATOM 1639 N N . PHE A 1 200 ? -3.699 11.784 -9.091 1.00 85.88 200 PHE A N 1
ATOM 1640 C CA . PHE A 1 200 ? -3.002 10.504 -8.976 1.00 85.88 200 PHE A CA 1
ATOM 1641 C C . PHE A 1 200 ? -3.261 9.617 -10.205 1.00 85.88 200 PHE A C 1
ATOM 1643 O O . PHE A 1 200 ? -2.327 9.078 -10.812 1.00 85.88 200 PHE A O 1
ATOM 1650 N N . LYS A 1 201 ? -4.525 9.524 -10.649 1.00 82.75 201 LYS A N 1
ATOM 1651 C CA . LYS A 1 201 ? -4.902 8.792 -11.869 1.00 82.75 201 LYS A CA 1
ATOM 1652 C C . LYS A 1 201 ? -4.202 9.342 -13.100 1.00 82.75 201 LYS A C 1
ATOM 1654 O O . LYS A 1 201 ? -3.762 8.550 -13.928 1.00 82.75 201 LYS A O 1
ATOM 1659 N N . ALA A 1 202 ? -4.111 10.664 -13.237 1.00 76.06 202 ALA A N 1
ATOM 1660 C CA . ALA A 1 202 ? -3.446 11.304 -14.364 1.00 76.06 202 ALA A CA 1
ATOM 1661 C C . ALA A 1 202 ? -1.930 11.065 -14.329 1.00 76.06 202 ALA A C 1
ATOM 1663 O O . ALA A 1 202 ? -1.359 10.668 -15.346 1.00 76.06 202 ALA A O 1
ATOM 1664 N N . LYS A 1 203 ? -1.302 11.224 -13.156 1.00 80.69 203 LYS A N 1
ATOM 1665 C CA . LYS A 1 203 ? 0.139 11.033 -12.939 1.00 80.69 203 LYS A CA 1
ATOM 1666 C C . LYS A 1 203 ? 0.606 9.631 -13.324 1.00 80.69 203 LYS A C 1
ATOM 1668 O O . LYS A 1 203 ? 1.603 9.489 -14.025 1.00 80.69 203 LYS A O 1
ATOM 1673 N N . TYR A 1 204 ? -0.142 8.606 -12.919 1.00 78.94 204 TYR A N 1
ATOM 1674 C CA . TYR A 1 204 ? 0.181 7.204 -13.210 1.00 78.94 204 TYR A CA 1
ATOM 1675 C C . TYR A 1 204 ? -0.594 6.625 -14.402 1.00 78.94 204 TYR A C 1
ATOM 1677 O O . TYR A 1 204 ? -0.434 5.454 -14.739 1.00 78.94 204 TYR A O 1
ATOM 1685 N N . ALA A 1 205 ? -1.426 7.444 -15.052 1.00 74.69 205 ALA A N 1
ATOM 1686 C CA . ALA A 1 205 ? -2.279 7.093 -16.185 1.00 74.69 205 ALA A CA 1
ATOM 1687 C C . ALA A 1 205 ? -3.075 5.782 -15.976 1.00 74.69 205 ALA A C 1
ATOM 1689 O O . ALA A 1 205 ? -3.110 4.878 -16.823 1.00 74.69 205 ALA A O 1
ATOM 1690 N N . ILE A 1 206 ? -3.753 5.720 -14.827 1.00 77.50 206 ILE A N 1
ATOM 1691 C CA . ILE A 1 206 ? -4.598 4.608 -14.384 1.00 77.50 206 ILE A CA 1
ATOM 1692 C C . ILE A 1 206 ? -5.984 4.736 -15.030 1.00 77.50 206 ILE A C 1
ATOM 1694 O O . ILE A 1 206 ? -6.867 5.427 -14.525 1.00 77.50 206 ILE A O 1
ATOM 1698 N N . ASN A 1 207 ? -6.175 4.040 -16.154 1.00 75.38 207 ASN A N 1
ATOM 1699 C CA . ASN A 1 207 ? -7.395 4.131 -16.975 1.00 75.38 207 ASN A CA 1
ATOM 1700 C C . ASN A 1 207 ? -8.155 2.801 -17.119 1.00 75.38 207 ASN A C 1
ATOM 1702 O O . ASN A 1 207 ? -9.103 2.704 -17.893 1.00 75.38 207 ASN A O 1
ATOM 1706 N N . SER A 1 208 ? -7.706 1.743 -16.445 1.00 77.56 208 SER A N 1
ATOM 1707 C CA . SER A 1 208 ? -8.271 0.401 -16.592 1.00 77.56 208 SER A CA 1
ATOM 1708 C C . SER A 1 208 ? -8.093 -0.405 -15.317 1.00 77.56 208 SER A C 1
ATOM 1710 O O . SER A 1 208 ? -7.045 -0.318 -14.683 1.00 77.56 208 SER A O 1
ATOM 1712 N N . LEU A 1 209 ? -9.061 -1.275 -15.026 1.00 74.44 209 LEU A N 1
ATOM 1713 C CA . LEU A 1 209 ? -9.017 -2.273 -13.951 1.00 74.44 209 LEU A CA 1
ATOM 1714 C C . LEU A 1 209 ? -7.795 -3.195 -14.008 1.00 74.44 209 LEU A C 1
ATOM 1716 O O . LEU A 1 209 ? -7.378 -3.746 -12.997 1.00 74.44 209 LEU A O 1
ATOM 1720 N N . GLN A 1 210 ? -7.202 -3.368 -15.191 1.00 75.56 210 GLN A N 1
ATOM 1721 C CA . GLN A 1 210 ? -6.014 -4.202 -15.373 1.00 75.56 210 GLN A CA 1
ATOM 1722 C C . GLN A 1 210 ? -4.700 -3.464 -15.070 1.00 75.56 210 GLN A C 1
ATOM 1724 O O . GLN A 1 210 ? -3.623 -3.952 -15.436 1.00 75.56 210 GLN A O 1
ATOM 1729 N N . HIS A 1 211 ? -4.762 -2.261 -14.498 1.00 78.06 211 HIS A N 1
ATOM 1730 C CA . HIS A 1 211 ? -3.564 -1.523 -14.131 1.00 78.06 211 HIS A CA 1
ATOM 1731 C C . HIS A 1 211 ? -2.854 -2.223 -12.956 1.00 78.06 211 HIS A C 1
ATOM 1733 O O . HIS A 1 211 ? -3.506 -2.506 -11.950 1.00 78.06 211 HIS A O 1
ATOM 1739 N N . PRO A 1 212 ? -1.531 -2.477 -13.027 1.00 78.00 212 PRO A N 1
ATOM 1740 C CA . PRO A 1 212 ? -0.796 -3.163 -11.960 1.00 78.00 212 PRO A CA 1
ATOM 1741 C C . PRO A 1 212 ? -0.978 -2.519 -10.579 1.00 78.00 212 PRO A C 1
ATOM 1743 O O . PRO A 1 212 ? -1.182 -3.229 -9.597 1.00 78.00 212 PRO A O 1
ATOM 1746 N N . HIS A 1 213 ? -0.996 -1.183 -10.520 1.00 85.69 213 HIS A N 1
ATOM 1747 C CA . HIS A 1 213 ? -1.201 -0.438 -9.272 1.00 85.69 213 HIS A CA 1
ATOM 1748 C C . HIS A 1 213 ? -2.558 -0.732 -8.622 1.00 85.69 213 HIS A C 1
ATOM 1750 O O . HIS A 1 213 ? -2.605 -0.934 -7.417 1.00 85.69 213 HIS A O 1
ATOM 1756 N N . LEU A 1 214 ? -3.648 -0.871 -9.391 1.00 83.12 214 LEU A N 1
ATOM 1757 C CA . LEU A 1 214 ? -4.969 -1.167 -8.813 1.00 83.12 214 LEU A CA 1
ATOM 1758 C C . LEU A 1 214 ? -4.993 -2.510 -8.085 1.00 83.12 214 LEU A C 1
ATOM 1760 O O . LEU A 1 214 ? -5.636 -2.639 -7.049 1.00 83.12 214 LEU A O 1
ATOM 1764 N N . ARG A 1 215 ? -4.262 -3.509 -8.592 1.00 81.69 215 ARG A N 1
ATOM 1765 C CA . ARG A 1 215 ? -4.151 -4.815 -7.928 1.00 81.69 215 ARG A CA 1
ATOM 1766 C C . ARG A 1 215 ? -3.398 -4.721 -6.599 1.00 81.69 215 ARG A C 1
ATOM 1768 O O . ARG A 1 215 ? -3.669 -5.497 -5.688 1.00 81.69 215 ARG A O 1
ATOM 1775 N N . ILE A 1 216 ? -2.423 -3.823 -6.502 1.00 86.38 216 ILE A N 1
ATOM 1776 C CA . ILE A 1 216 ? -1.667 -3.580 -5.269 1.00 86.38 216 ILE A CA 1
ATOM 1777 C C . ILE A 1 216 ? -2.538 -2.797 -4.285 1.00 86.38 216 ILE A C 1
ATOM 1779 O O . ILE A 1 216 ? -2.767 -3.258 -3.175 1.00 86.38 216 ILE A O 1
ATOM 1783 N N . MET A 1 217 ? -3.136 -1.695 -4.733 1.00 87.81 217 MET A N 1
ATOM 1784 C CA . MET A 1 217 ? -4.025 -0.857 -3.924 1.00 87.81 217 MET A CA 1
ATOM 1785 C C . MET A 1 217 ? -5.252 -1.622 -3.409 1.00 87.81 217 MET A C 1
ATOM 1787 O O . MET A 1 217 ? -5.683 -1.416 -2.281 1.00 87.81 217 MET A O 1
ATOM 1791 N N . SER A 1 218 ? -5.785 -2.566 -4.187 1.00 83.00 218 SER A N 1
ATOM 1792 C CA . SER A 1 218 ? -6.857 -3.457 -3.729 1.00 83.00 218 SER A CA 1
ATOM 1793 C C . SER A 1 218 ? -6.415 -4.366 -2.574 1.00 83.00 218 SER A C 1
ATOM 1795 O O . SER A 1 218 ? -7.200 -4.587 -1.658 1.00 83.00 218 SER A O 1
ATOM 1797 N N . ARG A 1 219 ? -5.166 -4.855 -2.572 1.00 83.00 219 ARG A N 1
ATOM 1798 C CA . ARG A 1 219 ? -4.609 -5.636 -1.452 1.00 83.00 219 ARG A CA 1
ATOM 1799 C C . ARG A 1 219 ? -4.355 -4.760 -0.225 1.00 83.00 219 ARG A C 1
ATOM 1801 O O . ARG A 1 219 ? -4.690 -5.164 0.881 1.00 83.00 219 ARG A O 1
ATOM 1808 N N . MET A 1 220 ? -3.832 -3.551 -0.423 1.00 87.56 220 MET A N 1
ATOM 1809 C CA . MET A 1 220 ? -3.688 -2.542 0.635 1.00 87.56 220 MET A CA 1
ATOM 1810 C C . MET A 1 220 ? -5.035 -2.239 1.310 1.00 87.56 220 MET A C 1
ATOM 1812 O O . MET A 1 220 ? -5.132 -2.256 2.534 1.00 87.56 220 MET A O 1
ATOM 1816 N N . LEU A 1 221 ? -6.095 -2.053 0.517 1.00 81.19 221 LEU A N 1
ATOM 1817 C CA . LEU A 1 221 ? -7.451 -1.838 1.028 1.00 81.19 221 LEU A CA 1
ATOM 1818 C C . LEU A 1 221 ? -7.976 -3.024 1.837 1.00 81.19 221 LEU A C 1
ATOM 1820 O O . LEU A 1 221 ? -8.595 -2.805 2.869 1.00 81.19 221 LEU A O 1
ATOM 1824 N N . GLN A 1 222 ? -7.711 -4.262 1.411 1.00 78.31 222 GLN A N 1
ATOM 1825 C CA . GLN A 1 222 ? -8.093 -5.456 2.178 1.00 78.31 222 GLN A CA 1
ATOM 1826 C C . GLN A 1 222 ? -7.390 -5.521 3.537 1.00 78.31 222 GLN A C 1
ATOM 1828 O O . GLN A 1 222 ? -8.000 -5.914 4.525 1.00 78.31 222 GLN A O 1
ATOM 1833 N N . ARG A 1 223 ? -6.115 -5.116 3.610 1.00 80.38 223 ARG A N 1
ATOM 1834 C CA . ARG A 1 223 ? -5.383 -5.057 4.886 1.00 80.38 223 ARG A CA 1
ATOM 1835 C C . ARG A 1 223 ? -5.974 -3.993 5.818 1.00 80.38 223 ARG A C 1
ATOM 1837 O O . ARG A 1 223 ? -6.119 -4.249 7.005 1.00 80.38 223 ARG A O 1
ATOM 1844 N N . LYS A 1 224 ? -6.412 -2.863 5.259 1.00 76.81 224 LYS A N 1
ATOM 1845 C CA . LYS A 1 224 ? -7.097 -1.782 5.984 1.00 76.81 224 LYS A CA 1
ATOM 1846 C C . LYS A 1 224 ? -8.547 -2.108 6.374 1.00 76.81 224 LYS A C 1
ATOM 1848 O O . LYS A 1 224 ? -9.080 -1.533 7.319 1.00 76.81 224 LYS A O 1
ATOM 1853 N N . GLU A 1 225 ? -9.208 -3.003 5.637 1.00 72.19 225 GLU A N 1
ATOM 1854 C CA . GLU A 1 225 ? -10.613 -3.374 5.854 1.00 72.19 225 GLU A CA 1
ATOM 1855 C C . GLU A 1 225 ? -10.851 -3.835 7.290 1.00 72.19 225 GLU A C 1
ATOM 1857 O O . GLU A 1 225 ? -11.822 -3.413 7.914 1.00 72.19 225 GLU A O 1
ATOM 1862 N N . TYR A 1 226 ? -9.934 -4.639 7.832 1.00 67.38 226 TYR A N 1
ATOM 1863 C CA . TYR A 1 226 ? -10.037 -5.137 9.198 1.00 67.38 226 TYR A CA 1
ATOM 1864 C C . TYR A 1 226 ? -10.085 -3.996 10.225 1.00 67.38 226 TYR A C 1
ATOM 1866 O O . TYR A 1 226 ? -10.962 -3.991 11.090 1.00 67.38 226 TYR A O 1
ATOM 1874 N N . ASP A 1 227 ? -9.221 -2.991 10.077 1.00 67.81 227 ASP A N 1
ATOM 1875 C CA . ASP A 1 227 ? -9.132 -1.856 11.002 1.00 67.81 227 ASP A CA 1
ATOM 1876 C C . ASP A 1 227 ? -10.357 -0.939 10.907 1.00 67.81 227 ASP A C 1
ATOM 1878 O O . ASP A 1 227 ? -10.871 -0.458 11.920 1.00 67.81 227 ASP A O 1
ATOM 1882 N N . VAL A 1 228 ? -10.891 -0.728 9.699 1.00 67.88 228 VAL A N 1
ATOM 1883 C CA . VAL A 1 228 ? -12.112 0.076 9.519 1.00 67.88 228 VAL A CA 1
ATOM 1884 C C . VAL A 1 228 ? -13.356 -0.667 10.004 1.00 67.88 228 VAL A C 1
ATOM 1886 O O . VAL A 1 228 ? -14.228 -0.063 10.631 1.00 67.88 228 VAL A O 1
ATOM 1889 N N . CYS A 1 229 ? -13.443 -1.980 9.781 1.00 68.94 229 CYS A N 1
ATOM 1890 C CA . CYS A 1 229 ? -14.500 -2.808 10.357 1.00 68.94 229 CYS A CA 1
ATOM 1891 C C . CYS A 1 229 ? -14.433 -2.821 11.889 1.00 68.94 229 CYS A C 1
ATOM 1893 O O . CYS A 1 229 ? -15.477 -2.742 12.539 1.00 68.94 229 CYS A O 1
ATOM 1895 N N . TYR A 1 230 ? -13.226 -2.878 12.462 1.00 71.69 230 TYR A N 1
ATOM 1896 C CA . TYR A 1 230 ? -13.021 -2.750 13.901 1.00 71.69 230 TYR A CA 1
ATOM 1897 C C . TYR A 1 230 ? -13.520 -1.391 14.412 1.00 71.69 230 TYR A C 1
ATOM 1899 O O . TYR A 1 230 ? -14.316 -1.362 15.348 1.00 71.69 230 TYR A O 1
ATOM 1907 N N . ARG A 1 231 ? -13.156 -0.281 13.749 1.00 71.81 231 ARG A N 1
ATOM 1908 C CA . ARG A 1 231 ? -13.643 1.063 14.109 1.00 71.81 231 ARG A CA 1
ATOM 1909 C C . ARG A 1 231 ? -15.165 1.141 14.096 1.00 71.81 231 ARG A C 1
ATOM 1911 O O . ARG A 1 231 ? -15.744 1.553 15.094 1.00 71.81 231 ARG A O 1
ATOM 1918 N N . ARG A 1 232 ? -15.813 0.708 13.006 1.00 72.38 232 ARG A N 1
ATOM 1919 C CA . ARG A 1 232 ? -17.283 0.739 12.908 1.00 72.38 232 ARG A CA 1
ATOM 1920 C C . ARG A 1 232 ? -17.915 -0.015 14.063 1.00 72.38 232 ARG A C 1
ATOM 1922 O O . ARG A 1 232 ? -18.842 0.472 14.693 1.00 72.38 232 ARG A O 1
ATOM 1929 N N . ARG A 1 233 ? -17.405 -1.212 14.347 1.00 75.75 233 ARG A N 1
ATOM 1930 C CA . ARG A 1 233 ? -17.890 -2.012 15.464 1.00 75.75 233 ARG A CA 1
ATOM 1931 C C . ARG A 1 233 ? -17.764 -1.255 16.787 1.00 75.75 233 ARG A C 1
ATOM 1933 O O . ARG A 1 233 ? -18.703 -1.276 17.571 1.00 75.75 233 ARG A O 1
ATOM 1940 N N . THR A 1 234 ? -16.619 -0.633 17.047 1.00 79.25 234 THR A N 1
ATOM 1941 C CA . THR A 1 234 ? -16.377 0.160 18.258 1.00 79.25 234 THR A CA 1
ATOM 1942 C C . THR A 1 234 ? -17.313 1.365 18.351 1.00 79.25 234 THR A C 1
ATOM 1944 O O . THR A 1 234 ? -17.884 1.591 19.414 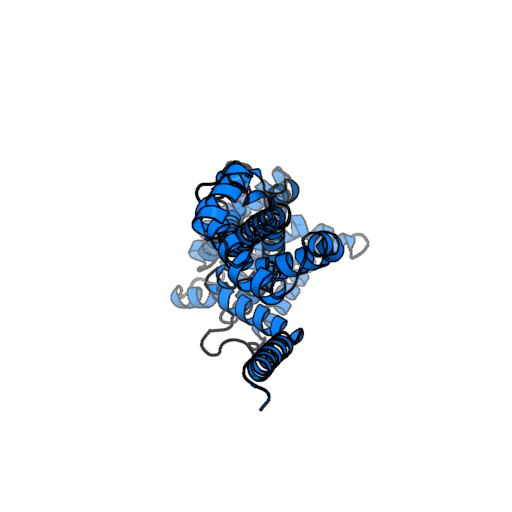1.00 79.25 234 THR A O 1
ATOM 1947 N N . GLU A 1 235 ? -17.507 2.107 17.261 1.00 80.19 235 GLU A N 1
ATOM 1948 C CA . GLU A 1 235 ? -18.413 3.261 17.207 1.00 80.19 235 GLU A CA 1
ATOM 1949 C C . GLU A 1 235 ? -19.869 2.837 17.424 1.00 80.19 235 GLU A C 1
ATOM 1951 O O . GLU A 1 235 ? -20.537 3.394 18.288 1.00 80.19 235 GLU A O 1
ATOM 1956 N N . GLU A 1 236 ? -20.333 1.782 16.747 1.00 81.75 236 GLU A N 1
ATOM 1957 C CA . GLU A 1 236 ? -21.686 1.250 16.941 1.00 81.75 236 GLU A CA 1
ATOM 1958 C C . GLU A 1 236 ? -21.891 0.752 18.384 1.00 81.75 236 GLU A C 1
ATOM 1960 O O . GLU A 1 236 ? -22.908 1.059 19.003 1.00 81.75 236 GLU A O 1
ATOM 1965 N N . ILE A 1 237 ? -20.916 0.037 18.968 1.00 85.69 237 ILE A N 1
ATOM 1966 C CA . ILE A 1 237 ? -20.955 -0.365 20.388 1.00 85.69 237 ILE A CA 1
ATOM 1967 C C . ILE A 1 237 ? -21.021 0.864 21.299 1.00 85.69 237 ILE A C 1
ATOM 1969 O O . ILE A 1 237 ? -21.803 0.870 22.248 1.00 85.69 237 ILE A O 1
ATOM 1973 N N . TYR A 1 238 ? -20.230 1.902 21.028 1.00 87.62 238 TYR A N 1
ATOM 1974 C CA . TYR A 1 238 ? -20.254 3.131 21.811 1.00 87.62 238 TYR A CA 1
ATOM 1975 C C . TYR A 1 238 ? -21.619 3.820 21.740 1.00 87.62 238 TYR A C 1
ATOM 1977 O O . TYR A 1 238 ? -22.167 4.168 22.783 1.00 87.62 238 TYR A O 1
ATOM 1985 N N . ASP A 1 239 ? -22.203 3.953 20.552 1.00 87.81 239 ASP A N 1
ATOM 1986 C CA . ASP A 1 239 ? -23.521 4.562 20.366 1.00 87.81 239 ASP A CA 1
ATOM 1987 C C . ASP A 1 239 ? -24.609 3.795 21.134 1.00 87.81 239 ASP A C 1
ATOM 1989 O O . ASP A 1 239 ? -25.466 4.396 21.788 1.00 87.81 239 ASP A O 1
ATOM 1993 N N . PHE A 1 240 ? -24.532 2.461 21.162 1.00 88.56 240 PHE A N 1
ATOM 1994 C CA . PHE A 1 240 ? -25.399 1.651 22.017 1.00 88.56 240 PHE A CA 1
ATOM 1995 C C . PHE A 1 240 ? -25.193 1.917 23.502 1.00 88.56 240 PHE A C 1
ATOM 1997 O O . PHE A 1 240 ? -26.171 2.043 24.236 1.00 88.56 240 PHE A O 1
ATOM 2004 N N . LEU A 1 241 ? -23.943 2.010 23.962 1.00 88.94 241 LEU A N 1
ATOM 2005 C CA . LEU A 1 241 ? -23.646 2.331 25.358 1.00 88.94 241 LEU A CA 1
ATOM 2006 C C . LEU A 1 241 ? -24.175 3.719 25.731 1.00 88.94 241 LEU A C 1
ATOM 2008 O O . LEU A 1 241 ? -24.726 3.882 26.819 1.00 88.94 241 LEU A O 1
ATOM 2012 N N . VAL A 1 242 ? -24.065 4.702 24.834 1.00 89.12 242 VAL A N 1
ATOM 2013 C CA . VAL A 1 242 ? -24.645 6.041 25.010 1.00 89.12 242 VAL A CA 1
ATOM 2014 C C . VAL A 1 242 ? -26.154 5.935 25.223 1.00 89.12 242 VAL A C 1
ATOM 2016 O O . VAL A 1 242 ? -26.673 6.521 26.179 1.00 89.12 242 VAL A O 1
ATOM 2019 N N . GLU A 1 243 ? -26.854 5.143 24.411 1.00 90.00 243 GLU A N 1
ATOM 2020 C CA . GLU A 1 243 ? -28.298 4.983 24.581 1.00 90.00 243 GLU A CA 1
ATOM 2021 C C . GLU A 1 243 ? -28.688 4.190 25.813 1.00 90.00 243 GLU A C 1
ATOM 2023 O O . GLU A 1 243 ? -29.565 4.634 26.554 1.00 90.00 243 GLU A O 1
ATOM 2028 N N . LEU A 1 244 ? -27.971 3.120 26.147 1.00 88.88 244 LEU A N 1
ATOM 2029 C CA . LEU A 1 244 ? -28.154 2.415 27.415 1.00 88.88 244 LEU A CA 1
ATOM 2030 C C . LEU A 1 244 ? -27.955 3.349 28.620 1.00 88.88 244 LEU A C 1
ATOM 2032 O O . LEU A 1 244 ? -28.725 3.285 29.584 1.00 88.88 244 LEU A O 1
ATOM 2036 N N . ILE A 1 245 ? -26.985 4.272 28.559 1.00 87.69 245 ILE A N 1
ATOM 2037 C CA . ILE A 1 245 ? -26.767 5.305 29.581 1.00 87.69 245 ILE A CA 1
ATOM 2038 C C . ILE A 1 245 ? -27.985 6.237 29.691 1.00 87.69 245 ILE A C 1
ATOM 2040 O O . ILE A 1 245 ? -28.373 6.568 30.819 1.00 87.69 245 ILE A O 1
ATOM 2044 N N . ASN A 1 246 ? -28.598 6.612 28.563 1.00 87.44 246 ASN A N 1
ATOM 2045 C CA . ASN A 1 246 ? -29.710 7.566 28.460 1.00 87.44 246 ASN A CA 1
ATOM 2046 C C . ASN A 1 246 ? -31.112 6.974 28.683 1.00 87.44 246 ASN A C 1
ATOM 2048 O O . ASN A 1 246 ? -32.045 7.739 28.958 1.00 87.44 246 ASN A O 1
ATOM 2052 N N . LEU A 1 247 ? -31.282 5.654 28.555 1.00 86.69 247 LEU A N 1
ATOM 2053 C CA . LEU A 1 247 ? -32.580 4.981 28.620 1.00 86.69 247 LEU A CA 1
ATOM 2054 C C . LEU A 1 247 ? -33.356 5.316 29.902 1.00 86.69 247 LEU A C 1
ATOM 2056 O O . LEU A 1 247 ? -32.820 5.317 31.013 1.00 86.69 247 LEU A O 1
ATOM 2060 N N . LYS A 1 248 ? -34.669 5.530 29.742 1.00 84.81 248 LYS A N 1
ATOM 2061 C CA . LYS A 1 248 ? -35.625 5.706 30.844 1.00 84.81 248 LYS A CA 1
ATOM 2062 C C . LYS A 1 248 ? -36.730 4.646 30.763 1.00 84.81 248 LYS A C 1
ATOM 2064 O O . LYS A 1 248 ? -37.248 4.433 29.670 1.00 84.81 248 LYS A O 1
ATOM 2069 N N . PRO A 1 249 ? -37.123 4.003 31.881 1.00 84.69 249 PRO A N 1
ATOM 2070 C CA . PRO A 1 249 ? -36.512 4.081 33.220 1.00 84.69 249 PRO A CA 1
ATOM 2071 C C . PRO A 1 249 ? -35.048 3.603 33.219 1.00 84.69 249 PRO A C 1
ATOM 2073 O O . PRO A 1 249 ? -34.676 2.805 32.377 1.00 84.69 249 PRO A O 1
ATOM 2076 N N . TYR A 1 250 ? -34.185 4.094 34.108 1.00 85.62 250 TYR A N 1
ATOM 2077 C CA . TYR A 1 250 ? -32.767 3.707 34.049 1.00 85.62 250 TYR A CA 1
ATOM 2078 C C . TYR A 1 250 ? -32.588 2.192 34.211 1.00 85.62 250 TYR A C 1
ATOM 2080 O O . TYR A 1 250 ? -33.220 1.591 35.080 1.00 85.62 250 TYR A O 1
ATOM 2088 N N . VAL A 1 251 ? -31.747 1.610 33.353 1.00 84.31 251 VAL A N 1
ATOM 2089 C CA . VAL A 1 251 ? -31.327 0.203 33.426 1.00 84.31 251 VAL A CA 1
ATOM 2090 C C . VAL A 1 251 ? -30.473 -0.004 34.670 1.00 84.31 251 VAL A C 1
ATOM 2092 O O . VAL A 1 251 ? -29.581 0.817 34.915 1.00 84.31 251 VAL A O 1
ATOM 2095 N N . LYS A 1 252 ? -30.755 -1.084 35.400 1.00 84.06 252 LYS A N 1
ATOM 2096 C CA . LYS A 1 252 ? -30.034 -1.549 36.586 1.00 84.06 252 LYS A CA 1
ATOM 2097 C C . LYS A 1 252 ? -29.238 -2.815 36.282 1.00 84.06 252 LYS A C 1
ATOM 2099 O O . LYS A 1 252 ? -29.627 -3.610 35.439 1.00 84.06 252 LYS A O 1
ATOM 2104 N N . GLN A 1 253 ? -28.196 -3.065 37.059 1.00 81.50 253 GLN A N 1
ATOM 2105 C CA . GLN A 1 253 ? -27.309 -4.221 36.971 1.00 81.50 253 GLN A CA 1
ATOM 2106 C C . GLN A 1 253 ? -28.071 -5.540 37.163 1.00 81.50 253 GLN A C 1
ATOM 2108 O O . GLN A 1 253 ? -27.710 -6.568 36.609 1.00 81.50 253 GLN A O 1
ATOM 2113 N N . THR A 1 254 ? -29.133 -5.510 37.971 1.00 82.12 254 THR A N 1
ATOM 2114 C CA . THR A 1 254 ? -30.008 -6.660 38.235 1.00 82.12 254 THR A CA 1
ATOM 2115 C C . THR A 1 254 ? -31.041 -6.908 37.138 1.00 82.12 254 THR A C 1
ATOM 2117 O O . THR A 1 254 ? -31.767 -7.898 37.225 1.00 82.12 254 THR A O 1
ATOM 2120 N N . ASP A 1 255 ? -31.185 -5.991 36.177 1.00 84.31 255 ASP A N 1
ATOM 2121 C CA . ASP A 1 255 ? -32.132 -6.161 35.076 1.00 84.31 255 ASP A CA 1
ATOM 2122 C C . ASP A 1 255 ? -31.659 -7.310 34.173 1.00 84.31 255 ASP A C 1
ATOM 2124 O O . ASP A 1 255 ? -30.462 -7.555 34.013 1.00 84.31 255 ASP A O 1
ATOM 2128 N N . CYS A 1 256 ? -32.605 -8.051 33.594 1.00 87.62 256 CYS A N 1
ATOM 2129 C CA . CYS A 1 256 ? -32.270 -9.157 32.706 1.00 87.62 256 CYS A CA 1
ATOM 2130 C C . CYS A 1 256 ? -31.692 -8.622 31.388 1.00 87.62 256 CYS A C 1
ATOM 2132 O O . CYS A 1 256 ? -32.256 -7.697 30.806 1.00 87.62 256 CYS A O 1
ATOM 2134 N N . SER A 1 257 ? -30.605 -9.227 30.892 1.00 86.38 257 SER A N 1
ATOM 2135 C CA . SER A 1 257 ? -29.975 -8.836 29.618 1.00 86.38 257 SER A CA 1
ATOM 2136 C C . SER A 1 257 ? -30.974 -8.837 28.451 1.00 86.38 257 SER A C 1
ATOM 2138 O O . SER A 1 257 ? -30.992 -7.889 27.668 1.00 86.38 257 SER A O 1
ATOM 2140 N N . ASP A 1 258 ? -31.886 -9.817 28.396 1.00 86.38 258 ASP A N 1
ATOM 2141 C CA . ASP A 1 258 ? -32.927 -9.889 27.361 1.00 86.38 258 ASP A CA 1
ATOM 2142 C C . ASP A 1 258 ? -33.907 -8.700 27.438 1.00 86.38 258 ASP A C 1
ATOM 2144 O O . ASP A 1 258 ? -34.194 -8.071 26.420 1.00 86.38 258 ASP A O 1
ATOM 2148 N N . ASP A 1 259 ? -34.341 -8.314 28.644 1.00 87.81 259 ASP A N 1
ATOM 2149 C CA . ASP A 1 259 ? -35.232 -7.161 28.843 1.00 87.81 259 ASP A CA 1
ATOM 2150 C C . ASP A 1 259 ? -34.533 -5.838 28.480 1.00 87.81 259 ASP A C 1
ATOM 2152 O O . ASP A 1 259 ? -35.145 -4.916 27.936 1.00 87.81 259 ASP A O 1
ATOM 2156 N N . VAL A 1 260 ? -33.237 -5.715 28.781 1.00 87.62 260 VAL A N 1
ATOM 2157 C CA . VAL A 1 260 ? -32.429 -4.540 28.416 1.00 87.62 260 VAL A CA 1
ATOM 2158 C C . VAL A 1 260 ? -32.238 -4.465 26.902 1.00 87.62 260 VAL A C 1
ATOM 2160 O O . VAL A 1 260 ? -32.348 -3.380 26.325 1.00 87.62 260 VAL A O 1
ATOM 2163 N N . MET A 1 261 ? -32.009 -5.607 26.253 1.00 87.88 261 MET A N 1
ATOM 2164 C CA . MET A 1 261 ? -31.909 -5.715 24.801 1.00 87.88 261 MET A CA 1
ATOM 2165 C C . MET A 1 261 ? -33.208 -5.317 24.105 1.00 87.88 261 MET A C 1
ATOM 2167 O O . MET A 1 261 ? -33.157 -4.526 23.164 1.00 87.88 261 MET A O 1
ATOM 2171 N N . ASP A 1 262 ? -34.362 -5.792 24.572 1.00 87.00 262 ASP A N 1
ATOM 2172 C CA . ASP A 1 262 ? -35.658 -5.422 23.992 1.00 87.00 262 ASP A CA 1
ATOM 2173 C C . ASP A 1 262 ? -35.890 -3.907 24.075 1.00 87.00 262 ASP A C 1
ATOM 2175 O O . ASP A 1 262 ? -36.280 -3.268 23.097 1.00 87.00 262 ASP A O 1
ATOM 2179 N N . ARG A 1 263 ? -35.531 -3.294 25.206 1.00 87.94 263 ARG A N 1
ATOM 2180 C CA . ARG A 1 263 ? -35.636 -1.842 25.401 1.00 87.94 263 ARG A CA 1
ATOM 2181 C C . ARG A 1 263 ? -34.674 -1.043 24.522 1.00 87.94 263 ARG A C 1
ATOM 2183 O O . ARG A 1 263 ? -35.038 0.034 24.052 1.00 87.94 263 ARG A O 1
ATOM 2190 N N . LEU A 1 264 ? -33.466 -1.556 24.292 1.00 87.00 264 LEU A N 1
ATOM 2191 C CA . LEU A 1 264 ? -32.496 -0.957 23.373 1.00 87.00 264 LEU A CA 1
ATOM 2192 C C . LEU A 1 264 ? -32.975 -1.052 21.913 1.00 87.00 264 LEU A C 1
ATOM 2194 O O . LEU A 1 264 ? -32.810 -0.112 21.136 1.00 87.00 264 LEU A O 1
ATOM 2198 N N . VAL A 1 265 ? -33.603 -2.170 21.541 1.00 84.25 265 VAL A N 1
ATOM 2199 C CA . VAL A 1 265 ? -34.212 -2.369 20.216 1.00 84.25 265 VAL A CA 1
ATOM 2200 C C . VAL A 1 265 ? -35.422 -1.455 20.018 1.00 84.25 265 VAL A C 1
ATOM 2202 O O . VAL A 1 265 ? -35.634 -0.950 18.920 1.00 84.25 265 VAL A O 1
ATOM 2205 N N . GLU A 1 266 ? -36.205 -1.194 21.064 1.00 83.38 266 GLU A N 1
ATOM 2206 C CA . GLU A 1 266 ? -37.305 -0.227 21.006 1.00 83.38 266 GLU A CA 1
ATOM 2207 C C . GLU A 1 266 ? -36.813 1.221 20.856 1.00 83.38 266 GLU A C 1
ATOM 2209 O O . GLU A 1 266 ? -37.467 2.019 20.179 1.00 83.38 266 GLU A O 1
ATOM 2214 N N . SER A 1 267 ? -35.667 1.575 21.453 1.00 80.81 267 SER A N 1
ATOM 2215 C CA . SER A 1 267 ? -35.096 2.925 21.339 1.00 80.81 267 SER A CA 1
ATOM 2216 C C . SER A 1 267 ? -34.367 3.178 20.021 1.00 80.81 267 SER A C 1
ATOM 2218 O O . SER A 1 267 ? -34.280 4.326 19.586 1.00 80.81 267 SER A O 1
ATOM 2220 N N . CYS A 1 268 ? -33.862 2.130 19.372 1.00 73.38 268 CYS A N 1
ATOM 2221 C CA . CYS A 1 268 ? -32.989 2.249 18.212 1.00 73.38 268 CYS A CA 1
ATOM 2222 C C . CYS A 1 268 ? -33.548 1.484 17.003 1.00 73.38 268 CYS A C 1
ATOM 2224 O O . CYS A 1 268 ? -33.786 0.282 17.070 1.00 73.38 268 CYS A O 1
ATOM 2226 N N . GLN A 1 269 ? -33.698 2.141 15.847 1.00 64.12 269 GLN A N 1
ATOM 2227 C CA . GLN A 1 269 ? -34.060 1.422 14.618 1.00 64.12 269 GLN A CA 1
ATOM 2228 C C . GLN A 1 269 ? -32.867 0.582 14.125 1.00 64.12 269 GLN A C 1
ATOM 2230 O O . GLN A 1 269 ? -31.777 1.136 13.993 1.00 64.12 269 GLN A O 1
ATOM 2235 N N . PRO A 1 270 ? -33.039 -0.721 13.826 1.00 58.84 270 PRO A N 1
ATOM 2236 C CA . PRO A 1 270 ? -31.941 -1.571 13.372 1.00 58.84 270 PRO A CA 1
ATOM 2237 C C . PRO A 1 270 ? -31.359 -1.070 12.045 1.00 58.84 270 PRO A C 1
ATOM 2239 O O . PRO A 1 270 ? -32.092 -0.901 11.070 1.00 58.84 270 PRO A O 1
ATOM 2242 N N . GLN A 1 271 ? -30.039 -0.848 12.011 1.00 57.56 271 GLN A N 1
ATOM 2243 C CA . GLN A 1 271 ? -29.352 -0.237 10.863 1.00 57.56 271 GLN A CA 1
ATOM 2244 C C . GLN A 1 271 ? -28.516 -1.215 10.014 1.00 57.56 271 GLN A C 1
ATOM 2246 O O . GLN A 1 271 ? -28.156 -0.879 8.887 1.00 57.56 271 GLN A O 1
ATOM 2251 N N . SER A 1 272 ? -28.214 -2.426 10.500 1.00 59.97 272 SER A N 1
ATOM 2252 C CA . SER A 1 272 ? -27.385 -3.403 9.771 1.00 59.97 272 SER A CA 1
ATOM 2253 C C . SER A 1 272 ? -27.702 -4.861 10.137 1.00 59.97 272 SER A C 1
ATOM 2255 O O . SER A 1 272 ? -28.321 -5.132 11.162 1.00 59.97 272 SER A O 1
ATOM 2257 N N . ASP A 1 273 ? -27.243 -5.823 9.329 1.00 59.78 273 ASP A N 1
ATOM 2258 C CA . ASP A 1 273 ? -27.400 -7.261 9.617 1.00 59.78 273 ASP A CA 1
ATOM 2259 C C . ASP A 1 273 ? -26.585 -7.719 10.847 1.00 59.78 273 ASP A C 1
ATOM 2261 O O . ASP A 1 273 ? -26.937 -8.697 11.509 1.00 59.78 273 ASP A O 1
ATOM 2265 N N . LEU A 1 274 ? -25.503 -7.004 11.182 1.00 65.56 274 LEU A N 1
ATOM 2266 C CA . LEU A 1 274 ? -24.629 -7.295 12.329 1.00 65.56 274 LEU A CA 1
ATOM 2267 C C . LEU A 1 274 ? -25.041 -6.548 13.606 1.00 65.56 274 LEU A C 1
ATOM 2269 O O . LEU A 1 274 ? -24.570 -6.897 14.692 1.00 65.56 274 LEU A O 1
ATOM 2273 N N . TRP A 1 275 ? -25.970 -5.597 13.483 1.00 75.06 275 TRP A N 1
ATOM 2274 C CA . TRP A 1 275 ? -26.562 -4.781 14.546 1.00 75.06 275 TRP A CA 1
ATOM 2275 C C . TRP A 1 275 ? -26.828 -5.552 15.837 1.00 75.06 275 TRP A C 1
ATOM 2277 O O . TRP A 1 275 ? -26.393 -5.158 16.916 1.00 75.06 275 TRP A O 1
ATOM 2287 N N . ARG A 1 276 ? -27.504 -6.703 15.725 1.00 78.00 276 ARG A N 1
ATOM 2288 C CA . ARG A 1 276 ? -27.901 -7.507 16.887 1.00 78.00 276 ARG A CA 1
ATOM 2289 C C . ARG A 1 276 ? -26.699 -8.047 17.661 1.00 78.00 276 ARG A C 1
ATOM 2291 O O . ARG A 1 276 ? -26.758 -8.130 18.882 1.00 78.00 276 ARG A O 1
ATOM 2298 N N . SER A 1 277 ? -25.615 -8.397 16.966 1.00 78.56 277 SER A N 1
ATOM 2299 C CA . SER A 1 277 ? -24.397 -8.909 17.605 1.00 78.56 277 SER A CA 1
ATOM 2300 C C . SER A 1 277 ? -23.638 -7.819 18.366 1.00 78.56 277 SER A C 1
ATOM 2302 O O . SER A 1 277 ? -23.050 -8.090 19.411 1.00 78.56 277 SER A O 1
ATOM 2304 N N . TYR A 1 278 ? -23.674 -6.580 17.871 1.00 83.56 278 TYR A N 1
ATOM 2305 C CA . TYR A 1 278 ? -23.018 -5.441 18.508 1.00 83.56 278 TYR A CA 1
ATOM 2306 C C . TYR A 1 278 ? -23.831 -4.885 19.674 1.00 83.56 278 TYR A C 1
ATOM 2308 O O . TYR A 1 278 ? -23.256 -4.628 20.726 1.00 83.56 278 TYR A O 1
ATOM 2316 N N . ALA A 1 279 ? -25.156 -4.803 19.528 1.00 84.06 279 ALA A N 1
ATOM 2317 C CA . ALA A 1 279 ? -26.071 -4.443 20.607 1.00 84.06 279 ALA A CA 1
ATOM 2318 C C . ALA A 1 279 ? -25.942 -5.400 21.802 1.00 84.06 279 ALA A C 1
ATOM 2320 O O . ALA A 1 279 ? -25.811 -4.945 22.934 1.00 84.06 279 ALA A O 1
ATOM 2321 N N . LEU A 1 280 ? -25.885 -6.716 21.549 1.00 85.06 280 LEU A N 1
ATOM 2322 C CA . LEU A 1 280 ? -25.704 -7.719 22.604 1.00 85.06 280 LEU A CA 1
ATOM 2323 C C . LEU A 1 280 ? -24.389 -7.503 23.360 1.00 85.06 280 LEU A C 1
ATOM 2325 O O . LEU A 1 280 ? -24.379 -7.421 24.582 1.00 85.06 280 LEU A O 1
ATOM 2329 N N . ARG A 1 281 ? -23.292 -7.288 22.626 1.00 85.06 281 ARG A N 1
ATOM 2330 C CA . ARG A 1 281 ? -21.993 -6.987 23.238 1.00 85.06 281 ARG A CA 1
ATOM 2331 C C . ARG A 1 281 ? -21.994 -5.667 24.015 1.00 85.06 281 ARG A C 1
ATOM 2333 O O . ARG A 1 281 ? -21.313 -5.575 25.029 1.00 85.06 281 ARG A O 1
ATOM 2340 N N . ALA A 1 282 ? -22.729 -4.654 23.560 1.00 88.00 282 ALA A N 1
ATOM 2341 C CA . ALA A 1 282 ? -22.880 -3.399 24.289 1.00 88.00 282 ALA A CA 1
ATOM 2342 C C . ALA A 1 282 ? -23.671 -3.589 25.592 1.00 88.00 282 ALA A C 1
ATOM 2344 O O . ALA A 1 282 ? -23.274 -3.036 26.613 1.00 88.00 282 ALA A O 1
ATOM 2345 N N . VAL A 1 283 ? -24.737 -4.399 25.589 1.00 88.88 283 VAL A N 1
ATOM 2346 C CA . VAL A 1 283 ? -25.485 -4.743 26.810 1.00 88.88 283 VAL A CA 1
ATOM 2347 C C . VAL A 1 283 ? -24.611 -5.507 27.799 1.00 88.88 283 VAL A C 1
ATOM 2349 O O . VAL A 1 283 ? -24.590 -5.133 28.969 1.00 88.88 283 VAL A O 1
ATOM 2352 N N . ASP A 1 284 ? -23.826 -6.482 27.336 1.00 87.00 284 ASP A N 1
ATOM 2353 C CA . ASP A 1 284 ? -22.877 -7.208 28.189 1.00 87.00 284 ASP A CA 1
ATOM 2354 C C . ASP A 1 284 ? -21.850 -6.246 28.815 1.00 87.00 284 ASP A C 1
ATOM 2356 O O . ASP A 1 284 ? -21.676 -6.220 30.029 1.00 87.00 284 ASP A O 1
ATOM 2360 N N . ILE A 1 285 ? -21.215 -5.373 28.018 1.00 86.38 285 ILE A N 1
ATOM 2361 C CA . ILE A 1 285 ? -20.278 -4.352 28.533 1.00 86.38 285 ILE A CA 1
ATOM 2362 C C . ILE A 1 285 ? -20.976 -3.426 29.541 1.00 86.38 285 ILE A C 1
ATOM 2364 O O . ILE A 1 285 ? -20.402 -3.057 30.570 1.00 86.38 285 ILE A O 1
ATOM 2368 N N . PHE A 1 286 ? -22.214 -3.030 29.258 1.00 88.06 286 PHE A N 1
ATOM 2369 C CA . PHE A 1 286 ? -22.955 -2.111 30.105 1.00 88.06 286 PHE A CA 1
ATOM 2370 C C . PHE A 1 286 ? -23.301 -2.729 31.464 1.00 88.06 286 PHE A C 1
ATOM 2372 O O . PHE A 1 286 ? -23.036 -2.109 32.493 1.00 88.06 286 PHE A O 1
ATOM 2379 N N . LEU A 1 287 ? -23.850 -3.945 31.481 1.00 86.31 287 LEU A N 1
ATOM 2380 C CA . LEU A 1 287 ? -24.250 -4.640 32.706 1.00 86.31 287 LEU A CA 1
ATOM 2381 C C . LEU A 1 287 ? -23.037 -5.162 33.486 1.00 86.31 287 LEU A C 1
ATOM 2383 O O . LEU A 1 287 ? -22.942 -4.913 34.689 1.00 86.31 287 LEU A O 1
ATOM 2387 N N . ASP A 1 288 ? -22.097 -5.814 32.795 1.00 84.75 288 ASP A N 1
ATOM 2388 C CA . ASP A 1 288 ? -21.015 -6.587 33.415 1.00 84.75 288 ASP A CA 1
ATOM 2389 C C . ASP A 1 288 ? -19.714 -5.800 33.605 1.00 84.75 288 ASP A C 1
ATOM 2391 O O . ASP A 1 288 ? -18.813 -6.250 34.310 1.00 84.75 288 ASP A O 1
ATOM 2395 N N . SER A 1 289 ? -19.586 -4.614 33.009 1.00 84.44 289 SER A N 1
ATOM 2396 C CA . SER A 1 289 ? -18.429 -3.738 33.239 1.00 84.44 289 SER A CA 1
ATOM 2397 C C . SER A 1 289 ? -18.856 -2.398 33.820 1.00 84.44 289 SER A C 1
ATOM 2399 O O . SER A 1 289 ? -18.483 -2.078 34.945 1.00 84.44 289 SER A O 1
ATOM 2401 N N . LEU A 1 290 ? -19.676 -1.614 33.115 1.00 84.38 290 LEU A N 1
ATOM 2402 C CA . LEU A 1 290 ? -20.032 -0.269 33.585 1.00 84.38 290 LEU A CA 1
ATOM 2403 C C .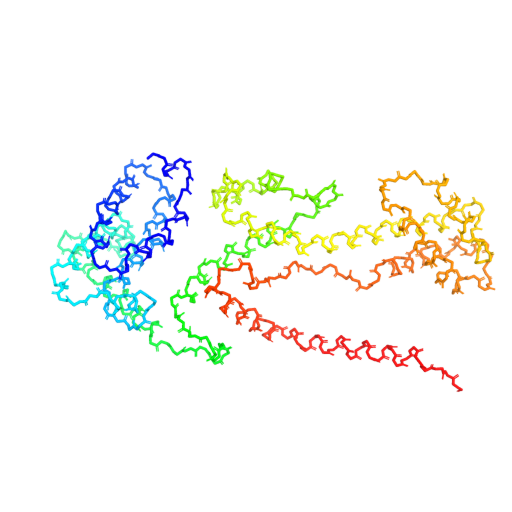 LEU A 1 290 ? -20.850 -0.310 34.880 1.00 84.38 290 LEU A C 1
ATOM 2405 O O . LEU A 1 290 ? -20.423 0.244 35.891 1.00 84.38 290 LEU A O 1
ATOM 2409 N N . LEU A 1 291 ? -22.005 -0.974 34.894 1.00 82.56 291 LEU A N 1
ATOM 2410 C CA . LEU A 1 291 ? -22.869 -0.969 36.074 1.00 82.56 291 LEU A CA 1
ATOM 2411 C C . LEU A 1 291 ? -22.269 -1.738 37.258 1.00 82.56 291 LEU A C 1
ATOM 2413 O O . LEU A 1 291 ? -22.498 -1.337 38.394 1.00 82.56 291 LEU A O 1
ATOM 2417 N N . ILE A 1 292 ? -21.425 -2.752 37.042 1.00 80.00 292 ILE A N 1
ATOM 2418 C CA . ILE A 1 292 ? -20.722 -3.429 38.150 1.00 80.00 292 ILE A CA 1
ATOM 2419 C C . ILE A 1 292 ? -19.896 -2.443 38.985 1.00 80.00 292 ILE A C 1
ATOM 2421 O O . ILE A 1 292 ? -19.954 -2.474 40.216 1.00 80.00 292 ILE A O 1
ATOM 2425 N N . PHE A 1 293 ? -19.139 -1.556 38.336 1.00 72.81 293 PHE A N 1
ATOM 2426 C CA . PHE A 1 293 ? -18.310 -0.580 39.048 1.00 72.81 293 PHE A CA 1
ATOM 2427 C C . PHE A 1 293 ? -19.107 0.634 39.531 1.00 72.81 293 PHE A C 1
ATOM 2429 O O . PHE A 1 293 ? -18.772 1.227 40.558 1.00 72.81 293 PHE A O 1
ATOM 2436 N N . TRP A 1 294 ? -20.164 1.006 38.808 1.00 73.06 294 TRP A N 1
ATOM 2437 C CA . TRP A 1 294 ? -20.892 2.253 39.038 1.00 73.06 294 TRP A CA 1
ATOM 2438 C C . TRP A 1 294 ? -22.193 2.101 39.828 1.00 73.06 294 TRP A C 1
ATOM 2440 O O . TRP A 1 294 ? -22.722 3.103 40.297 1.00 73.06 294 TRP A O 1
ATOM 2450 N N . GLU A 1 295 ? -22.728 0.897 40.006 1.00 70.00 295 GLU A N 1
ATOM 2451 C CA . GLU A 1 295 ? -24.060 0.673 40.570 1.00 70.00 295 GLU A CA 1
ATOM 2452 C C . GLU A 1 295 ? -24.174 -0.058 41.925 1.00 70.00 295 GLU A C 1
ATOM 2454 O O . GLU A 1 295 ? -25.310 -0.292 42.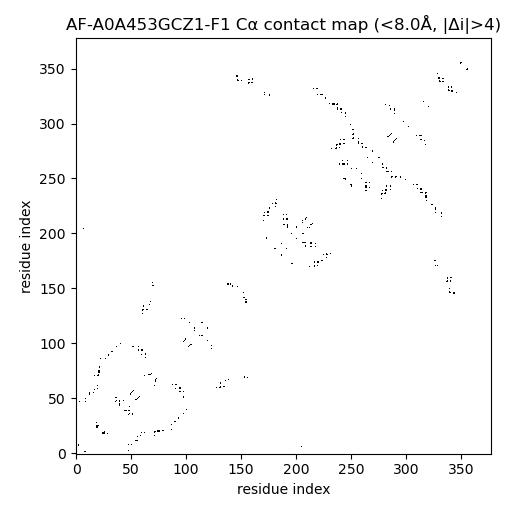344 1.00 70.00 295 GLU A O 1
ATOM 2459 N N . PRO A 1 296 ? -23.118 -0.299 42.738 1.00 55.62 296 PRO A N 1
ATOM 2460 C CA . PRO A 1 296 ? -23.363 -0.784 44.096 1.00 55.62 296 PRO A CA 1
ATOM 2461 C C . PRO A 1 296 ? -24.154 0.212 44.977 1.00 55.62 296 PRO A C 1
ATOM 2463 O O . PRO A 1 296 ? -24.692 -0.204 46.002 1.00 55.62 296 PRO A O 1
ATOM 2466 N N . GLN A 1 297 ? -24.217 1.522 44.640 1.00 53.41 297 GLN A N 1
ATOM 2467 C CA . GLN A 1 297 ? -24.792 2.574 45.516 1.00 53.41 297 GLN A CA 1
ATOM 2468 C C . GLN A 1 297 ? -25.429 3.822 44.833 1.00 53.41 297 GLN A C 1
ATOM 2470 O O . GLN A 1 297 ? -25.653 4.828 45.511 1.00 53.41 297 GLN A O 1
ATOM 2475 N N . PHE A 1 298 ? -25.736 3.842 43.528 1.00 55.41 298 PHE A N 1
ATOM 2476 C CA . PHE A 1 298 ? -26.110 5.104 42.849 1.00 55.41 298 PHE A CA 1
ATOM 2477 C C . PHE A 1 298 ? -27.630 5.350 42.708 1.00 55.41 298 PHE A C 1
ATOM 2479 O O . PHE A 1 298 ? -28.373 4.570 42.121 1.00 55.41 298 PHE A O 1
ATOM 2486 N N . HIS A 1 299 ? -28.095 6.503 43.214 1.00 58.91 299 HIS A N 1
ATOM 2487 C CA . HIS A 1 299 ? -29.431 7.070 42.964 1.00 58.91 299 HIS A CA 1
ATOM 2488 C C . HIS A 1 299 ? -29.485 7.697 41.548 1.00 58.91 299 HIS A C 1
ATOM 2490 O O . HIS A 1 299 ? -28.493 8.302 41.138 1.00 58.91 299 HIS A O 1
ATOM 2496 N N . PRO A 1 300 ? -30.622 7.674 40.818 1.00 61.25 300 PRO A N 1
ATOM 2497 C CA . PRO A 1 300 ? -30.748 8.207 39.447 1.00 61.25 300 PRO A CA 1
ATOM 2498 C C . PRO A 1 300 ? -30.185 9.623 39.212 1.00 61.25 300 PRO A C 1
ATOM 2500 O O . PRO A 1 300 ? -29.620 9.917 38.164 1.00 61.25 300 PRO A O 1
ATOM 2503 N N . LEU A 1 301 ? -30.280 10.499 40.217 1.00 60.00 301 LEU A N 1
ATOM 2504 C CA . LEU A 1 301 ? -29.728 11.865 40.189 1.00 60.00 301 LEU A CA 1
ATOM 2505 C C . LEU A 1 301 ? -28.195 11.916 40.095 1.00 60.00 301 LEU A C 1
ATOM 2507 O O . LEU A 1 301 ? -27.633 12.907 39.636 1.00 60.00 301 LEU A O 1
ATOM 2511 N N . ILE A 1 302 ? -27.512 10.869 40.549 1.00 61.78 302 ILE A N 1
ATOM 2512 C CA . ILE A 1 302 ? -26.055 10.803 40.525 1.00 61.78 302 ILE A CA 1
ATOM 2513 C C . ILE A 1 302 ? -25.562 10.329 39.148 1.00 61.78 302 ILE A C 1
ATOM 2515 O O . ILE A 1 302 ? -24.545 10.823 38.668 1.00 61.78 302 ILE A O 1
ATOM 2519 N N . ARG A 1 303 ? -26.332 9.474 38.458 1.00 70.88 303 ARG A N 1
ATOM 2520 C CA . ARG A 1 30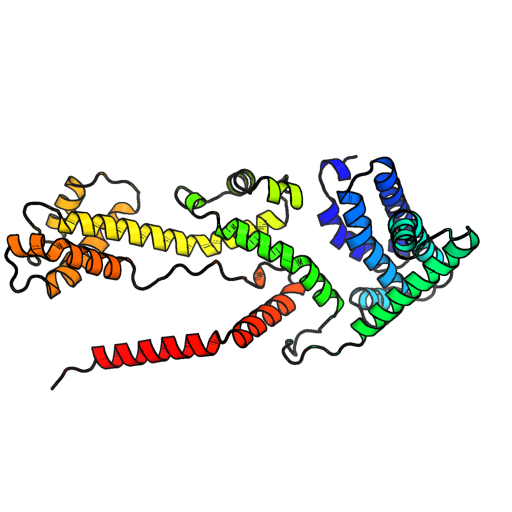3 ? -26.081 9.090 37.056 1.00 70.88 303 ARG A CA 1
ATOM 2521 C C . ARG A 1 303 ? -26.131 10.302 36.125 1.00 70.88 303 ARG A C 1
ATOM 2523 O O . ARG A 1 303 ? -25.254 10.459 35.289 1.00 70.88 303 ARG A O 1
ATOM 2530 N N . GLU A 1 304 ? -27.090 11.205 36.335 1.00 77.12 304 GLU A N 1
ATOM 2531 C CA . GLU A 1 304 ? -27.151 12.482 35.606 1.00 77.12 304 GLU A CA 1
ATOM 2532 C C . GLU A 1 304 ? -25.958 13.397 35.929 1.00 77.12 304 GLU A C 1
ATOM 2534 O O . GLU A 1 304 ? -25.379 14.001 35.030 1.00 77.12 304 GLU A O 1
ATOM 2539 N N . ARG A 1 305 ? -25.533 13.469 37.200 1.00 78.19 305 ARG A N 1
ATOM 2540 C CA . ARG A 1 305 ? -24.392 14.303 37.617 1.00 78.19 305 ARG A CA 1
ATOM 2541 C C . ARG A 1 305 ? -23.043 13.804 37.084 1.00 78.19 305 ARG A C 1
ATOM 2543 O O . ARG A 1 305 ? -22.157 14.622 36.865 1.00 78.19 305 ARG A O 1
ATOM 2550 N N . HIS A 1 306 ? -22.872 12.494 36.902 1.00 79.06 306 HIS A N 1
ATOM 2551 C CA . HIS A 1 306 ? -21.617 11.872 36.444 1.00 79.06 306 HIS A CA 1
ATOM 2552 C C . HIS A 1 306 ? -21.696 11.329 35.014 1.00 79.06 306 HIS A C 1
ATOM 2554 O O . HIS A 1 306 ? -20.858 10.529 34.598 1.00 79.06 306 HIS A O 1
ATOM 2560 N N . LYS A 1 307 ? -22.695 11.771 34.247 1.00 83.31 307 LYS A N 1
ATOM 2561 C CA . LYS A 1 307 ? -22.955 11.296 32.889 1.00 83.31 307 LYS A CA 1
ATOM 2562 C C . LYS A 1 307 ? -21.738 11.413 31.974 1.00 83.31 307 LYS A C 1
ATOM 2564 O O . LYS A 1 307 ? -21.440 10.484 31.239 1.00 83.31 307 LYS A O 1
ATOM 2569 N N . GLU A 1 308 ? -21.010 12.522 32.052 1.00 85.00 308 GLU A N 1
ATOM 2570 C CA . GLU A 1 308 ? -19.797 12.743 31.257 1.00 85.00 308 GLU A CA 1
ATOM 2571 C C . GLU A 1 308 ? -18.720 11.686 31.542 1.00 85.00 308 GLU A C 1
ATOM 2573 O O . GLU A 1 308 ? -18.110 11.148 30.624 1.00 85.00 308 GLU A O 1
ATOM 2578 N N . GLN A 1 309 ? -18.551 11.299 32.804 1.00 84.12 309 GLN A N 1
ATOM 2579 C CA . GLN A 1 309 ? -17.549 10.313 33.201 1.00 84.12 309 GLN A CA 1
ATOM 2580 C C . GLN A 1 309 ? -17.956 8.876 32.845 1.00 84.12 309 GLN A C 1
ATOM 2582 O O . GLN A 1 309 ? -17.105 8.061 32.484 1.00 84.12 309 GLN A O 1
ATOM 2587 N N . LEU A 1 310 ? -19.261 8.585 32.863 1.00 84.44 310 LEU A N 1
ATOM 2588 C CA . LEU A 1 310 ? -19.818 7.349 32.310 1.00 84.44 310 LEU A CA 1
ATOM 2589 C C . LEU A 1 310 ? -19.592 7.259 30.798 1.00 84.44 310 LEU A C 1
ATOM 2591 O O . LEU A 1 310 ? -19.227 6.197 30.309 1.00 84.44 310 LEU A O 1
ATOM 2595 N N . LEU A 1 311 ? -19.759 8.365 30.067 1.00 87.56 311 LEU A N 1
ATOM 2596 C CA . LEU A 1 311 ? -19.507 8.418 28.625 1.00 87.56 311 LEU A CA 1
ATOM 2597 C C . LEU A 1 311 ? -18.026 8.215 28.287 1.00 87.56 311 LEU A C 1
ATOM 2599 O O . LEU A 1 311 ? -17.728 7.532 27.311 1.00 87.56 311 LEU A O 1
ATOM 2603 N N . ILE A 1 312 ? -17.108 8.761 29.090 1.00 86.06 312 ILE A N 1
ATOM 2604 C CA . ILE A 1 312 ? -15.664 8.513 28.942 1.00 86.06 312 ILE A CA 1
ATOM 2605 C C . ILE A 1 312 ? -15.358 7.029 29.181 1.00 86.06 312 ILE A C 1
ATOM 2607 O O . ILE A 1 312 ? -14.764 6.383 28.325 1.00 86.06 312 ILE A O 1
ATOM 2611 N N . SER A 1 313 ? -15.854 6.461 30.283 1.00 84.12 313 SER A N 1
ATOM 2612 C CA . SER A 1 313 ? -15.630 5.044 30.618 1.00 84.12 313 SER A CA 1
ATOM 2613 C C . SER A 1 313 ? -16.224 4.103 29.558 1.00 84.12 313 SER A C 1
ATOM 2615 O O . SER A 1 313 ? -15.621 3.101 29.189 1.00 84.12 313 SER A O 1
ATOM 2617 N N . ALA A 1 314 ? -17.410 4.431 29.035 1.00 86.38 314 ALA A N 1
ATOM 2618 C CA . ALA A 1 314 ? -18.054 3.682 27.960 1.00 86.38 314 ALA A CA 1
ATOM 2619 C C . ALA A 1 314 ? -17.243 3.724 26.663 1.00 86.38 314 ALA A C 1
ATOM 2621 O O . ALA A 1 314 ? -17.149 2.714 25.971 1.00 86.38 314 ALA A O 1
ATOM 2622 N N . ARG A 1 315 ? -16.642 4.875 26.347 1.00 84.44 315 ARG A N 1
ATOM 2623 C CA . ARG A 1 315 ? -15.762 5.028 25.187 1.00 84.44 315 ARG A CA 1
ATOM 2624 C C . ARG A 1 315 ? -14.513 4.166 25.323 1.00 84.44 315 ARG A C 1
ATOM 2626 O O . ARG A 1 315 ? -14.224 3.404 24.412 1.00 84.44 315 ARG A O 1
ATOM 2633 N N . GLU A 1 316 ? -13.846 4.201 26.471 1.00 81.88 316 GLU A N 1
ATOM 2634 C CA . GLU A 1 316 ? -12.661 3.372 26.738 1.00 81.88 316 GLU A CA 1
ATOM 2635 C C . GLU A 1 316 ? -12.974 1.866 26.630 1.00 81.88 316 GLU A C 1
ATOM 2637 O O . GLU A 1 316 ? -12.226 1.107 26.009 1.00 81.88 316 GLU A O 1
ATOM 2642 N N . LEU A 1 317 ? -14.122 1.435 27.167 1.00 81.25 317 LEU A N 1
ATOM 2643 C CA . LEU A 1 317 ? -14.576 0.041 27.100 1.00 81.25 317 LEU A CA 1
ATOM 2644 C C . LEU A 1 317 ? -15.017 -0.393 25.692 1.00 81.25 317 LEU A C 1
ATOM 2646 O O . LEU A 1 317 ? -14.866 -1.564 25.340 1.00 81.25 317 LEU A O 1
ATOM 2650 N N . ALA A 1 318 ? -15.553 0.526 24.884 1.00 78.12 318 ALA A N 1
ATOM 2651 C CA . ALA A 1 318 ? -15.914 0.266 23.490 1.00 78.12 318 ALA A CA 1
ATOM 2652 C C . ALA A 1 318 ? -14.691 0.245 22.558 1.00 78.12 318 ALA A C 1
ATOM 2654 O O . ALA A 1 318 ? -14.638 -0.561 21.624 1.00 78.12 318 ALA A O 1
ATOM 2655 N N . GLU A 1 319 ? -13.715 1.126 22.797 1.00 71.62 319 GLU A N 1
ATOM 2656 C CA . GLU A 1 319 ? -12.507 1.280 21.979 1.00 71.62 319 GLU A CA 1
ATOM 2657 C C . GLU A 1 319 ? -11.537 0.109 22.144 1.00 71.62 319 GLU A C 1
ATOM 2659 O O . GLU A 1 319 ? -10.867 -0.263 21.177 1.00 71.62 319 GLU A O 1
ATOM 2664 N N . GLY A 1 320 ? -11.493 -0.521 23.325 1.00 60.91 320 GLY A N 1
ATOM 2665 C CA . GLY A 1 320 ? -10.604 -1.654 23.572 1.00 60.91 320 GLY A CA 1
ATOM 2666 C C . GLY A 1 320 ? -9.172 -1.348 23.125 1.00 60.91 320 GLY A C 1
ATOM 2667 O O . GLY A 1 320 ? -8.631 -2.075 22.308 1.00 60.91 320 GLY A O 1
ATOM 2668 N N . CYS A 1 321 ? -8.601 -0.228 23.577 1.00 44.94 321 CYS A N 1
ATOM 2669 C CA . CYS A 1 321 ? -7.209 0.197 23.351 1.00 44.94 321 CYS A CA 1
ATOM 2670 C C . CYS A 1 321 ? -6.634 0.078 21.917 1.00 44.94 321 CYS A C 1
ATOM 2672 O O . CYS A 1 321 ? -5.414 0.013 21.774 1.00 44.94 321 CYS A O 1
ATOM 2674 N N . ALA A 1 322 ? -7.435 0.070 20.848 1.00 47.88 322 ALA A N 1
ATOM 2675 C CA . ALA A 1 322 ? -6.898 0.016 19.486 1.00 47.88 322 ALA A CA 1
ATOM 2676 C C . ALA A 1 322 ? -6.939 1.404 18.834 1.00 47.88 322 ALA A C 1
ATOM 2678 O O . ALA A 1 322 ? -7.958 1.844 18.300 1.00 47.88 322 ALA A O 1
ATOM 2679 N N . ILE A 1 323 ? -5.804 2.102 18.883 1.00 52.78 323 ILE A N 1
ATOM 2680 C CA . ILE A 1 323 ? -5.554 3.293 18.065 1.00 52.78 323 ILE A CA 1
ATOM 2681 C C . ILE A 1 323 ? -5.390 2.813 16.619 1.00 52.78 323 ILE A C 1
ATOM 2683 O O . ILE A 1 323 ? -4.617 1.892 16.371 1.00 52.78 323 ILE A O 1
ATOM 2687 N N . ILE A 1 324 ? -6.109 3.418 15.666 1.00 53.53 324 ILE A N 1
ATOM 2688 C CA . ILE A 1 324 ? -5.904 3.117 14.242 1.00 53.53 324 ILE A CA 1
ATOM 2689 C C . ILE A 1 324 ? -4.489 3.547 13.861 1.00 53.53 324 ILE A C 1
ATOM 2691 O O . ILE A 1 324 ? -4.179 4.741 13.842 1.00 53.53 324 ILE A O 1
ATOM 2695 N N . GLU A 1 325 ? -3.645 2.570 13.555 1.00 63.69 325 GLU A N 1
ATOM 2696 C CA . GLU A 1 325 ? -2.331 2.815 12.983 1.00 63.69 325 GLU A CA 1
ATOM 2697 C C . GLU A 1 325 ? -2.474 3.077 11.473 1.00 63.69 325 GLU A C 1
ATOM 2699 O O . GLU A 1 325 ? -3.346 2.493 10.822 1.00 63.69 325 GLU A O 1
ATOM 2704 N N . PRO A 1 326 ? -1.661 3.978 10.892 1.00 67.75 326 PRO A N 1
ATOM 2705 C CA . PRO A 1 326 ? -1.583 4.125 9.443 1.00 67.75 326 PRO A CA 1
ATOM 2706 C C . PRO A 1 326 ? -1.291 2.775 8.793 1.00 67.75 326 PRO A C 1
ATOM 2708 O O . PRO A 1 326 ? -0.528 1.982 9.351 1.00 67.75 326 PRO A O 1
ATOM 2711 N N . LEU A 1 327 ? -1.840 2.531 7.599 1.00 79.06 327 LEU A N 1
ATOM 2712 C CA . LEU A 1 327 ? -1.618 1.264 6.903 1.00 79.06 327 LEU A CA 1
ATOM 2713 C C . LEU A 1 327 ? -0.113 0.963 6.778 1.00 79.06 327 LEU A C 1
ATOM 2715 O O . LEU A 1 327 ? 0.617 1.673 6.080 1.00 79.06 327 LEU A O 1
ATOM 2719 N N . GLU A 1 328 ? 0.354 -0.108 7.429 1.00 82.44 328 GLU A N 1
ATOM 2720 C CA . GLU A 1 328 ? 1.774 -0.456 7.393 1.00 82.44 328 GLU A CA 1
ATOM 2721 C C . GLU A 1 328 ? 2.202 -0.893 5.980 1.00 82.44 328 GLU A C 1
ATOM 2723 O O . GLU A 1 328 ? 1.495 -1.653 5.295 1.00 82.44 328 GLU A O 1
ATOM 2728 N N . PRO A 1 329 ? 3.391 -0.462 5.525 1.00 87.25 329 PRO A N 1
ATOM 2729 C CA . PRO A 1 329 ? 3.927 -0.933 4.269 1.00 87.25 329 PRO A CA 1
ATOM 2730 C C . PRO A 1 329 ? 4.313 -2.419 4.355 1.00 87.25 329 PRO A C 1
ATOM 2732 O O . PRO A 1 329 ? 4.891 -2.860 5.345 1.00 87.25 329 PRO A O 1
ATOM 2735 N N . ASP A 1 330 ? 4.025 -3.184 3.299 1.00 89.44 330 ASP A N 1
ATOM 2736 C CA . ASP A 1 330 ? 4.217 -4.637 3.266 1.00 89.44 330 ASP A CA 1
ATOM 2737 C C . ASP A 1 330 ? 5.114 -5.048 2.086 1.00 89.44 330 ASP A C 1
ATOM 2739 O O . ASP A 1 330 ? 4.832 -4.688 0.938 1.00 89.44 330 ASP A O 1
ATOM 2743 N N . PRO A 1 331 ? 6.202 -5.806 2.327 1.00 89.25 331 PRO A N 1
ATOM 2744 C CA . PRO A 1 331 ? 7.046 -6.345 1.265 1.00 89.25 331 PRO A CA 1
ATOM 2745 C C . PRO A 1 331 ? 6.289 -7.144 0.193 1.00 89.25 331 PRO A C 1
ATOM 2747 O O . PRO A 1 331 ? 6.721 -7.161 -0.959 1.00 89.25 331 PRO A O 1
ATOM 2750 N N . ASP A 1 332 ? 5.166 -7.789 0.519 1.00 88.81 332 ASP A N 1
ATOM 2751 C CA . ASP A 1 332 ? 4.396 -8.611 -0.424 1.00 88.81 332 ASP A CA 1
ATOM 2752 C C . ASP A 1 332 ? 3.608 -7.803 -1.470 1.00 88.81 332 ASP A C 1
ATOM 2754 O O . ASP A 1 332 ? 3.141 -8.353 -2.484 1.00 88.81 332 ASP A O 1
ATOM 2758 N N . ASP A 1 333 ? 3.512 -6.487 -1.290 1.00 88.94 333 ASP A N 1
ATOM 2759 C CA . ASP A 1 333 ? 2.993 -5.585 -2.314 1.00 88.94 333 ASP A CA 1
ATOM 2760 C C . ASP A 1 333 ? 3.968 -5.407 -3.485 1.00 88.94 333 ASP A C 1
ATOM 2762 O O . ASP A 1 333 ? 3.543 -5.090 -4.602 1.00 88.94 333 ASP A O 1
ATOM 2766 N N . PHE A 1 334 ? 5.254 -5.691 -3.267 1.00 87.69 334 PHE A N 1
ATOM 2767 C CA . PHE A 1 334 ? 6.295 -5.622 -4.282 1.00 87.69 334 PHE A CA 1
ATOM 2768 C C . PHE A 1 334 ? 6.376 -6.910 -5.117 1.00 87.69 334 PHE A C 1
ATOM 2770 O O . PHE A 1 334 ? 5.945 -8.008 -4.733 1.00 87.69 334 PHE A O 1
ATOM 2777 N N . LEU A 1 335 ? 6.969 -6.771 -6.304 1.00 84.31 335 LEU A N 1
ATOM 2778 C CA . LEU A 1 335 ? 7.310 -7.900 -7.167 1.00 84.31 335 LEU A CA 1
ATOM 2779 C C . LEU A 1 335 ? 8.259 -8.858 -6.444 1.00 84.31 335 LEU A C 1
ATOM 2781 O O . LEU A 1 335 ? 9.059 -8.436 -5.613 1.00 84.31 335 LEU A O 1
ATOM 2785 N N . ALA A 1 336 ? 8.182 -10.149 -6.775 1.00 82.62 336 ALA A N 1
ATOM 2786 C CA . ALA A 1 336 ? 8.889 -11.211 -6.056 1.00 82.62 336 ALA A CA 1
ATOM 2787 C C . ALA A 1 336 ? 10.400 -10.949 -5.901 1.00 82.62 336 ALA A C 1
ATOM 2789 O O . ALA A 1 336 ? 10.958 -11.216 -4.841 1.00 82.62 336 ALA A O 1
ATOM 2790 N N . HIS A 1 337 ? 11.049 -10.386 -6.925 1.00 81.38 337 HIS A N 1
ATOM 2791 C CA . HIS A 1 337 ? 12.479 -10.066 -6.899 1.00 81.38 337 HIS A CA 1
ATOM 2792 C C . HIS A 1 337 ? 12.826 -8.801 -6.098 1.00 81.38 337 HIS A C 1
ATOM 2794 O O . HIS A 1 337 ? 13.972 -8.653 -5.688 1.00 81.38 337 HIS A O 1
ATOM 2800 N N . LEU A 1 338 ? 11.850 -7.927 -5.829 1.00 86.31 338 LEU A N 1
ATOM 2801 C CA . LEU A 1 338 ? 12.018 -6.698 -5.042 1.00 86.31 338 LEU A CA 1
ATOM 2802 C C . LEU A 1 338 ? 11.683 -6.879 -3.556 1.00 86.31 338 LEU A C 1
ATOM 2804 O O . LEU A 1 338 ? 12.122 -6.076 -2.735 1.00 86.31 338 LEU A O 1
ATOM 2808 N N . ARG A 1 339 ? 10.949 -7.935 -3.178 1.00 89.62 339 ARG A N 1
ATOM 2809 C CA . ARG A 1 339 ? 10.555 -8.173 -1.774 1.00 89.62 339 ARG A CA 1
ATOM 2810 C C . ARG A 1 339 ? 11.732 -8.192 -0.794 1.00 89.62 339 ARG A C 1
ATOM 2812 O O . ARG A 1 339 ? 11.609 -7.540 0.237 1.00 89.62 339 ARG A O 1
ATOM 2819 N N . PRO A 1 340 ? 12.880 -8.842 -1.089 1.00 89.19 340 PRO A N 1
ATOM 2820 C CA . PRO A 1 340 ? 14.022 -8.829 -0.172 1.00 89.19 340 PRO A CA 1
ATOM 2821 C C . PRO A 1 340 ? 14.542 -7.414 0.117 1.00 89.19 340 PRO A C 1
ATOM 2823 O O . 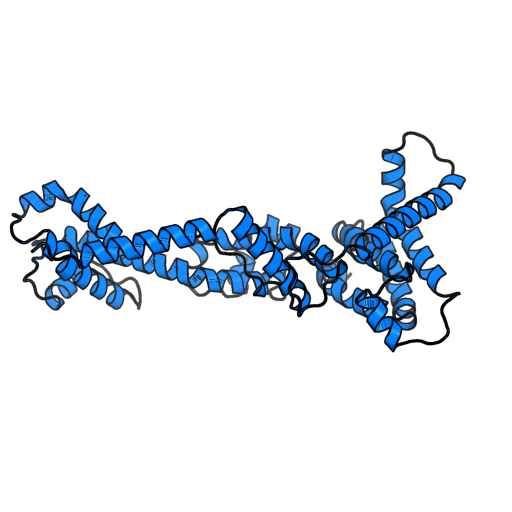PRO A 1 340 ? 14.946 -7.127 1.240 1.00 89.19 340 PRO A O 1
ATOM 2826 N N . TYR A 1 341 ? 14.488 -6.521 -0.874 1.00 89.94 341 TYR A N 1
ATOM 2827 C CA . TYR A 1 341 ? 14.911 -5.125 -0.750 1.00 89.94 341 TYR A CA 1
ATOM 2828 C C . TYR A 1 341 ? 13.917 -4.319 0.084 1.00 89.94 341 TYR A C 1
ATOM 2830 O O . TYR A 1 341 ? 14.325 -3.620 1.010 1.00 89.94 341 TYR A O 1
ATOM 2838 N N . ALA A 1 342 ? 12.617 -4.495 -0.172 1.00 89.69 342 ALA A N 1
ATOM 2839 C CA . ALA A 1 342 ? 11.557 -3.880 0.621 1.00 89.69 342 ALA A CA 1
ATOM 2840 C C . ALA A 1 342 ? 11.621 -4.314 2.095 1.00 89.69 342 ALA A C 1
ATOM 2842 O O . ALA A 1 342 ? 11.591 -3.465 2.983 1.00 89.69 342 ALA A O 1
ATOM 2843 N N . SER A 1 343 ? 11.793 -5.614 2.366 1.00 89.44 343 SER A N 1
ATOM 2844 C CA . SER A 1 343 ? 11.952 -6.140 3.727 1.00 89.44 343 SER A CA 1
ATOM 2845 C C . SER A 1 343 ? 13.140 -5.506 4.446 1.00 89.44 343 SER A C 1
ATOM 2847 O O . SER A 1 343 ? 12.977 -4.995 5.548 1.00 89.44 343 SER A O 1
ATOM 2849 N N . VAL A 1 344 ? 14.320 -5.485 3.818 1.00 89.62 344 VAL A N 1
ATOM 2850 C CA . VAL A 1 344 ? 15.526 -4.884 4.415 1.00 89.62 344 VAL A CA 1
ATOM 2851 C C . VAL A 1 344 ? 15.329 -3.396 4.683 1.00 89.62 344 VAL A C 1
ATOM 2853 O O . VAL A 1 344 ? 15.708 -2.910 5.749 1.00 89.62 344 VAL A O 1
ATOM 2856 N N . TYR A 1 345 ? 14.714 -2.674 3.745 1.00 89.81 345 TYR A N 1
ATOM 2857 C CA . TYR A 1 345 ? 14.436 -1.254 3.908 1.00 89.81 345 TYR A CA 1
ATOM 2858 C C . TYR A 1 345 ? 13.493 -0.998 5.093 1.00 89.81 345 TYR A C 1
ATOM 2860 O O . TYR A 1 345 ? 13.805 -0.176 5.955 1.00 89.81 345 TYR A O 1
ATOM 2868 N N . PHE A 1 346 ? 12.370 -1.717 5.182 1.00 89.25 346 PHE A N 1
ATOM 2869 C CA . PHE A 1 346 ? 11.410 -1.537 6.275 1.00 89.25 346 PHE A CA 1
ATOM 2870 C C . PHE A 1 346 ? 11.992 -1.919 7.633 1.00 89.25 346 PHE A C 1
ATOM 2872 O O . PHE A 1 346 ? 11.833 -1.160 8.586 1.00 89.25 346 PHE A O 1
ATOM 2879 N N . GLU A 1 347 ? 12.722 -3.030 7.714 1.00 86.56 347 GLU A N 1
ATOM 2880 C CA . GLU A 1 347 ? 13.413 -3.454 8.935 1.00 86.56 347 GLU A CA 1
ATOM 2881 C C . GLU A 1 347 ? 14.430 -2.410 9.403 1.00 86.56 347 GLU A C 1
ATOM 2883 O O . GLU A 1 347 ? 14.406 -1.985 10.560 1.00 86.56 347 GLU A O 1
ATOM 2888 N N . SER A 1 348 ? 15.258 -1.909 8.482 1.00 86.31 348 SER A N 1
ATOM 2889 C CA . SER A 1 348 ? 16.233 -0.860 8.782 1.00 86.31 348 SER A CA 1
ATOM 2890 C C . SER A 1 348 ? 15.562 0.423 9.278 1.00 86.31 348 SER A C 1
ATOM 2892 O O . SER A 1 348 ? 16.050 1.051 10.219 1.00 86.31 348 SER A O 1
ATOM 2894 N N . LYS A 1 349 ? 14.416 0.810 8.703 1.00 87.44 349 LYS A N 1
ATOM 2895 C CA . LYS A 1 349 ? 13.649 1.968 9.181 1.00 87.44 349 LYS A CA 1
ATOM 2896 C C . LYS A 1 349 ? 13.033 1.725 10.557 1.00 87.44 349 LYS A C 1
ATOM 2898 O O . LYS A 1 349 ? 13.147 2.602 11.411 1.00 87.44 349 LYS A O 1
ATOM 2903 N N . LYS A 1 350 ? 12.448 0.550 10.811 1.00 85.31 350 LYS A N 1
ATOM 2904 C CA . LYS A 1 350 ? 11.917 0.182 12.136 1.00 85.31 350 LYS A CA 1
ATOM 2905 C C . LYS A 1 350 ? 13.016 0.248 13.205 1.00 85.31 350 LYS A C 1
ATOM 2907 O O . LYS A 1 350 ? 12.795 0.818 14.274 1.00 85.31 350 LYS A O 1
ATOM 2912 N N . GLU A 1 351 ? 14.216 -0.242 12.903 1.00 85.06 351 GLU A N 1
ATOM 2913 C CA . GLU A 1 351 ? 15.373 -0.136 13.796 1.00 85.06 351 GLU A CA 1
ATOM 2914 C C . GLU A 1 351 ? 15.823 1.320 14.000 1.00 85.06 351 GLU A C 1
ATOM 2916 O O . GLU A 1 351 ? 15.937 1.772 15.141 1.00 85.06 351 GLU A O 1
ATOM 2921 N N . GLN A 1 352 ? 15.998 2.083 12.914 1.00 86.50 352 GLN A N 1
ATOM 2922 C CA . GLN A 1 352 ? 16.436 3.484 12.952 1.00 86.50 352 GLN A CA 1
ATOM 2923 C C . GLN A 1 352 ? 15.510 4.369 13.801 1.00 86.50 352 GLN A C 1
ATOM 2925 O O . GLN A 1 352 ? 15.984 5.259 14.508 1.00 86.50 352 GLN A O 1
ATOM 2930 N N . PHE A 1 353 ? 14.200 4.131 13.736 1.00 83.56 353 PHE A N 1
ATOM 2931 C CA . PHE A 1 353 ? 13.198 4.890 14.485 1.00 83.56 353 PHE A CA 1
ATOM 2932 C C . PHE A 1 353 ? 12.875 4.294 15.864 1.00 83.56 353 PHE A C 1
ATOM 2934 O O . PHE A 1 353 ? 11.971 4.774 16.543 1.00 83.56 353 PHE A O 1
ATOM 2941 N N . GLY A 1 354 ? 13.613 3.271 16.314 1.00 80.31 354 GLY A N 1
ATOM 2942 C CA . GLY A 1 354 ? 13.465 2.713 17.659 1.00 80.31 354 GLY A CA 1
ATOM 2943 C C . GLY A 1 354 ? 12.166 1.934 17.884 1.00 80.31 354 GLY A C 1
ATOM 2944 O O . GLY A 1 354 ? 11.784 1.719 19.036 1.00 80.31 354 GLY A O 1
ATOM 2945 N N . TYR A 1 355 ? 11.508 1.472 16.816 1.00 82.00 355 TYR A N 1
ATOM 2946 C CA . TYR A 1 355 ? 10.249 0.721 16.885 1.00 82.00 355 TYR A CA 1
ATOM 2947 C C . TYR A 1 355 ? 10.357 -0.489 17.823 1.00 82.00 355 TYR A C 1
ATOM 2949 O O . TYR A 1 355 ? 9.494 -0.713 18.667 1.00 82.00 355 TYR A O 1
ATOM 2957 N N . TYR A 1 356 ? 11.459 -1.242 17.748 1.00 81.69 356 TYR A N 1
ATOM 2958 C CA . TYR A 1 356 ? 11.677 -2.415 18.601 1.00 81.69 356 TYR A CA 1
ATOM 2959 C C . TYR A 1 356 ? 11.833 -2.074 20.084 1.00 81.69 356 TYR A C 1
ATOM 2961 O O . TYR A 1 356 ? 11.391 -2.837 20.947 1.00 81.69 356 TYR A O 1
ATOM 2969 N N . THR A 1 357 ? 12.413 -0.914 20.388 1.00 79.88 357 THR A N 1
ATOM 2970 C CA . THR A 1 357 ? 12.507 -0.402 21.757 1.00 79.88 357 THR A CA 1
ATOM 2971 C C . THR A 1 357 ? 11.123 -0.042 22.283 1.00 79.88 357 THR A C 1
ATOM 2973 O O . THR A 1 357 ? 10.769 -0.469 23.381 1.00 79.88 357 THR A O 1
ATOM 2976 N N . ALA A 1 358 ? 10.320 0.665 21.483 1.00 75.38 358 ALA A N 1
ATOM 2977 C CA . ALA A 1 358 ? 8.947 1.018 21.835 1.00 75.38 358 ALA A CA 1
ATOM 2978 C C . ALA A 1 358 ? 8.078 -0.234 22.039 1.00 75.38 358 ALA A C 1
ATOM 2980 O O . ALA A 1 358 ? 7.449 -0.388 23.083 1.00 75.38 358 ALA A O 1
ATOM 2981 N N . LYS A 1 359 ? 8.133 -1.198 21.111 1.00 80.25 359 LYS A N 1
ATOM 2982 C CA . LYS A 1 359 ? 7.406 -2.473 21.209 1.00 80.25 359 LYS A CA 1
ATOM 2983 C C . LYS A 1 359 ? 7.760 -3.251 22.477 1.00 80.25 359 LYS A C 1
ATOM 2985 O O . LYS A 1 359 ? 6.888 -3.826 23.123 1.00 80.25 359 LYS A O 1
ATOM 2990 N N . LYS A 1 360 ? 9.041 -3.259 22.862 1.00 81.38 360 LYS A N 1
ATOM 2991 C CA . LYS A 1 360 ? 9.487 -3.880 24.115 1.00 81.38 360 LYS A CA 1
ATOM 2992 C C . LYS A 1 360 ? 8.947 -3.143 25.342 1.00 81.38 360 LYS A C 1
ATOM 2994 O O . LYS A 1 360 ? 8.583 -3.802 26.308 1.00 81.38 360 LYS A O 1
ATOM 2999 N N . GLN A 1 361 ? 8.900 -1.811 25.319 1.00 73.94 361 GLN A N 1
ATOM 3000 C CA . GLN A 1 361 ? 8.340 -1.023 26.419 1.00 73.94 361 GLN A CA 1
ATOM 3001 C C . GLN A 1 361 ? 6.842 -1.270 26.600 1.00 73.94 361 GLN A C 1
ATOM 3003 O O . GLN A 1 361 ? 6.426 -1.524 27.724 1.00 73.94 361 GLN A O 1
ATOM 3008 N N . VAL A 1 362 ? 6.062 -1.281 25.514 1.00 78.31 362 VAL A N 1
ATOM 3009 C CA . VAL A 1 362 ? 4.622 -1.592 25.562 1.00 78.31 362 VAL A CA 1
ATOM 3010 C C . VAL A 1 362 ? 4.389 -2.959 26.196 1.00 78.31 362 VAL A C 1
ATOM 3012 O O . VAL A 1 362 ? 3.658 -3.063 27.172 1.00 78.31 362 VAL A O 1
ATOM 3015 N N . ARG A 1 363 ? 5.108 -3.989 25.732 1.00 82.19 363 ARG A N 1
ATOM 3016 C CA . ARG A 1 363 ? 5.015 -5.332 26.314 1.00 82.19 363 ARG A CA 1
ATOM 3017 C C . ARG A 1 363 ? 5.348 -5.355 27.813 1.00 82.19 363 ARG A C 1
ATOM 3019 O O . ARG A 1 363 ? 4.694 -6.057 28.574 1.00 82.19 363 ARG A O 1
ATOM 3026 N N . LEU A 1 364 ? 6.374 -4.619 28.244 1.00 80.88 364 LEU A N 1
ATOM 3027 C CA . LEU A 1 364 ? 6.735 -4.540 29.665 1.00 80.88 364 LEU A CA 1
ATOM 3028 C C . LEU A 1 364 ? 5.658 -3.827 30.494 1.00 80.88 364 LEU A C 1
ATOM 3030 O O . LEU A 1 364 ? 5.437 -4.215 31.638 1.00 80.88 364 LEU A O 1
ATOM 3034 N N . HIS A 1 365 ? 4.992 -2.813 29.936 1.00 76.38 365 HIS A N 1
ATOM 3035 C CA . HIS A 1 365 ? 3.847 -2.175 30.586 1.00 76.38 365 HIS A CA 1
ATOM 3036 C C . HIS A 1 365 ? 2.666 -3.142 30.700 1.00 76.38 365 HIS A C 1
ATOM 3038 O O . HIS A 1 365 ? 2.143 -3.303 31.793 1.00 76.38 365 HIS A O 1
ATOM 3044 N N . GLU A 1 366 ? 2.326 -3.875 29.637 1.00 75.25 366 GLU A N 1
ATOM 3045 C CA . GLU A 1 366 ? 1.272 -4.899 29.681 1.00 75.25 366 GLU A CA 1
ATOM 3046 C C . GLU A 1 366 ? 1.569 -5.991 30.724 1.00 75.25 366 GLU A C 1
ATOM 3048 O O . GLU A 1 366 ? 0.686 -6.409 31.470 1.00 75.25 366 GLU A O 1
ATOM 3053 N N . GLU A 1 367 ? 2.817 -6.464 30.811 1.00 82.19 367 GLU A N 1
ATOM 3054 C CA . GLU A 1 367 ? 3.241 -7.435 31.832 1.00 82.19 367 GLU A CA 1
ATOM 3055 C C . GLU A 1 367 ? 3.096 -6.862 33.255 1.00 82.19 367 GLU A C 1
ATOM 3057 O O . GLU A 1 367 ? 2.672 -7.572 34.170 1.00 82.19 367 GLU A O 1
ATOM 3062 N N . PHE A 1 368 ? 3.403 -5.577 33.442 1.00 74.06 368 PHE A N 1
ATOM 3063 C CA . PHE A 1 368 ? 3.261 -4.888 34.723 1.00 74.06 368 PHE A CA 1
ATOM 3064 C C . PHE A 1 368 ? 1.795 -4.649 35.111 1.00 74.06 368 PHE A C 1
ATOM 3066 O O . PHE A 1 368 ? 1.418 -4.907 36.254 1.00 74.06 368 PHE A O 1
ATOM 3073 N N . ASP A 1 369 ? 0.953 -4.230 34.170 1.00 73.19 369 ASP A N 1
ATOM 3074 C CA . ASP A 1 369 ? -0.478 -4.017 34.396 1.00 73.19 369 ASP A CA 1
ATOM 3075 C C . ASP A 1 369 ? -1.179 -5.336 34.747 1.00 73.19 369 ASP A C 1
ATOM 3077 O O . ASP A 1 369 ? -1.959 -5.399 35.699 1.00 73.19 369 ASP A O 1
ATOM 3081 N N . ASN A 1 370 ? -0.826 -6.426 34.056 1.00 74.38 370 ASN A N 1
ATOM 3082 C CA . ASN A 1 370 ? -1.292 -7.769 34.400 1.00 74.38 370 ASN A CA 1
ATOM 3083 C C . ASN A 1 370 ? -0.851 -8.182 35.812 1.00 74.38 370 ASN A C 1
ATOM 3085 O O . ASN A 1 370 ? -1.646 -8.738 36.572 1.00 74.38 370 ASN A O 1
ATOM 3089 N N . TYR A 1 371 ? 0.396 -7.890 36.195 1.00 76.25 371 TYR A N 1
ATOM 3090 C CA . TYR A 1 371 ? 0.872 -8.142 37.555 1.00 76.25 371 TYR A CA 1
ATOM 3091 C C . TYR A 1 371 ? 0.030 -7.381 38.591 1.00 76.25 371 TYR A C 1
ATOM 3093 O O . TYR A 1 371 ? -0.479 -7.998 39.525 1.00 76.25 371 TYR A O 1
ATOM 3101 N N . LEU A 1 372 ? -0.211 -6.080 38.389 1.00 73.06 372 LEU A N 1
ATOM 3102 C CA . LEU A 1 372 ? -1.057 -5.275 39.277 1.00 73.06 372 LEU A CA 1
ATOM 3103 C C . LEU A 1 372 ? -2.495 -5.800 39.372 1.00 73.06 372 LEU A C 1
ATOM 3105 O O . LEU A 1 372 ? -3.052 -5.836 40.466 1.00 73.06 372 LEU A O 1
ATOM 3109 N N . ALA A 1 373 ? -3.080 -6.239 38.256 1.00 72.12 373 ALA A N 1
ATOM 3110 C CA . ALA A 1 373 ? -4.431 -6.797 38.223 1.00 72.12 373 ALA A CA 1
ATOM 3111 C C . ALA A 1 373 ? -4.547 -8.144 38.961 1.00 72.12 373 ALA A C 1
ATOM 3113 O O . ALA A 1 373 ? -5.611 -8.477 39.482 1.00 72.12 373 ALA A O 1
ATOM 3114 N N . THR A 1 374 ? -3.461 -8.921 39.018 1.00 68.94 374 THR A N 1
ATOM 3115 C CA . THR A 1 374 ? -3.420 -10.223 39.712 1.00 68.94 374 THR A CA 1
ATOM 3116 C C . THR A 1 374 ? -3.016 -10.136 41.184 1.00 68.94 374 THR A C 1
ATOM 3118 O O . THR A 1 374 ? -3.245 -11.088 41.931 1.00 68.94 374 THR A O 1
ATOM 3121 N N . CYS A 1 375 ? -2.455 -9.011 41.634 1.00 52.72 375 CYS A N 1
ATOM 3122 C CA . CYS A 1 375 ? -2.181 -8.781 43.047 1.00 52.72 375 CYS A CA 1
ATOM 3123 C C . CYS A 1 375 ? -3.481 -8.476 43.805 1.00 52.72 375 CYS A C 1
ATOM 3125 O O . CYS A 1 375 ? -3.896 -7.325 43.941 1.00 52.72 375 CYS A O 1
ATOM 3127 N N . THR A 1 376 ? -4.104 -9.513 44.366 1.00 47.56 376 THR A N 1
ATOM 3128 C CA . THR A 1 376 ? -5.007 -9.342 45.506 1.00 47.56 376 THR A CA 1
ATOM 3129 C C . THR A 1 376 ? -4.190 -8.821 46.683 1.00 47.56 376 THR A C 1
ATOM 3131 O O . THR A 1 376 ? -3.228 -9.459 47.108 1.00 47.56 376 THR A O 1
ATOM 3134 N N . TRP A 1 377 ? -4.543 -7.635 47.170 1.00 48.19 377 TRP A N 1
ATOM 3135 C CA . TRP A 1 377 ? -4.013 -7.095 48.415 1.00 48.19 377 TRP A CA 1
ATOM 3136 C C . TRP A 1 377 ? -4.486 -7.998 49.560 1.00 48.19 377 TRP A C 1
ATOM 3138 O O . TRP A 1 377 ? -5.668 -7.962 49.901 1.00 48.19 377 TRP A O 1
ATOM 3148 N N . ASP A 1 378 ? -3.585 -8.827 50.089 1.00 41.75 378 ASP A N 1
ATOM 3149 C CA . ASP A 1 378 ? -3.765 -9.506 51.381 1.00 41.75 378 ASP A CA 1
ATOM 3150 C C . ASP A 1 378 ? -3.630 -8.513 52.547 1.00 41.75 378 ASP A C 1
ATOM 3152 O O . ASP A 1 378 ? -2.686 -7.681 52.522 1.00 41.75 378 ASP A O 1
#

Foldseek 3Di:
DVCLVQVCLVVCLVVLLVQLLELVSVVVCLVVLVVLLVVCVVVVDVSSLCSCVVRVLLSLLVSLLPDDDDVSVVSHVVDDDDDPDVRNVSSLVSNLSNCVSPPVVVVDVVPDDDDDPVCSVVVSVVVSVVSSVVVVVLQPDDDPPLFDPVDDDDSVLLVVCVVCVVVLVVLLVQLLVCLVVLVPDQDDLVNVLVSGDPVNCVVQVVDDSPDLSSVLSSVLNVLCNVVSVLVVLLVLLLVLLLVLLVDPPRDALPDDLVVSLVSSCVVDPQDDPCSSVSNSVSSCCCNVPLRVVVPPDDDPVVSVVCVVVSSVVSSCSSNVPDDDDRRDDALVSDDPSNSSVVVSVSVVVCVVVCVVVVVVVVVVVVVVVVVVVPDDDD

Solvent-accessible surface area (backbone atoms only — not comparable to full-atom values): 22378 Å² total; per-residue (Å²): 107,69,57,74,76,65,62,45,65,80,68,40,60,68,52,49,57,63,33,57,31,43,70,69,48,33,60,72,44,44,64,56,55,55,48,51,54,52,47,27,67,73,64,67,39,64,68,54,45,50,42,44,62,72,51,49,45,57,54,52,54,62,67,68,64,86,69,73,89,43,81,48,49,54,54,31,73,80,66,75,87,90,84,72,78,83,59,53,57,59,55,53,51,50,52,48,52,52,37,62,75,66,44,49,68,56,57,48,67,77,48,77,75,89,78,59,85,79,52,55,65,56,50,50,52,55,50,51,54,50,53,52,52,54,50,53,53,54,70,66,55,76,74,60,91,79,53,60,90,91,53,87,78,52,65,68,48,48,52,52,41,65,67,45,46,63,58,51,52,50,47,50,51,58,54,62,70,50,60,84,59,66,76,83,51,86,73,46,68,65,58,48,66,71,66,51,53,68,67,61,31,60,75,70,60,62,83,52,80,84,35,73,65,54,61,40,46,53,52,53,46,58,66,44,43,57,59,54,53,50,48,52,51,25,50,54,21,30,54,45,39,53,46,58,72,67,39,81,78,73,78,55,65,86,53,55,68,68,63,53,49,55,52,51,52,74,75,41,83,86,85,54,94,59,42,67,66,40,49,51,51,24,50,48,46,42,39,74,48,51,30,61,77,60,51,88,79,66,55,76,72,52,55,67,75,43,40,69,60,51,52,50,53,41,42,55,68,34,50,64,88,65,76,88,70,74,79,75,89,58,38,82,70,44,56,84,85,35,22,67,55,45,45,44,52,52,50,53,48,38,57,75,71,40,45,64,60,52,56,51,50,51,53,51,49,54,54,49,52,52,49,59,74,67,56,76,87,125

Secondary structure (DSSP, 8-state):
-HHHHTTTHHHHHHHHHHHTSSHHHHHHHHHHHHHHHHHHHHHT-HHHHHHIIIIIHHHHHHHHS--S--HHHHHHHHH-SS--SSSHHHHHHHHHHHIIIIIHHHHHHHS-S---TTHHHHHHHHHHHHHHHHHHHHHTPPPPTTS-TTS---HHHHHHHHHHHHHHHHHHHHHHH-GGGSSSS---HHHHHHHS-HHHHHHHT--STT-HHHHHHHHHHHHHHHHHHHHHHHHHHHHHHHHHHH-SSPP-TTS-HHHHHHHHHHHS---STTHHHHHHHHHHHIIIIIIHHH-SS--HHHHHHTHHHHHHHHHHHHHTT---------GGGS-TTTHHHHHHHHHHHHHHTTHHHHHHHHHHHHHHHHHHHH----

InterPro domains:
  IPR045065 Exportin-1/5 [PTHR11223] (1-377)

pLDDT: mean 74.29, std 13.38, range [41.75, 90.5]

Organism: Aegilops tauschii subsp. strangulata (NCBI:txid200361)

Mean predicted aligned error: 15.65 Å

Sequence (378 aa):
RYLLLHNCFGRFSMYLFGCLVDYQSAKEALPFFHALIRLAVATDDERLKQFILNEMLPTLVRFDDRSPPSGISRLKSESNSGIEVSSMKDIVCLCQEIYNVYLQNQVTMTNGEMADRKTCADGFIDWLNKELKDLHYRASLPAPDIFPKHVVWNWEFNEEFDRYFPTYMEMLHEVDTMNDCLEHKFLNGDALLERLNPEFKAKYAINSLQHPHLRIMSRMLQRKEYDVCYRRRTEEIYDFLVELINLKPYVKQTDCSDDVMDRLVESCQPQSDLWRSYALRAVDIFLDSLLIFWEPQFHPLIRERHKEQLLISARELAEGCAIIEPLEPDPDDFLAHLRPYASVYFESKKEQFGYYTAKKQVRLHEEFDNYLATCTWD